Protein AF-A0A7J6NXC6-F1 (afdb_monomer)

Structure (mmCIF, N/CA/C/O backbone):
data_AF-A0A7J6NXC6-F1
#
_entry.id   AF-A0A7J6NXC6-F1
#
loop_
_atom_site.group_PDB
_atom_site.id
_atom_site.type_symbol
_atom_site.label_atom_id
_atom_site.label_alt_id
_atom_site.label_comp_id
_atom_site.label_asym_id
_atom_site.label_entity_id
_atom_site.label_seq_id
_atom_site.pdbx_PDB_ins_code
_atom_site.Cartn_x
_atom_site.Cartn_y
_atom_site.Cartn_z
_atom_site.occupancy
_atom_site.B_iso_or_equiv
_atom_site.auth_seq_id
_atom_site.auth_comp_id
_atom_site.auth_asym_id
_atom_site.auth_atom_id
_atom_site.pdbx_PDB_model_num
ATOM 1 N N . MET A 1 1 ? -29.563 9.495 -8.997 1.00 33.31 1 MET A N 1
ATOM 2 C CA . MET A 1 1 ? -28.884 8.202 -8.729 1.00 33.31 1 MET A CA 1
ATOM 3 C C . MET A 1 1 ? -29.849 7.291 -7.979 1.00 33.31 1 MET A C 1
ATOM 5 O O . MET A 1 1 ? -30.409 7.716 -6.980 1.00 33.31 1 MET A O 1
ATOM 9 N N . SER A 1 2 ? -30.137 6.101 -8.512 1.00 25.98 2 SER A N 1
ATOM 10 C CA . SER A 1 2 ? -31.245 5.242 -8.060 1.00 25.98 2 SER A CA 1
ATOM 11 C C . SER A 1 2 ? -31.020 4.646 -6.661 1.00 25.98 2 SER A C 1
ATOM 13 O O . SER A 1 2 ? -29.952 4.098 -6.376 1.00 25.98 2 SER A O 1
ATOM 15 N N . LYS A 1 3 ? -32.067 4.704 -5.821 1.00 24.98 3 LYS A N 1
ATOM 16 C CA . LYS A 1 3 ? -32.151 4.235 -4.420 1.00 24.98 3 LYS A CA 1
ATOM 17 C C . LYS A 1 3 ? -31.647 2.794 -4.192 1.00 24.98 3 LYS A C 1
ATOM 19 O O . LYS A 1 3 ? -31.279 2.447 -3.077 1.00 24.98 3 LYS A O 1
ATOM 24 N N . LYS A 1 4 ? -31.527 1.970 -5.243 1.00 28.05 4 LYS A N 1
ATOM 25 C CA . LYS A 1 4 ? -30.995 0.595 -5.173 1.00 28.05 4 LYS A CA 1
ATOM 26 C C . LYS A 1 4 ? -29.474 0.499 -4.932 1.00 28.05 4 LYS A C 1
ATOM 28 O O . LYS A 1 4 ? -29.028 -0.508 -4.391 1.00 28.05 4 LYS A O 1
ATOM 33 N N . ARG A 1 5 ? -28.668 1.521 -5.271 1.00 30.44 5 ARG A N 1
ATOM 34 C CA . ARG A 1 5 ? -27.209 1.533 -4.979 1.00 30.44 5 ARG A CA 1
ATOM 35 C C . ARG A 1 5 ? -26.887 1.833 -3.506 1.00 30.44 5 ARG A C 1
ATOM 37 O O . ARG A 1 5 ? -25.830 1.436 -3.032 1.00 30.44 5 ARG A O 1
ATOM 44 N N . ILE A 1 6 ? -27.818 2.454 -2.779 1.00 30.00 6 ILE A N 1
ATOM 45 C CA . ILE A 1 6 ? -27.669 2.818 -1.360 1.00 30.00 6 ILE A CA 1
ATOM 46 C C . ILE A 1 6 ? -27.871 1.598 -0.434 1.00 30.00 6 ILE A C 1
ATOM 48 O O . ILE A 1 6 ? -27.233 1.515 0.610 1.00 30.00 6 ILE A O 1
ATOM 52 N N . ASN A 1 7 ? -28.652 0.588 -0.841 1.00 26.94 7 ASN A N 1
ATOM 53 C CA . ASN A 1 7 ? -28.892 -0.603 -0.008 1.00 26.94 7 ASN A CA 1
ATOM 54 C C . ASN A 1 7 ? -27.707 -1.583 0.063 1.00 26.94 7 ASN A C 1
ATOM 56 O O . ASN A 1 7 ? -27.508 -2.201 1.102 1.00 26.94 7 ASN A O 1
ATOM 60 N N . ARG A 1 8 ? -26.863 -1.708 -0.977 1.00 33.19 8 ARG A N 1
ATOM 61 C CA . ARG A 1 8 ? -25.603 -2.483 -0.841 1.00 33.19 8 ARG A CA 1
ATOM 62 C C . ARG A 1 8 ? -24.593 -1.783 0.072 1.00 33.19 8 ARG A C 1
ATOM 64 O O . ARG A 1 8 ? -23.822 -2.452 0.748 1.00 33.19 8 ARG A O 1
ATOM 71 N N . PHE A 1 9 ? -24.653 -0.451 0.125 1.00 34.31 9 PHE A N 1
ATOM 72 C CA . PHE A 1 9 ? -23.889 0.388 1.049 1.00 34.31 9 PHE A CA 1
ATOM 73 C C . PHE A 1 9 ? -24.307 0.182 2.514 1.00 34.31 9 PHE A C 1
ATOM 75 O O . PHE A 1 9 ? -23.481 0.361 3.399 1.00 34.31 9 PHE A O 1
ATOM 82 N N . GLN A 1 10 ? -25.553 -0.219 2.794 1.00 32.41 10 GLN A N 1
ATOM 83 C CA . GLN A 1 10 ? -26.027 -0.441 4.166 1.00 32.41 10 GLN A CA 1
ATOM 84 C C . GLN A 1 10 ? -25.517 -1.748 4.793 1.00 32.41 10 GLN A C 1
ATOM 86 O O . GLN A 1 10 ? -25.230 -1.749 5.982 1.00 32.41 10 GLN A O 1
ATOM 91 N N . ASN A 1 11 ? -25.290 -2.814 4.015 1.00 33.22 11 ASN A N 1
ATOM 92 C CA . ASN A 1 11 ? -24.814 -4.093 4.572 1.00 33.22 11 ASN A CA 1
ATOM 93 C C . ASN A 1 11 ? -23.299 -4.152 4.846 1.00 33.22 11 ASN A C 1
ATOM 95 O O . ASN A 1 11 ? -22.862 -5.016 5.598 1.00 33.22 11 ASN A O 1
ATOM 99 N N . ARG A 1 12 ? -22.494 -3.246 4.268 1.00 37.47 12 ARG A N 1
ATOM 100 C CA . ARG A 1 12 ? -21.075 -3.049 4.645 1.00 37.47 12 ARG A CA 1
ATOM 101 C C . ARG A 1 12 ? -20.828 -1.767 5.449 1.00 37.47 12 ARG A C 1
ATOM 103 O O . ARG A 1 12 ? -19.762 -1.618 6.031 1.00 37.47 12 ARG A O 1
ATOM 110 N N . ARG A 1 13 ? -21.838 -0.895 5.587 1.00 33.03 13 ARG A N 1
ATOM 111 C CA . ARG A 1 13 ? -21.976 0.019 6.733 1.00 33.03 13 ARG A CA 1
ATOM 112 C C . ARG A 1 13 ? -22.365 -0.791 7.972 1.00 33.03 13 ARG A C 1
ATOM 114 O O . ARG A 1 13 ? -23.430 -0.595 8.553 1.00 33.03 13 ARG A O 1
ATOM 121 N N . LEU A 1 14 ? -21.458 -1.618 8.472 1.00 31.91 14 LEU A N 1
ATOM 122 C CA . LEU A 1 14 ? -21.410 -1.775 9.918 1.00 31.91 14 LEU A CA 1
ATOM 123 C C . LEU A 1 14 ? -20.786 -0.483 10.468 1.00 31.91 14 LEU A C 1
ATOM 125 O O . LEU A 1 14 ? -19.612 -0.407 10.786 1.00 31.91 14 LEU A O 1
ATOM 129 N N . HIS A 1 15 ? -21.647 0.541 10.550 1.00 32.31 15 HIS A N 1
ATOM 130 C CA . HIS A 1 15 ? -21.645 1.540 11.614 1.00 32.31 15 HIS A CA 1
ATOM 131 C C . HIS A 1 15 ? -20.638 2.701 11.539 1.00 32.31 15 HIS A C 1
ATOM 133 O O . HIS A 1 15 ? -19.660 2.790 12.266 1.00 32.31 15 HIS A O 1
ATOM 139 N N . VAL A 1 16 ? -20.984 3.661 10.672 1.00 34.75 16 VAL A N 1
ATOM 140 C CA . VAL A 1 16 ? -20.265 4.928 10.418 1.00 34.75 16 VAL A CA 1
ATOM 141 C C . VAL A 1 16 ? -20.785 6.103 11.281 1.00 34.75 16 VAL A C 1
ATOM 143 O O . VAL A 1 16 ? -20.278 7.207 11.177 1.00 34.75 16 VAL A O 1
ATOM 146 N N . ARG A 1 17 ? -21.782 5.926 12.165 1.00 27.91 17 ARG A N 1
ATOM 147 C CA . ARG A 1 17 ? -22.231 7.016 13.082 1.00 27.91 17 ARG A CA 1
ATOM 148 C C . ARG A 1 17 ? -22.758 6.596 14.445 1.00 27.91 17 ARG A C 1
ATOM 150 O O . ARG A 1 17 ? -22.762 7.403 15.359 1.00 27.91 17 ARG A O 1
ATOM 157 N N . ASN A 1 18 ? -23.155 5.349 14.591 1.00 29.73 18 ASN A N 1
ATOM 158 C CA . ASN A 1 18 ? -23.228 4.697 15.883 1.00 29.73 18 ASN A CA 1
ATOM 159 C C . ASN A 1 18 ? -22.224 3.579 15.825 1.00 29.73 18 ASN A C 1
ATOM 161 O O . ASN A 1 18 ? -21.924 3.100 14.743 1.00 29.73 18 ASN A O 1
ATOM 165 N N . ILE A 1 19 ? -21.727 3.142 16.956 1.00 33.69 19 ILE A N 1
ATOM 166 C CA . ILE A 1 19 ? -20.961 1.923 17.031 1.00 33.69 19 ILE A CA 1
ATOM 167 C C . ILE A 1 19 ? -21.970 0.749 17.006 1.00 33.69 19 ILE A C 1
ATOM 169 O O . ILE A 1 19 ? -22.560 0.470 18.039 1.00 33.69 19 ILE A O 1
ATOM 173 N N . HIS A 1 20 ? -22.158 0.001 15.904 1.00 35.16 20 HIS A N 1
ATOM 174 C CA . HIS A 1 20 ? -22.586 -1.413 16.007 1.00 35.16 20 HIS A CA 1
ATOM 175 C C . HIS A 1 20 ? -21.289 -2.147 16.215 1.00 35.16 20 HIS A C 1
ATOM 177 O O . HIS A 1 20 ? -20.712 -2.810 15.362 1.00 35.16 20 HIS A O 1
ATOM 183 N N . LYS A 1 21 ? -20.862 -2.018 17.449 1.00 38.88 21 LYS A N 1
ATOM 184 C CA . LYS A 1 21 ? -20.566 -3.185 18.228 1.00 38.88 21 LYS A CA 1
ATOM 185 C C . LYS A 1 21 ? -21.786 -4.116 18.086 1.00 38.88 21 LYS A C 1
ATOM 187 O O . LYS A 1 21 ? -22.884 -3.661 18.397 1.00 38.88 21 LYS A O 1
ATOM 192 N N . PRO A 1 22 ? -21.645 -5.379 17.647 1.00 35.12 22 PRO A N 1
ATOM 193 C CA . PRO A 1 22 ? -22.739 -6.370 17.610 1.00 35.12 22 PRO A CA 1
ATOM 194 C C . PRO A 1 22 ? -23.485 -6.556 18.954 1.00 35.12 22 PRO A C 1
ATOM 196 O O . PRO A 1 22 ? -24.455 -7.292 19.046 1.00 35.12 22 PRO A O 1
ATOM 199 N N . TRP A 1 23 ? -23.000 -5.889 20.001 1.00 39.31 23 TRP A N 1
ATOM 200 C CA . TRP A 1 23 ? -23.439 -5.847 21.388 1.00 39.31 23 TRP A CA 1
ATOM 201 C C . TRP A 1 23 ? -24.062 -4.498 21.807 1.00 39.31 23 TRP A C 1
ATOM 203 O O . TRP A 1 23 ? -24.323 -4.292 22.987 1.00 39.31 23 TRP A O 1
ATOM 213 N N . ALA A 1 24 ? -24.271 -3.550 20.886 1.00 35.56 24 ALA A N 1
ATOM 214 C CA . ALA A 1 24 ? -24.922 -2.266 21.186 1.00 35.56 24 ALA A CA 1
ATOM 215 C C . ALA A 1 24 ? -26.452 -2.383 21.343 1.00 35.56 24 ALA A C 1
ATOM 217 O O . ALA A 1 24 ? -27.058 -1.529 21.982 1.00 35.56 24 ALA A O 1
ATOM 218 N N . ASP A 1 25 ? -27.054 -3.458 20.821 1.00 37.09 25 ASP A N 1
ATOM 219 C CA . ASP A 1 25 ? -28.496 -3.727 20.931 1.00 37.09 25 ASP A CA 1
ATOM 220 C C . ASP A 1 25 ? -28.870 -4.539 22.183 1.00 37.09 25 ASP A C 1
ATOM 222 O O . ASP A 1 25 ? -30.050 -4.718 22.485 1.00 37.09 25 ASP A O 1
ATOM 226 N N . SER A 1 26 ? -27.882 -5.040 22.935 1.00 46.16 26 SER A N 1
ATOM 227 C CA . SER A 1 26 ? -28.132 -5.742 24.195 1.00 46.16 26 SER A CA 1
ATOM 228 C C . SER A 1 26 ? -28.308 -4.749 25.342 1.00 46.16 26 SER A C 1
ATOM 230 O O . SER A 1 26 ? -27.498 -3.833 25.492 1.00 46.16 26 SER A O 1
ATOM 232 N N . LEU A 1 27 ? -29.331 -4.964 26.177 1.00 61.25 27 LEU A N 1
ATOM 233 C CA . LEU A 1 27 ? -29.515 -4.282 27.464 1.00 61.25 27 LEU A CA 1
ATOM 234 C C . LEU A 1 27 ? -28.174 -4.170 28.207 1.00 61.25 27 LEU A C 1
ATOM 236 O O . LEU A 1 27 ? -27.464 -5.163 28.370 1.00 61.25 27 LEU A O 1
ATOM 240 N N . LEU A 1 28 ? -27.822 -2.963 28.654 1.00 72.62 28 LEU A N 1
ATOM 241 C CA . LEU A 1 28 ? -26.613 -2.738 29.438 1.00 72.62 28 LEU A CA 1
ATOM 242 C C . LEU A 1 28 ? -26.756 -3.449 30.794 1.00 72.62 28 LEU A C 1
ATOM 244 O O . LEU A 1 28 ? -27.565 -3.044 31.624 1.00 72.62 28 LEU A O 1
ATOM 248 N N . THR A 1 29 ? -25.992 -4.518 31.011 1.00 82.19 29 THR A N 1
ATOM 249 C CA . THR A 1 29 ? -25.986 -5.302 32.259 1.00 82.19 29 THR A CA 1
ATOM 250 C C . THR A 1 29 ? -24.679 -5.114 33.028 1.00 82.19 29 THR A C 1
ATOM 252 O O . THR A 1 29 ? -23.672 -4.678 32.464 1.00 82.19 29 THR A O 1
ATOM 255 N N . HIS A 1 30 ? -24.661 -5.485 34.312 1.00 83.06 30 HIS A N 1
ATOM 256 C CA . HIS A 1 30 ? -23.431 -5.474 35.115 1.00 83.06 30 HIS A CA 1
ATOM 257 C C . HIS A 1 30 ? -22.335 -6.365 34.499 1.00 83.06 30 HIS A C 1
ATOM 259 O O . HIS A 1 30 ? -21.189 -5.933 34.400 1.00 83.06 30 HIS A O 1
ATOM 265 N N . SER A 1 31 ? -22.682 -7.550 33.974 1.00 80.12 31 SER A N 1
ATOM 266 C CA . SER A 1 31 ? -21.735 -8.435 33.280 1.00 80.12 31 SER A CA 1
ATOM 267 C C . SER A 1 31 ? -21.142 -7.769 32.042 1.00 80.12 31 SER A C 1
ATOM 269 O O . SER A 1 31 ? -19.960 -7.922 31.759 1.00 80.12 31 SER A O 1
ATOM 271 N N . ARG A 1 32 ? -21.930 -6.969 31.312 1.00 78.81 32 ARG A N 1
ATOM 272 C CA . ARG A 1 32 ? -21.422 -6.227 30.153 1.00 78.81 32 ARG A CA 1
ATOM 273 C C . ARG A 1 32 ? -20.420 -5.155 30.562 1.00 78.81 32 ARG A C 1
ATOM 275 O O . ARG A 1 32 ? -19.402 -4.991 29.897 1.00 78.81 32 ARG A O 1
ATOM 282 N N . VAL A 1 33 ? -20.715 -4.423 31.631 1.00 84.25 33 VAL A N 1
ATOM 283 C CA . VAL A 1 33 ? -19.806 -3.411 32.178 1.00 84.25 33 VAL A CA 1
ATOM 284 C C . VAL A 1 33 ? -18.508 -4.069 32.650 1.00 84.25 33 VAL A C 1
ATOM 286 O O . VAL A 1 33 ? -17.443 -3.551 32.328 1.00 84.25 33 VAL A O 1
ATOM 289 N N . PHE A 1 34 ? -18.583 -5.242 33.292 1.00 86.50 34 PHE A N 1
ATOM 290 C CA . PHE A 1 34 ? -17.410 -6.040 33.665 1.00 86.50 34 PHE A CA 1
ATOM 291 C C . PHE A 1 34 ? -16.551 -6.401 32.449 1.00 86.50 34 PHE A C 1
ATOM 293 O O . PHE A 1 34 ? -15.361 -6.105 32.439 1.00 86.50 34 PHE A O 1
ATOM 300 N N . GLU A 1 35 ? -17.154 -6.932 31.381 1.00 79.12 35 GLU A N 1
ATOM 301 C CA . GLU A 1 35 ? -16.442 -7.288 30.144 1.00 79.12 35 GLU A CA 1
ATOM 302 C C . GLU A 1 35 ? -15.703 -6.107 29.493 1.00 79.12 35 GLU A C 1
ATOM 304 O O . GLU A 1 35 ? -14.669 -6.288 28.855 1.00 79.12 35 GLU A O 1
ATOM 309 N N . ILE A 1 36 ? -16.204 -4.880 29.658 1.00 79.31 36 ILE A N 1
ATOM 310 C CA . ILE A 1 36 ? -15.566 -3.675 29.110 1.00 79.31 36 ILE A CA 1
ATOM 311 C C . ILE A 1 36 ? -14.295 -3.298 29.887 1.00 79.31 36 ILE A C 1
ATOM 313 O O . ILE A 1 36 ? -13.375 -2.729 29.294 1.00 79.31 36 ILE A O 1
ATOM 317 N N . ILE A 1 37 ? -14.254 -3.567 31.196 1.00 88.00 37 ILE A N 1
ATOM 318 C CA . ILE A 1 37 ? -13.213 -3.051 32.099 1.00 88.00 37 ILE A CA 1
ATOM 319 C C . ILE A 1 37 ? -12.277 -4.128 32.659 1.00 88.00 37 ILE A C 1
ATOM 321 O O . ILE A 1 37 ? -11.181 -3.783 33.091 1.00 88.00 37 ILE A O 1
ATOM 325 N N . ARG A 1 38 ? -12.651 -5.417 32.598 1.00 84.06 38 ARG A N 1
ATOM 326 C CA . ARG A 1 38 ? -11.871 -6.565 33.113 1.00 84.06 38 ARG A CA 1
ATOM 327 C C . ARG A 1 38 ? -10.422 -6.580 32.626 1.00 84.06 38 ARG A C 1
ATOM 329 O O . ARG A 1 38 ? -9.520 -6.881 33.398 1.00 84.06 38 ARG A O 1
ATOM 336 N N . GLY A 1 39 ? -10.211 -6.239 31.354 1.00 81.69 39 GLY A N 1
ATOM 337 C CA . GLY A 1 39 ? -8.914 -6.319 30.686 1.00 81.69 39 GLY A CA 1
ATOM 338 C C . GLY A 1 39 ? -8.016 -5.106 30.903 1.00 81.69 39 GLY A C 1
ATOM 339 O O . GLY A 1 39 ? -6.870 -5.145 30.463 1.00 81.69 39 GLY A O 1
ATOM 340 N N . LEU A 1 40 ? -8.525 -4.021 31.508 1.00 86.31 40 LEU A N 1
ATOM 341 C CA . LEU A 1 40 ? -7.746 -2.801 31.746 1.00 86.31 40 LEU A CA 1
ATOM 342 C C . LEU A 1 40 ? -6.467 -3.129 32.509 1.00 86.31 40 LEU A C 1
ATOM 344 O O . LEU A 1 40 ? -6.446 -4.077 33.291 1.00 86.31 40 LEU A O 1
ATOM 348 N N . ARG A 1 41 ? -5.407 -2.356 32.285 1.00 82.81 41 ARG A N 1
ATOM 349 C CA . ARG A 1 41 ? -4.137 -2.565 32.984 1.00 82.81 41 ARG A CA 1
ATOM 350 C C . ARG A 1 41 ? -3.921 -1.559 34.092 1.00 82.81 41 ARG A C 1
ATOM 352 O O . ARG A 1 41 ? -4.327 -0.401 33.988 1.00 82.81 41 ARG A O 1
ATOM 359 N N . ASP A 1 42 ? -3.257 -2.032 35.132 1.00 82.69 42 ASP A N 1
ATOM 360 C CA . ASP A 1 42 ? -2.743 -1.197 36.201 1.00 82.69 42 ASP A CA 1
ATOM 361 C C . ASP A 1 42 ? -1.422 -0.543 35.742 1.00 82.69 42 ASP A C 1
ATOM 363 O O . ASP A 1 42 ? -0.539 -1.266 35.268 1.00 82.69 42 ASP A O 1
ATOM 367 N N . PRO A 1 43 ? -1.258 0.790 35.858 1.00 80.12 43 PRO A N 1
ATOM 368 C CA . PRO A 1 43 ? -0.006 1.476 35.531 1.00 80.12 43 PRO A CA 1
ATOM 369 C C . PRO A 1 43 ? 1.241 0.926 36.244 1.00 80.12 43 PRO A C 1
ATOM 371 O O . PRO A 1 43 ? 2.329 0.995 35.679 1.00 80.12 43 PRO A O 1
ATOM 374 N N . GLU A 1 44 ? 1.093 0.370 37.449 1.00 81.50 44 GLU A N 1
ATOM 375 C CA . GLU A 1 44 ? 2.192 -0.204 38.242 1.00 81.50 44 GLU A CA 1
ATOM 376 C C . GLU A 1 44 ? 2.413 -1.701 37.949 1.00 81.50 44 GLU A C 1
ATOM 378 O O . GLU A 1 44 ? 3.485 -2.249 38.208 1.00 81.50 44 GLU A O 1
ATOM 383 N N . HIS A 1 45 ? 1.424 -2.371 37.345 1.00 79.31 45 HIS A N 1
ATOM 384 C CA . HIS A 1 45 ? 1.491 -3.784 36.962 1.00 79.31 45 HIS A CA 1
ATOM 385 C C . HIS A 1 45 ? 1.075 -3.991 35.492 1.00 79.31 45 HIS A C 1
ATOM 387 O O . HIS A 1 45 ? 0.057 -4.632 35.212 1.00 79.31 45 HIS A O 1
ATOM 393 N N . PRO A 1 46 ? 1.880 -3.516 34.521 1.00 71.12 46 PRO A N 1
ATOM 394 C CA . PRO A 1 46 ? 1.508 -3.472 33.102 1.00 71.12 46 PRO A CA 1
ATOM 395 C C . PRO A 1 46 ? 1.363 -4.854 32.443 1.00 71.12 46 PRO A C 1
ATOM 397 O O . PRO A 1 46 ? 0.863 -4.969 31.332 1.00 71.12 46 PRO A O 1
ATOM 400 N N . THR A 1 47 ? 1.779 -5.940 33.093 1.00 75.56 47 THR A N 1
ATOM 401 C CA . THR A 1 47 ? 1.649 -7.301 32.547 1.00 75.56 47 THR A CA 1
ATOM 402 C C . THR A 1 47 ? 0.349 -7.994 32.950 1.00 75.56 47 THR A C 1
ATOM 404 O O . THR A 1 47 ? -0.038 -8.975 32.311 1.00 75.56 47 THR A O 1
ATOM 407 N N . LEU A 1 48 ? -0.376 -7.467 33.941 1.00 79.25 48 LEU A N 1
ATOM 408 C CA . LEU A 1 48 ? -1.601 -8.058 34.481 1.00 79.25 48 LEU A CA 1
ATOM 409 C C . LEU A 1 48 ? -2.807 -7.139 34.249 1.00 79.25 48 LEU A C 1
ATOM 411 O O . LEU A 1 48 ? -2.684 -5.920 34.148 1.00 79.25 48 LEU A O 1
ATOM 415 N N . SER A 1 49 ? -3.983 -7.746 34.115 1.00 85.88 49 SER A N 1
ATOM 416 C CA . SER A 1 49 ? -5.258 -7.032 33.994 1.00 85.88 49 SER A CA 1
ATOM 417 C C . SER A 1 49 ? -5.886 -6.748 35.363 1.00 85.88 49 SER A C 1
ATOM 419 O O . SER A 1 49 ? -5.580 -7.425 36.347 1.00 85.88 49 SER A O 1
ATOM 421 N N . LEU A 1 50 ? -6.807 -5.782 35.431 1.00 87.69 50 LEU A N 1
ATOM 422 C CA . LEU A 1 50 ? -7.529 -5.434 36.659 1.00 87.69 50 LEU A CA 1
ATOM 423 C C . LEU A 1 50 ? -8.313 -6.624 37.227 1.00 87.69 50 LEU A C 1
ATOM 425 O O . LEU A 1 50 ? -8.402 -6.758 38.445 1.00 87.69 50 LEU A O 1
ATOM 429 N N . GLU A 1 51 ? -8.846 -7.507 36.376 1.00 89.25 51 GLU A N 1
ATOM 430 C CA . GLU A 1 51 ? -9.463 -8.758 36.834 1.00 89.25 51 GLU A CA 1
ATOM 431 C C . GLU A 1 51 ? -8.432 -9.690 37.485 1.00 89.25 51 GLU A C 1
ATOM 433 O O . GLU A 1 51 ? -8.666 -10.197 38.582 1.00 89.25 51 GLU A O 1
ATOM 438 N N . GLN A 1 52 ? -7.283 -9.912 36.836 1.00 86.50 52 GLN A N 1
ATOM 439 C CA . GLN A 1 52 ? -6.234 -10.796 37.364 1.00 86.50 52 GLN A CA 1
ATOM 440 C C . GLN A 1 52 ? -5.681 -10.292 38.701 1.00 86.50 52 GLN A C 1
ATOM 442 O O . GLN A 1 52 ? -5.356 -11.095 39.574 1.00 86.50 52 GLN A O 1
ATOM 447 N N . LEU A 1 53 ? -5.623 -8.971 38.873 1.00 86.62 53 LEU A N 1
ATOM 448 C CA . LEU A 1 53 ? -5.223 -8.309 40.113 1.00 86.62 53 LEU A CA 1
ATOM 449 C C . LEU A 1 53 ? -6.354 -8.233 41.152 1.00 86.62 53 LEU A C 1
ATOM 451 O O . LEU A 1 53 ? -6.123 -7.767 42.263 1.00 86.62 53 LEU A O 1
ATOM 455 N N . ARG A 1 54 ? -7.573 -8.679 40.810 1.00 87.81 54 ARG A N 1
ATOM 456 C CA . ARG A 1 54 ? -8.794 -8.541 41.627 1.00 87.81 54 ARG A CA 1
ATOM 457 C C . ARG A 1 54 ? -9.104 -7.095 42.029 1.00 87.81 54 ARG A C 1
ATOM 459 O O . ARG A 1 54 ? -9.771 -6.857 43.031 1.00 87.81 54 ARG A O 1
ATOM 466 N N . VAL A 1 55 ? -8.651 -6.140 41.220 1.00 89.44 55 VAL A N 1
ATOM 467 C CA . VAL A 1 55 ? -8.952 -4.712 41.382 1.00 89.44 55 VAL A CA 1
ATOM 468 C C . VAL A 1 55 ? -10.416 -4.442 41.061 1.00 89.44 55 VAL A C 1
ATOM 470 O O . VAL A 1 55 ? -11.035 -3.585 41.683 1.00 89.44 55 VAL A O 1
ATOM 473 N N . VAL A 1 56 ? -10.983 -5.187 40.108 1.00 90.88 56 VAL A N 1
ATOM 474 C CA . VAL A 1 56 ? -12.404 -5.130 39.753 1.00 90.88 56 VAL A CA 1
ATOM 475 C C . VAL A 1 56 ? -12.962 -6.544 39.648 1.00 90.88 56 VAL A C 1
ATOM 477 O O . VAL A 1 56 ? -12.351 -7.424 39.043 1.00 90.88 56 VAL A O 1
ATOM 480 N N . THR A 1 57 ? -14.163 -6.744 40.182 1.00 89.06 57 THR A N 1
ATOM 481 C CA . THR A 1 57 ? -14.942 -7.985 40.088 1.00 89.06 57 THR A CA 1
ATOM 482 C C . THR A 1 57 ? -16.364 -7.692 39.608 1.00 89.06 57 THR A C 1
ATOM 484 O O . THR A 1 57 ? -16.848 -6.564 39.708 1.00 89.06 57 THR A O 1
ATOM 487 N N . ALA A 1 58 ? -17.063 -8.702 39.084 1.00 86.88 58 ALA A N 1
ATOM 488 C CA . ALA A 1 58 ? -18.434 -8.530 38.596 1.00 86.88 58 ALA A CA 1
ATOM 489 C C . ALA A 1 58 ? -19.426 -8.093 39.698 1.00 86.88 58 ALA A C 1
ATOM 491 O O . ALA A 1 58 ? -20.406 -7.416 39.397 1.00 86.88 58 ALA A O 1
ATOM 492 N N . GLU A 1 59 ? -19.162 -8.446 40.960 1.00 88.44 59 GLU A N 1
ATOM 493 C CA . GLU A 1 59 ? -19.990 -8.103 42.130 1.00 88.44 59 GLU A CA 1
ATOM 494 C C . GLU A 1 59 ? -19.909 -6.617 42.506 1.00 88.44 59 GLU A C 1
ATOM 496 O O . GLU A 1 59 ? -20.850 -6.050 43.063 1.00 88.44 59 GLU A O 1
ATOM 501 N N . GLN A 1 60 ? -18.798 -5.967 42.157 1.00 91.38 60 GLN A N 1
ATOM 502 C CA . GLN A 1 60 ? -18.537 -4.551 42.422 1.00 91.38 60 GLN A CA 1
ATOM 503 C C . GLN A 1 60 ? -19.182 -3.616 41.389 1.00 91.38 60 GLN A C 1
ATOM 505 O O . GLN A 1 60 ? -18.941 -2.409 41.387 1.00 91.38 60 GLN A O 1
ATOM 510 N N . ILE A 1 61 ? -19.996 -4.160 40.485 1.00 92.88 61 ILE A N 1
ATOM 511 C CA . ILE A 1 61 ? -20.586 -3.421 39.376 1.00 92.88 61 ILE A CA 1
ATOM 512 C C . ILE A 1 61 ? -22.101 -3.460 39.500 1.00 92.88 61 ILE A C 1
ATOM 514 O O . ILE A 1 61 ? -22.724 -4.521 39.491 1.00 92.88 61 ILE A O 1
ATOM 518 N N . ARG A 1 62 ? -22.715 -2.279 39.548 1.00 91.25 62 ARG A N 1
ATOM 519 C CA . ARG A 1 62 ? -24.169 -2.125 39.576 1.00 91.25 62 ARG A CA 1
ATOM 520 C C . ARG A 1 62 ? -24.617 -1.277 38.400 1.00 91.25 62 ARG A C 1
ATOM 522 O O . ARG A 1 62 ? -24.079 -0.205 38.141 1.00 91.25 62 ARG A O 1
ATOM 529 N N . VAL A 1 63 ? -25.633 -1.763 37.697 1.00 88.12 63 VAL A N 1
ATOM 530 C CA . VAL A 1 63 ? -26.316 -1.011 36.644 1.00 88.12 63 VAL A CA 1
ATOM 531 C C . VAL A 1 63 ? -27.774 -0.890 37.051 1.00 88.12 63 VAL A C 1
ATOM 533 O O . VAL A 1 63 ? -28.436 -1.896 37.293 1.00 88.12 63 VAL A O 1
ATOM 536 N N . SER A 1 64 ? -28.264 0.340 37.161 1.00 87.06 64 SER A N 1
ATOM 537 C CA . SER A 1 64 ? -29.651 0.633 37.523 1.00 87.06 64 SER A CA 1
ATOM 538 C C . SER A 1 64 ? -30.247 1.643 36.553 1.00 87.06 64 SER A C 1
ATOM 540 O O . SER A 1 64 ? -29.545 2.495 36.010 1.00 87.06 64 SER A O 1
ATOM 542 N N . LYS A 1 65 ? -31.552 1.536 36.307 1.00 80.94 65 LYS A N 1
ATOM 543 C CA . LYS A 1 65 ? -32.290 2.508 35.502 1.00 80.94 65 LYS A CA 1
ATOM 544 C C . LYS A 1 65 ? -33.023 3.444 36.453 1.00 80.94 65 LYS A C 1
ATOM 546 O O . LYS A 1 65 ? -33.868 2.990 37.222 1.00 80.94 65 LYS A O 1
ATOM 551 N N . GLY A 1 66 ? -32.643 4.716 36.441 1.00 68.75 66 GLY A N 1
ATOM 552 C CA . GLY A 1 66 ? -33.272 5.750 37.247 1.00 68.75 66 GLY A CA 1
ATOM 553 C C . GLY A 1 66 ? -34.711 6.011 36.808 1.00 68.75 66 GLY A C 1
ATOM 554 O O . GLY A 1 66 ? -35.105 5.727 35.674 1.00 68.75 66 GLY A O 1
ATOM 555 N N . ILE A 1 67 ? -35.505 6.554 37.731 1.00 66.38 67 ILE A N 1
ATOM 556 C CA . ILE A 1 67 ? -36.910 6.937 37.503 1.00 66.38 67 ILE A CA 1
ATOM 557 C C . ILE A 1 67 ? -37.002 8.055 36.445 1.00 66.38 67 ILE A C 1
ATOM 559 O O . ILE A 1 67 ? -37.976 8.150 35.706 1.00 66.38 67 ILE A O 1
ATOM 563 N N . ASP A 1 68 ? -35.944 8.856 36.339 1.00 69.88 68 ASP A N 1
ATOM 564 C CA . ASP A 1 68 ? -35.700 9.912 35.354 1.00 69.88 68 ASP A CA 1
ATOM 565 C C . ASP A 1 68 ? -35.326 9.388 33.952 1.00 69.88 68 ASP A C 1
ATOM 567 O O . ASP A 1 68 ? -35.131 10.173 33.028 1.00 69.88 68 ASP A O 1
ATOM 571 N N . GLY A 1 69 ? -35.225 8.067 33.772 1.00 71.19 69 GLY A N 1
ATOM 572 C CA . GLY A 1 69 ? -34.799 7.444 32.519 1.00 71.19 69 GLY A CA 1
ATOM 573 C C . GLY A 1 69 ? -33.280 7.394 32.329 1.00 71.19 69 GLY A C 1
ATOM 574 O O . GLY A 1 69 ? -32.826 6.817 31.337 1.00 71.19 69 GLY A O 1
ATOM 575 N N . ILE A 1 70 ? -32.495 7.920 33.277 1.00 77.94 70 ILE A N 1
ATOM 576 C CA . ILE A 1 70 ? -31.030 7.926 33.225 1.00 77.94 70 ILE A CA 1
ATOM 577 C C . ILE A 1 70 ? -30.503 6.557 33.656 1.00 77.94 70 ILE A C 1
ATOM 579 O O . ILE A 1 70 ? -30.844 6.039 34.720 1.00 77.94 70 ILE A O 1
ATOM 583 N N . THR A 1 71 ? -29.633 5.950 32.850 1.00 82.56 71 THR A N 1
ATOM 584 C CA . THR A 1 71 ? -28.970 4.700 33.246 1.00 82.56 71 THR A CA 1
ATOM 585 C C . THR A 1 71 ? -27.755 5.020 34.105 1.00 82.56 71 THR A C 1
ATOM 587 O O . THR A 1 71 ? -26.838 5.719 33.675 1.00 82.56 71 THR A O 1
ATOM 590 N N . LYS A 1 72 ? -27.731 4.506 35.332 1.00 87.69 72 LYS A N 1
ATOM 591 C CA . LYS A 1 72 ? -26.646 4.710 36.288 1.00 87.69 72 LYS A CA 1
ATOM 592 C C . LYS A 1 72 ? -25.755 3.474 36.342 1.00 87.69 72 LYS A C 1
ATOM 594 O O . LYS A 1 72 ? -26.242 2.369 36.579 1.00 87.69 72 LYS A O 1
ATOM 599 N N . ILE A 1 73 ? -24.461 3.680 36.121 1.00 90.38 73 ILE A N 1
ATOM 600 C CA . ILE A 1 73 ? -23.411 2.668 36.231 1.00 90.38 73 ILE A CA 1
ATOM 601 C C . ILE A 1 73 ? -22.555 3.044 37.435 1.00 90.38 73 ILE A C 1
ATOM 603 O O . ILE A 1 73 ? -21.870 4.066 37.403 1.00 90.38 73 ILE A O 1
ATOM 607 N N . ASP A 1 74 ? -22.598 2.230 38.480 1.00 91.94 74 ASP A N 1
ATOM 608 C CA . ASP A 1 74 ? -21.736 2.359 39.649 1.00 91.94 74 ASP A CA 1
ATOM 609 C C . ASP A 1 74 ? -20.691 1.236 39.595 1.00 91.94 74 ASP A C 1
ATOM 611 O O . ASP A 1 74 ? -21.042 0.054 39.588 1.00 91.94 74 ASP A O 1
ATOM 615 N N . VAL A 1 75 ? -19.415 1.613 39.512 1.00 94.50 75 VAL A N 1
ATOM 616 C CA . VAL A 1 75 ? -18.275 0.692 39.573 1.00 94.50 75 VAL A CA 1
ATOM 617 C C . VAL A 1 75 ? -17.482 0.975 40.835 1.00 94.50 75 VAL A C 1
ATOM 619 O O . VAL A 1 75 ? -17.001 2.090 41.034 1.00 94.50 75 VAL A O 1
ATOM 622 N N . GLU A 1 76 ? -17.326 -0.046 41.660 1.00 94.56 76 GLU A N 1
ATOM 623 C CA . GLU A 1 76 ? -16.411 -0.047 42.788 1.00 94.56 76 GLU A CA 1
ATOM 624 C C . GLU A 1 76 ? -15.115 -0.786 42.402 1.00 94.56 76 GLU A C 1
ATOM 626 O O . GLU A 1 76 ? -15.153 -1.787 41.686 1.00 94.56 76 GLU A O 1
ATOM 631 N N . PHE A 1 77 ? -13.953 -0.288 42.824 1.00 94.00 77 PHE A N 1
ATOM 632 C CA . PHE A 1 77 ? -12.667 -0.944 42.575 1.00 94.00 77 PHE A CA 1
ATOM 633 C C . PHE A 1 77 ? -11.761 -0.890 43.806 1.00 94.00 77 PHE A C 1
ATOM 635 O O . PHE A 1 77 ? -11.897 -0.020 44.663 1.00 94.00 77 PHE A O 1
ATOM 642 N N . THR A 1 78 ? -10.824 -1.826 43.901 1.00 91.00 78 THR A N 1
ATOM 643 C CA . THR A 1 78 ? -9.868 -1.928 45.008 1.00 91.00 78 THR A CA 1
ATOM 644 C C . THR A 1 78 ? -8.456 -1.709 44.467 1.00 91.00 78 THR A C 1
ATOM 646 O O . THR A 1 78 ? -7.953 -2.585 43.768 1.00 91.00 78 THR A O 1
ATOM 649 N N . PRO A 1 79 ? -7.818 -0.549 44.709 1.00 85.75 79 PRO A N 1
ATOM 650 C CA . PRO A 1 79 ? -6.497 -0.257 44.160 1.00 85.75 79 PRO A CA 1
ATOM 651 C C . PRO A 1 79 ? -5.447 -1.253 44.673 1.00 85.75 79 PRO A C 1
ATOM 653 O O . PRO A 1 79 ? -5.516 -1.715 45.809 1.00 85.75 79 PRO A O 1
ATOM 656 N N . THR A 1 80 ? -4.460 -1.569 43.834 1.00 83.44 80 THR A N 1
ATOM 657 C CA . THR A 1 80 ? -3.342 -2.471 44.172 1.00 83.44 80 THR A CA 1
ATOM 658 C C . THR A 1 80 ? -2.396 -1.876 45.210 1.00 83.44 80 THR A C 1
ATOM 660 O O . THR A 1 80 ? -1.850 -2.600 46.040 1.00 83.44 80 THR A O 1
ATOM 663 N N . ILE A 1 81 ? -2.215 -0.555 45.171 1.00 78.69 81 ILE A N 1
ATOM 664 C CA . ILE A 1 81 ? -1.353 0.207 46.072 1.00 78.69 81 ILE A CA 1
ATOM 665 C C . ILE A 1 81 ? -2.183 1.340 46.693 1.00 78.69 81 ILE A C 1
ATOM 667 O O . ILE A 1 81 ? -2.866 2.059 45.959 1.00 78.69 81 ILE A O 1
ATOM 671 N N . PRO A 1 82 ? -2.101 1.570 48.018 1.00 69.19 82 PRO A N 1
ATOM 672 C CA . PRO A 1 82 ? -2.879 2.599 48.711 1.00 69.19 82 PRO A CA 1
ATOM 673 C C . PRO A 1 82 ? -2.357 4.037 48.483 1.00 69.19 82 PRO A C 1
ATOM 675 O O . PRO A 1 82 ? -2.528 4.910 49.330 1.00 69.19 82 PRO A O 1
ATOM 678 N N . THR A 1 83 ? -1.686 4.313 47.358 1.00 77.12 83 THR A N 1
ATOM 679 C CA . THR A 1 83 ? -1.225 5.664 47.009 1.00 77.12 83 THR A CA 1
ATOM 680 C C . THR A 1 83 ? -2.281 6.405 46.186 1.00 77.12 83 THR A C 1
ATOM 682 O O . THR A 1 83 ? -2.795 5.915 45.177 1.00 77.12 83 THR A O 1
ATOM 685 N N . CYS A 1 84 ? -2.557 7.655 46.574 1.00 76.12 84 CYS A N 1
ATOM 686 C CA . CYS A 1 84 ? -3.625 8.470 45.983 1.00 76.12 84 CYS A CA 1
ATOM 687 C C . CYS A 1 84 ? -3.484 8.660 44.462 1.00 76.12 84 CYS A C 1
ATOM 689 O O . CYS A 1 84 ? -4.484 8.732 43.745 1.00 76.12 84 CYS A O 1
ATOM 691 N N . SER A 1 85 ? -2.252 8.768 43.955 1.00 82.69 85 SER A N 1
ATOM 692 C CA . SER A 1 85 ? -1.969 9.017 42.537 1.00 82.69 85 SER A CA 1
ATOM 693 C C . SER A 1 85 ? -2.335 7.825 41.651 1.00 82.69 85 SER A C 1
ATOM 695 O O . SER A 1 85 ? -3.016 8.009 40.642 1.00 82.69 85 SER A O 1
ATOM 697 N N . VAL A 1 86 ? -1.939 6.609 42.036 1.00 83.88 86 VAL A N 1
ATOM 698 C CA . VAL A 1 86 ? -2.185 5.382 41.260 1.00 83.88 86 VAL A CA 1
ATOM 699 C C . VAL A 1 86 ? -3.667 5.017 41.296 1.00 83.88 86 VAL A C 1
ATOM 701 O O . VAL A 1 86 ? -4.262 4.764 40.249 1.00 83.88 86 VAL A O 1
ATOM 704 N N . ALA A 1 87 ? -4.305 5.105 42.468 1.00 87.19 87 ALA A N 1
ATOM 705 C CA . ALA A 1 87 ? -5.741 4.868 42.601 1.00 87.19 87 ALA A CA 1
ATOM 706 C C . ALA A 1 87 ? -6.567 5.823 41.714 1.00 87.19 87 ALA A C 1
ATOM 708 O O . ALA A 1 87 ? -7.513 5.404 41.042 1.00 87.19 87 ALA A O 1
ATOM 709 N N . THR A 1 88 ? -6.155 7.093 41.626 1.00 88.38 88 THR A N 1
ATOM 710 C CA . THR A 1 88 ? -6.777 8.070 40.720 1.00 88.38 88 THR A CA 1
ATOM 711 C C . THR A 1 88 ? -6.580 7.686 39.248 1.00 88.38 88 THR A C 1
ATOM 713 O O . THR A 1 88 ? -7.520 7.793 38.460 1.00 88.38 88 THR A O 1
ATOM 716 N N . LEU A 1 89 ? -5.398 7.195 38.852 1.00 88.06 89 LEU A N 1
ATOM 717 C CA . LEU A 1 89 ? -5.135 6.758 37.473 1.00 88.06 89 LEU A CA 1
ATOM 718 C C . LEU A 1 89 ? -5.979 5.548 37.068 1.00 88.06 89 LEU A C 1
ATOM 720 O O . LEU A 1 89 ? -6.548 5.545 35.973 1.00 88.06 89 LEU A O 1
ATOM 724 N N . ILE A 1 90 ? -6.101 4.548 37.943 1.00 88.94 90 ILE A N 1
ATOM 725 C CA . ILE A 1 90 ? -6.946 3.368 37.711 1.00 88.94 90 ILE A CA 1
ATOM 726 C C . ILE A 1 90 ? -8.405 3.809 37.532 1.00 88.94 90 ILE A C 1
ATOM 728 O O . ILE A 1 90 ? -9.035 3.486 36.520 1.00 88.94 90 ILE A O 1
ATOM 732 N N . GLY A 1 91 ? -8.918 4.632 38.453 1.00 90.50 91 GLY A N 1
ATOM 733 C CA . GLY A 1 91 ? -10.284 5.152 38.390 1.00 90.50 91 GLY A CA 1
ATOM 734 C C . GLY A 1 91 ? -10.565 5.974 37.125 1.00 90.50 91 GLY A C 1
ATOM 735 O O . GLY A 1 91 ? -11.588 5.773 36.463 1.00 90.50 91 GLY A O 1
ATOM 736 N N . LEU A 1 92 ? -9.636 6.852 36.725 1.00 88.50 92 LEU A N 1
ATOM 737 C CA . LEU A 1 92 ? -9.736 7.623 35.479 1.00 88.50 92 LEU A CA 1
ATOM 738 C C . LEU A 1 92 ? -9.706 6.721 34.240 1.00 88.50 92 LEU A C 1
ATOM 740 O O . LEU A 1 92 ? -10.426 6.987 33.274 1.00 88.50 92 LEU A O 1
ATOM 744 N N . THR A 1 93 ? -8.918 5.645 34.260 1.00 88.38 93 THR A N 1
ATOM 745 C CA . THR A 1 93 ? -8.820 4.678 33.157 1.00 88.38 93 THR A CA 1
ATOM 746 C C . THR A 1 93 ? -10.135 3.917 32.974 1.00 88.38 93 THR A C 1
ATOM 748 O O . THR A 1 93 ? -10.669 3.882 31.860 1.00 88.38 93 THR A O 1
ATOM 751 N N . ILE A 1 94 ? -10.718 3.409 34.068 1.00 89.81 94 ILE A N 1
ATOM 752 C CA . ILE A 1 94 ? -12.044 2.765 34.088 1.00 89.81 94 ILE A CA 1
ATOM 753 C C . ILE A 1 94 ? -13.111 3.725 33.551 1.00 89.81 94 ILE A C 1
ATOM 755 O O . ILE A 1 94 ? -13.828 3.401 32.599 1.00 89.81 94 ILE A O 1
ATOM 759 N N . ARG A 1 95 ? -13.180 4.940 34.114 1.00 88.50 95 ARG A N 1
ATOM 760 C CA . ARG A 1 95 ? -14.152 5.968 33.717 1.00 88.50 95 ARG A CA 1
ATOM 761 C C . ARG A 1 95 ? -14.036 6.301 32.233 1.00 88.50 95 ARG A C 1
ATOM 763 O O . ARG A 1 95 ? -15.042 6.307 31.527 1.00 88.50 95 ARG A O 1
ATOM 770 N N . THR A 1 96 ? -12.815 6.516 31.746 1.00 82.38 96 THR A N 1
ATOM 771 C CA . THR A 1 96 ? -12.546 6.852 30.342 1.00 82.38 96 THR A CA 1
ATOM 772 C C . THR A 1 96 ? -12.949 5.712 29.404 1.00 82.38 96 THR A C 1
ATOM 774 O O . THR A 1 96 ? -13.554 5.965 28.359 1.00 82.38 96 THR A O 1
ATOM 777 N N . LYS A 1 97 ? -12.648 4.452 29.752 1.00 82.12 97 LYS A N 1
ATOM 778 C CA . LYS A 1 97 ? -13.043 3.281 28.951 1.00 82.12 97 LYS A CA 1
ATOM 779 C C . LYS A 1 97 ? -14.564 3.157 28.865 1.00 82.12 97 LYS A C 1
ATOM 781 O O . LYS A 1 97 ? -15.087 2.975 27.765 1.00 82.12 97 LYS A O 1
ATOM 786 N N . LEU A 1 98 ? -15.271 3.308 29.986 1.00 83.62 98 LEU A N 1
ATOM 787 C CA . LEU A 1 98 ? -16.735 3.243 30.037 1.00 83.62 98 LEU A CA 1
ATOM 788 C C . LEU A 1 98 ? -17.388 4.395 29.274 1.00 83.62 98 LEU A C 1
ATOM 790 O O . LEU A 1 98 ? -18.259 4.149 28.444 1.00 83.62 98 LEU A O 1
ATOM 794 N N . GLN A 1 99 ? -16.916 5.630 29.461 1.00 79.94 99 GLN A N 1
ATOM 795 C CA . GLN A 1 99 ? -17.383 6.778 28.680 1.00 79.94 99 GLN A CA 1
ATOM 796 C C . GLN A 1 99 ? -17.216 6.520 27.176 1.00 79.94 99 GLN A C 1
ATOM 798 O O . GLN A 1 99 ? -18.154 6.691 26.409 1.00 79.94 99 GLN A O 1
ATOM 803 N N . LYS A 1 100 ? -16.065 6.012 26.726 1.00 72.25 100 LYS A N 1
ATOM 804 C CA . LYS A 1 100 ? -15.853 5.702 25.300 1.00 72.25 100 LYS A CA 1
ATOM 805 C C . LYS A 1 100 ? -16.701 4.538 24.788 1.00 72.25 100 LYS A C 1
ATOM 807 O O . LYS A 1 100 ? -17.040 4.504 23.609 1.00 72.25 100 LYS A O 1
ATOM 812 N N . CYS A 1 101 ? -16.987 3.546 25.630 1.00 71.56 101 CYS A N 1
ATOM 813 C CA . CYS A 1 101 ? -17.651 2.320 25.194 1.00 71.56 101 CYS A CA 1
ATOM 814 C C . CYS A 1 101 ? -19.174 2.374 25.256 1.00 71.56 101 CYS A C 1
ATOM 816 O O . CYS A 1 101 ? -19.797 1.593 24.536 1.00 71.56 101 CYS A O 1
ATOM 818 N N . VAL A 1 102 ? -19.735 3.241 26.101 1.00 70.75 102 VAL A N 1
ATOM 819 C CA . VAL A 1 102 ? -21.169 3.279 26.408 1.00 70.75 102 VAL A CA 1
ATOM 820 C C . VAL A 1 102 ? -21.837 4.576 25.909 1.00 70.75 102 VAL A C 1
ATOM 822 O O . VAL A 1 102 ? -23.042 4.580 25.667 1.00 70.75 102 VAL A O 1
ATOM 825 N N . CYS A 1 103 ? -21.083 5.654 25.644 1.00 50.94 103 CYS A N 1
ATOM 826 C CA . CYS A 1 103 ? -21.623 6.854 24.992 1.00 50.94 103 CYS A CA 1
ATOM 827 C C . CYS A 1 103 ? -22.008 6.542 23.531 1.00 50.94 103 CYS A C 1
ATOM 829 O O . CYS A 1 103 ? -21.146 6.421 22.662 1.00 50.94 103 CYS A O 1
ATOM 831 N N . GLY A 1 104 ? -23.309 6.370 23.283 1.00 47.62 104 GLY A N 1
ATOM 832 C CA . GLY A 1 104 ? -23.885 5.938 22.002 1.00 47.62 104 GLY A CA 1
ATOM 833 C C . GLY A 1 104 ? -25.050 4.950 22.152 1.00 47.62 104 GLY A C 1
ATOM 834 O O . GLY A 1 104 ? -25.802 4.757 21.201 1.00 47.62 104 GLY A O 1
ATOM 835 N N . ALA A 1 105 ? -25.231 4.347 23.334 1.00 48.03 105 ALA A N 1
ATOM 836 C CA . ALA A 1 105 ? -26.453 3.618 23.669 1.00 48.03 105 ALA A CA 1
ATOM 837 C C . ALA A 1 105 ? -27.606 4.616 23.904 1.00 48.03 105 ALA A C 1
ATOM 839 O O . ALA A 1 105 ? -27.391 5.662 24.508 1.00 48.03 105 ALA A O 1
ATOM 840 N N . ASN A 1 106 ? -28.811 4.318 23.410 1.00 43.69 106 ASN A N 1
ATOM 841 C CA . ASN A 1 106 ? -29.991 5.191 23.502 1.00 43.69 106 ASN A CA 1
ATOM 842 C C . ASN A 1 106 ? -30.313 5.593 24.964 1.00 43.69 106 ASN A C 1
ATOM 844 O O . ASN A 1 106 ? -30.980 4.835 25.669 1.00 43.69 106 ASN A O 1
ATOM 848 N N . GLY A 1 107 ? -29.873 6.777 25.410 1.00 56.50 107 GLY A N 1
ATOM 849 C CA . GLY A 1 107 ? -30.248 7.385 26.696 1.00 56.50 107 GLY A CA 1
ATOM 850 C C . GLY A 1 107 ? -29.128 8.173 27.389 1.00 56.50 107 GLY A C 1
ATOM 851 O O . GLY A 1 107 ? -27.953 8.035 27.054 1.00 56.50 107 GLY A O 1
ATOM 852 N N . ASP A 1 108 ? -29.499 8.989 28.378 1.00 70.06 108 ASP A N 1
ATOM 853 C CA . ASP A 1 108 ? -28.555 9.658 29.278 1.00 70.06 108 ASP A CA 1
ATOM 854 C C . ASP A 1 108 ? -27.945 8.643 30.259 1.00 70.06 108 ASP A C 1
ATOM 856 O O . ASP A 1 108 ? -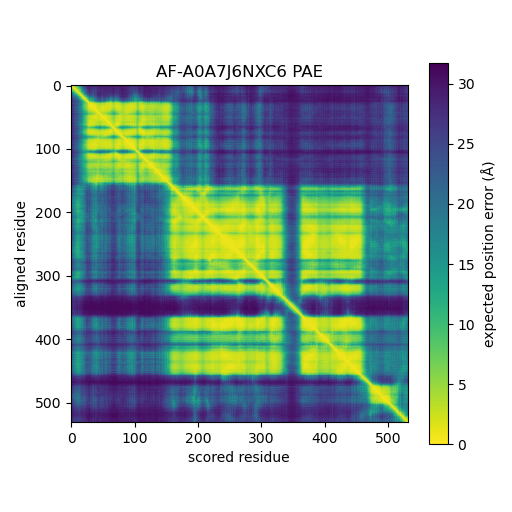28.654 7.832 30.863 1.00 70.06 108 ASP A O 1
ATOM 860 N N . ILE A 1 109 ? -26.616 8.668 30.417 1.00 80.31 109 ILE A N 1
ATOM 861 C CA . ILE A 1 109 ? -25.871 7.703 31.239 1.00 80.31 109 ILE A CA 1
ATOM 862 C C . ILE A 1 109 ? -25.009 8.433 32.265 1.00 80.31 109 ILE A C 1
ATOM 864 O O . ILE A 1 109 ? -24.207 9.305 31.922 1.00 80.31 109 ILE A O 1
ATOM 868 N N . LYS A 1 110 ? -25.128 8.029 33.532 1.00 85.00 110 LYS A N 1
ATOM 869 C CA . LYS A 1 110 ? -24.305 8.523 34.639 1.00 85.00 110 LYS A CA 1
ATOM 870 C C . LYS A 1 110 ? -23.335 7.436 35.093 1.00 85.00 110 LYS A C 1
ATOM 872 O O . LYS A 1 110 ? -23.760 6.385 35.560 1.00 85.00 110 LYS A O 1
ATOM 877 N N . ILE A 1 111 ? -22.038 7.705 34.960 1.00 88.25 111 ILE A N 1
ATOM 878 C CA . ILE A 1 111 ? -20.959 6.801 35.379 1.00 88.25 111 ILE A CA 1
ATOM 879 C C . ILE A 1 111 ? -20.372 7.315 36.690 1.00 88.25 111 ILE A C 1
ATOM 881 O O . ILE A 1 111 ? -19.866 8.442 36.732 1.00 88.25 111 ILE A O 1
ATOM 885 N N . ASN A 1 112 ? -20.399 6.471 37.714 1.00 91.00 112 ASN A N 1
ATOM 886 C CA . ASN A 1 112 ? -19.713 6.680 38.978 1.00 91.00 112 ASN A CA 1
ATOM 887 C C . ASN A 1 112 ? -18.631 5.613 39.152 1.00 91.00 112 ASN A C 1
ATOM 889 O O . ASN A 1 112 ? -18.891 4.427 38.944 1.00 91.00 112 ASN A O 1
ATOM 893 N N . VAL A 1 113 ? -17.430 6.040 39.530 1.00 92.44 113 VAL A N 1
ATOM 894 C CA . VAL A 1 113 ? -16.299 5.142 39.792 1.00 92.44 113 VAL A CA 1
ATOM 895 C C . VAL A 1 113 ? -15.758 5.475 41.172 1.00 92.44 113 VAL A C 1
ATOM 897 O O . VAL A 1 113 ? -15.348 6.612 41.400 1.00 92.44 113 VAL A O 1
ATOM 900 N N . ASN A 1 114 ? -15.787 4.498 42.075 1.00 93.06 114 ASN A N 1
ATOM 901 C CA . ASN A 1 114 ? -15.425 4.672 43.477 1.00 93.06 114 ASN A CA 1
ATOM 902 C C . ASN A 1 114 ? -14.410 3.618 43.916 1.00 93.06 114 ASN A C 1
ATOM 904 O O . ASN A 1 114 ? -14.489 2.461 43.513 1.00 93.06 114 ASN A O 1
ATOM 908 N N . ILE A 1 115 ? -13.487 4.010 44.781 1.00 91.81 115 ILE A N 1
ATOM 909 C CA . ILE A 1 115 ? -12.682 3.090 45.575 1.00 91.81 115 ILE A CA 1
ATOM 910 C C . ILE A 1 115 ? -13.590 2.417 46.609 1.00 91.81 115 ILE A C 1
ATOM 912 O O . ILE A 1 115 ? -14.447 3.084 47.194 1.00 91.81 115 ILE A O 1
ATOM 916 N N . LYS A 1 116 ? -13.387 1.113 46.813 1.00 90.19 116 LYS A N 1
ATOM 917 C CA . LYS A 1 116 ? -14.077 0.308 47.822 1.00 90.19 116 LYS A CA 1
ATOM 918 C C . LYS A 1 116 ? -13.803 0.826 49.230 1.00 90.19 116 LYS A C 1
ATOM 920 O O . LYS A 1 116 ? -12.641 0.994 49.591 1.00 90.19 116 LYS A O 1
ATOM 925 N N . GLU A 1 117 ? -14.860 0.996 50.015 1.00 86.69 117 GLU A N 1
ATOM 926 C CA . GLU A 1 117 ? -14.775 1.500 51.389 1.00 86.69 117 GLU A CA 1
ATOM 927 C C . GLU A 1 117 ? -13.805 0.671 52.247 1.00 86.69 117 GLU A C 1
ATOM 929 O O . GLU A 1 117 ? -13.812 -0.567 52.214 1.00 86.69 117 GLU A O 1
ATOM 934 N N . GLY A 1 118 ? -12.952 1.364 53.001 1.00 83.19 118 GLY A N 1
ATOM 935 C CA . GLY A 1 118 ? -11.958 0.759 53.886 1.00 83.19 118 GLY A CA 1
ATOM 936 C C . GLY A 1 118 ? -10.738 0.173 53.171 1.00 83.19 118 GLY A C 1
ATOM 937 O O . GLY A 1 118 ? -9.975 -0.565 53.793 1.00 83.19 118 GLY A O 1
ATOM 938 N N . THR A 1 119 ? -10.537 0.472 51.880 1.00 83.38 119 THR A N 1
ATOM 939 C CA . THR A 1 119 ? -9.373 -0.023 51.115 1.00 83.38 119 THR A CA 1
ATOM 940 C C . THR A 1 119 ? -8.312 1.039 50.831 1.00 83.38 119 THR A C 1
ATOM 942 O O . THR A 1 119 ? -7.247 0.701 50.311 1.00 83.38 119 THR A O 1
ATOM 945 N N . HIS A 1 120 ? -8.560 2.311 51.172 1.00 85.31 120 HIS A N 1
ATOM 946 C CA . HIS A 1 120 ? -7.613 3.399 50.924 1.00 85.31 120 HIS A CA 1
ATOM 947 C C . HIS A 1 120 ? -7.808 4.601 51.875 1.00 85.31 120 HIS A C 1
ATOM 949 O O . HIS A 1 120 ? -8.906 5.134 51.999 1.00 85.31 120 HIS A O 1
ATOM 955 N N . ASP A 1 121 ? -6.721 5.122 52.458 1.00 80.69 121 ASP A N 1
ATOM 956 C CA . ASP A 1 121 ? -6.763 6.149 53.524 1.00 80.69 121 ASP A CA 1
ATOM 957 C C . ASP A 1 121 ? -7.338 7.515 53.102 1.00 80.69 121 ASP A C 1
ATOM 959 O O . ASP A 1 121 ? -7.795 8.296 53.931 1.00 80.69 121 ASP A O 1
ATOM 963 N N . GLN A 1 122 ? -7.289 7.838 51.809 1.00 84.19 122 GLN A N 1
ATOM 964 C CA . GLN A 1 122 ? -7.856 9.069 51.228 1.00 84.19 122 GLN A CA 1
ATOM 965 C C . GLN A 1 122 ? -8.983 8.773 50.224 1.00 84.19 122 GLN A C 1
ATOM 967 O O . GLN A 1 122 ? -9.165 9.503 49.246 1.00 84.19 122 GLN A O 1
ATOM 972 N N . GLU A 1 123 ? -9.712 7.668 50.411 1.00 85.19 123 GLU A N 1
ATOM 973 C CA . GLU A 1 123 ? -10.767 7.231 49.484 1.00 85.19 123 GLU A CA 1
ATOM 974 C C . GLU A 1 123 ? -11.830 8.306 49.218 1.00 85.19 123 GLU A C 1
ATOM 976 O O . GLU A 1 123 ? -12.203 8.515 48.065 1.00 85.19 123 GLU A O 1
ATOM 981 N N . GLU A 1 124 ? -12.250 9.070 50.232 1.00 85.69 124 GLU A N 1
ATOM 982 C CA . GLU A 1 124 ? -13.244 10.139 50.069 1.00 85.69 124 GLU A CA 1
ATOM 983 C C . GLU A 1 124 ? -12.741 11.243 49.124 1.00 85.69 124 GLU A C 1
ATOM 985 O O . GLU A 1 124 ? -13.459 11.698 48.224 1.00 85.69 124 GLU A O 1
ATOM 990 N N . GLN A 1 125 ? -11.471 11.635 49.270 1.00 85.50 125 GLN A N 1
ATOM 991 C CA . GLN A 1 125 ? -10.858 12.656 48.429 1.00 85.50 125 GLN A CA 1
ATOM 992 C C . GLN A 1 125 ? -10.729 12.177 46.978 1.00 85.50 125 GLN A C 1
ATOM 994 O O . GLN A 1 125 ? -11.032 12.942 46.059 1.00 85.50 125 GLN A O 1
ATOM 999 N N . VAL A 1 126 ? -10.302 10.930 46.755 1.00 85.88 126 VAL A N 1
ATOM 1000 C CA . VAL A 1 126 ? -10.149 10.363 45.404 1.00 85.88 126 VAL A CA 1
ATOM 1001 C C . VAL A 1 126 ? -11.512 10.151 44.742 1.00 85.88 126 VAL A C 1
ATOM 1003 O O . VAL A 1 126 ? -11.703 10.560 43.597 1.00 85.88 126 VAL A O 1
ATOM 1006 N N . ASN A 1 127 ? -12.501 9.624 45.466 1.00 91.12 127 ASN A N 1
ATOM 1007 C CA . ASN A 1 127 ? -13.864 9.436 44.961 1.00 91.12 127 ASN A CA 1
ATOM 1008 C C . ASN A 1 127 ? -14.510 10.771 44.573 1.00 91.12 127 ASN A C 1
ATOM 1010 O O . ASN A 1 127 ? -15.154 10.869 43.525 1.00 91.12 127 ASN A O 1
ATOM 1014 N N . LYS A 1 128 ? -14.285 11.837 45.352 1.00 86.31 128 LYS A N 1
ATOM 1015 C CA . LYS A 1 128 ? -14.734 13.187 44.985 1.00 86.31 128 LYS A CA 1
ATOM 1016 C C . LYS A 1 128 ? -14.091 13.666 43.680 1.00 86.31 128 LYS A C 1
ATOM 1018 O O . LYS A 1 128 ? -14.773 14.271 42.861 1.00 86.31 128 LYS A O 1
ATOM 1023 N N . GLN A 1 129 ? -12.810 13.364 43.452 1.00 84.62 129 GLN A N 1
ATOM 1024 C CA . GLN A 1 129 ? -12.111 13.718 42.210 1.00 84.62 129 GLN A CA 1
ATOM 1025 C C . GLN A 1 129 ? -12.608 12.921 40.996 1.00 84.62 129 GLN A C 1
ATOM 1027 O O . GLN A 1 129 ? -12.838 13.509 39.942 1.00 84.62 129 GLN A O 1
ATOM 1032 N N . LEU A 1 130 ? -12.803 11.606 41.139 1.00 85.62 130 LEU A N 1
ATOM 1033 C CA . LEU A 1 130 ? -13.229 10.703 40.058 1.00 85.62 130 LEU A CA 1
ATOM 1034 C C . LEU A 1 130 ? -14.676 10.926 39.595 1.00 85.62 130 LEU A C 1
ATOM 1036 O O . LEU A 1 130 ? -15.040 10.568 38.469 1.00 85.62 130 LEU A O 1
ATOM 1040 N N . ASN A 1 131 ? -15.512 11.505 40.457 1.00 84.50 131 ASN A N 1
ATOM 1041 C CA . ASN A 1 131 ? -16.916 11.782 40.156 1.00 84.50 131 ASN A CA 1
ATOM 1042 C C . ASN A 1 131 ? -17.197 13.259 39.842 1.00 84.50 131 ASN A C 1
ATOM 1044 O O . ASN A 1 131 ? -18.295 13.583 39.386 1.00 84.50 131 ASN A O 1
ATOM 1048 N N . ASP A 1 132 ? -16.208 14.140 40.001 1.00 85.19 132 ASP A N 1
ATOM 1049 C CA . ASP A 1 132 ? -16.251 15.508 39.491 1.00 85.19 132 ASP A CA 1
ATOM 1050 C C . ASP A 1 132 ? -16.037 15.495 37.968 1.00 85.19 132 ASP A C 1
ATOM 1052 O O . ASP A 1 132 ? -14.962 15.171 37.450 1.00 85.19 132 ASP A O 1
ATOM 1056 N N . LYS A 1 133 ? -17.108 15.808 37.232 1.00 73.38 133 LYS A N 1
ATOM 1057 C CA . LYS A 1 133 ? -17.141 15.719 35.769 1.00 73.38 133 LYS A CA 1
ATOM 1058 C C . LYS A 1 133 ? -16.171 16.702 35.111 1.00 73.38 133 LYS A C 1
ATOM 1060 O O . LYS A 1 133 ? -15.541 16.323 34.126 1.00 73.38 133 LYS A O 1
ATOM 1065 N N . GLU A 1 134 ? -16.042 17.914 35.643 1.00 78.62 134 GLU A N 1
ATOM 1066 C CA . GLU A 1 134 ? -15.164 18.950 35.089 1.00 78.62 134 GLU A CA 1
ATOM 1067 C C . GLU A 1 134 ? -13.704 18.627 35.387 1.00 78.62 134 GLU A C 1
ATOM 1069 O O . GLU A 1 134 ? -12.854 18.673 34.497 1.00 78.62 134 GLU A O 1
ATOM 1074 N N . ARG A 1 135 ? -13.419 18.183 36.614 1.00 75.25 135 ARG A N 1
ATOM 1075 C CA . ARG A 1 135 ? -12.064 17.807 37.019 1.00 75.25 135 ARG A CA 1
ATOM 1076 C C . ARG A 1 135 ? -11.549 16.577 36.276 1.00 75.25 135 ARG A C 1
ATOM 1078 O O . ARG A 1 135 ? -10.396 16.564 35.849 1.00 75.25 135 ARG A O 1
ATOM 1085 N N . CYS A 1 136 ? -12.395 15.567 36.066 1.00 77.44 136 CYS A N 1
ATOM 1086 C CA . CYS A 1 136 ? -12.050 14.414 35.231 1.00 77.44 136 CYS A CA 1
ATOM 1087 C C . CYS A 1 136 ? -11.792 14.820 33.779 1.00 77.44 136 CYS A C 1
ATOM 1089 O O . CYS A 1 136 ? -10.848 14.326 33.169 1.00 77.44 136 CYS A O 1
ATOM 1091 N N . GLN A 1 137 ? -12.611 15.720 33.229 1.00 72.00 137 GLN A N 1
ATOM 1092 C CA . GLN A 1 137 ? -12.444 16.200 31.861 1.00 72.00 137 GLN A CA 1
ATOM 1093 C C . GLN A 1 137 ? -11.111 16.944 31.696 1.00 72.00 137 GLN A C 1
ATOM 1095 O O . GLN A 1 137 ? -10.344 16.624 30.790 1.00 72.00 137 GLN A O 1
ATOM 1100 N N . ALA A 1 138 ? -10.776 17.836 32.632 1.00 73.06 138 ALA A N 1
ATOM 1101 C CA . ALA A 1 138 ? -9.492 18.534 32.656 1.00 73.06 138 ALA A CA 1
ATOM 1102 C C . ALA A 1 138 ? -8.298 17.570 32.821 1.00 73.06 138 ALA A C 1
ATOM 1104 O O . ALA A 1 138 ? -7.271 17.723 32.159 1.00 73.06 138 ALA A O 1
ATOM 1105 N N . ALA A 1 139 ? -8.428 16.534 33.659 1.00 73.31 139 ALA A N 1
ATOM 1106 C CA . ALA A 1 139 ? -7.394 15.510 33.824 1.00 73.31 139 ALA A CA 1
ATOM 1107 C C . ALA A 1 139 ? -7.177 14.690 32.539 1.00 73.31 139 ALA A C 1
ATOM 1109 O O . ALA A 1 139 ? -6.040 14.377 32.188 1.00 73.31 139 ALA A O 1
ATOM 1110 N N . ILE A 1 140 ? -8.251 14.386 31.805 1.00 67.69 140 ILE A N 1
ATOM 1111 C CA . ILE A 1 140 ? -8.184 13.709 30.504 1.00 67.69 140 ILE A CA 1
ATOM 1112 C C . ILE A 1 140 ? -7.585 14.625 29.430 1.00 67.69 140 ILE A C 1
ATOM 1114 O O . ILE A 1 140 ? -7.066 14.118 28.447 1.00 67.69 140 ILE A O 1
ATOM 1118 N N . GLU A 1 141 ? -7.603 15.947 29.566 1.00 73.75 141 GLU A N 1
ATOM 1119 C CA . GLU A 1 141 ? -6.967 16.857 28.598 1.00 73.75 141 GLU A CA 1
ATOM 1120 C C . GLU A 1 141 ? -5.451 16.995 28.801 1.00 73.75 141 GLU A C 1
ATOM 1122 O O . GLU A 1 141 ? -4.737 17.389 27.877 1.00 73.75 141 GLU A O 1
ATOM 1127 N N . ASN A 1 142 ? -4.929 16.588 29.962 1.00 77.56 142 ASN A N 1
ATOM 1128 C CA . ASN A 1 142 ? -3.496 16.585 30.230 1.00 77.56 142 ASN A CA 1
ATOM 1129 C C . ASN A 1 142 ? -2.763 15.531 29.358 1.00 77.56 142 ASN A C 1
ATOM 1131 O O . ASN A 1 142 ? -3.040 14.333 29.488 1.00 77.56 142 ASN A O 1
ATOM 1135 N N . PRO A 1 143 ? -1.782 15.924 28.515 1.00 75.31 143 PRO A N 1
ATOM 1136 C CA . PRO A 1 143 ? -1.086 15.005 27.607 1.00 75.31 143 PRO A CA 1
ATOM 1137 C C . PRO A 1 143 ? -0.370 13.836 28.299 1.00 75.31 143 PRO A C 1
ATOM 1139 O O . PRO A 1 143 ? -0.355 12.722 27.772 1.00 75.31 143 PRO A O 1
ATOM 1142 N N . ASN A 1 144 ? 0.199 14.066 29.487 1.00 75.25 144 ASN A N 1
ATOM 1143 C CA . ASN A 1 144 ? 0.937 13.040 30.226 1.00 75.25 144 ASN A CA 1
ATOM 1144 C C . ASN A 1 144 ? -0.017 11.984 30.795 1.00 75.25 144 ASN A C 1
ATOM 1146 O O . ASN A 1 144 ? 0.218 10.787 30.633 1.00 75.25 144 ASN A O 1
ATOM 1150 N N . LEU A 1 145 ? -1.137 12.423 31.380 1.00 80.31 145 LEU A N 1
ATOM 1151 C CA . LEU A 1 145 ? -2.181 11.526 31.883 1.00 80.31 145 LEU A CA 1
ATOM 1152 C C . LEU A 1 145 ? -2.855 10.762 30.738 1.00 80.31 145 LEU A C 1
ATOM 1154 O O . LEU A 1 145 ? -3.085 9.558 30.852 1.00 80.31 145 LEU A O 1
ATOM 1158 N N . GLN A 1 146 ? -3.090 11.417 29.595 1.00 76.44 146 GLN A N 1
ATOM 1159 C CA . GLN A 1 146 ? -3.603 10.745 28.401 1.00 76.44 146 GLN A CA 1
ATOM 1160 C C . GLN A 1 146 ? -2.717 9.600 27.935 1.00 76.44 146 GLN A C 1
ATOM 1162 O O . GLN A 1 146 ? -3.254 8.583 27.502 1.00 76.44 146 GLN A O 1
ATOM 1167 N N . LYS A 1 147 ? -1.390 9.755 27.974 1.00 73.62 147 LYS A N 1
ATOM 1168 C CA . LYS A 1 147 ? -0.467 8.708 27.526 1.00 73.62 147 LYS A CA 1
ATOM 1169 C C . LYS A 1 147 ? -0.630 7.443 28.370 1.00 73.62 147 LYS A C 1
ATOM 1171 O O . LYS A 1 147 ? -0.841 6.375 27.801 1.00 73.62 147 LYS A O 1
ATOM 1176 N N . VAL A 1 148 ? -0.627 7.588 29.695 1.00 79.00 148 VAL A N 1
ATOM 1177 C CA . VAL A 1 148 ? -0.762 6.468 30.644 1.00 79.00 148 VAL A CA 1
ATOM 1178 C C . VAL A 1 148 ? -2.145 5.818 30.540 1.00 79.00 148 VAL A C 1
ATOM 1180 O O . VAL A 1 148 ? -2.248 4.606 30.370 1.00 79.00 148 VAL A O 1
ATOM 1183 N N . ILE A 1 149 ? -3.218 6.618 30.527 1.00 79.62 149 ILE A N 1
ATOM 1184 C CA . ILE A 1 149 ? -4.594 6.111 30.378 1.00 79.62 149 ILE A CA 1
ATOM 1185 C C . ILE A 1 149 ? -4.768 5.377 29.038 1.00 79.62 149 ILE A C 1
ATOM 1187 O O . ILE A 1 149 ? -5.431 4.343 28.967 1.00 79.62 149 ILE A O 1
ATOM 1191 N N . ARG A 1 150 ? -4.183 5.893 27.947 1.00 71.94 150 ARG A N 1
ATOM 1192 C CA . ARG A 1 150 ? -4.240 5.235 26.632 1.00 71.94 150 ARG A CA 1
ATOM 1193 C C . ARG A 1 150 ? -3.482 3.916 26.621 1.00 71.94 150 ARG A C 1
ATOM 1195 O O . ARG A 1 150 ? -4.005 2.983 26.027 1.00 71.94 150 ARG A O 1
ATOM 1202 N N . GLN A 1 151 ? -2.315 3.831 27.258 1.00 71.00 151 GLN A N 1
ATOM 1203 C CA . GLN A 1 151 ? -1.566 2.576 27.383 1.00 71.00 151 GLN A CA 1
ATOM 1204 C C . GLN A 1 151 ? -2.402 1.519 28.119 1.00 71.00 151 GLN A C 1
ATOM 1206 O O . GLN A 1 151 ? -2.658 0.455 27.560 1.00 71.00 151 GLN A O 1
ATOM 1211 N N . GLY A 1 152 ? -2.971 1.870 29.279 1.00 71.44 152 GLY A N 1
ATOM 1212 C CA . GLY A 1 152 ? -3.819 0.957 30.055 1.00 71.44 152 GLY A CA 1
ATOM 1213 C C . GLY A 1 152 ? -5.113 0.517 29.351 1.00 71.44 152 GLY A C 1
ATOM 1214 O O . GLY A 1 152 ? -5.620 -0.571 29.620 1.00 71.44 152 GLY A O 1
ATOM 1215 N N . ILE A 1 153 ? -5.643 1.333 28.429 1.00 74.94 153 ILE A N 1
ATOM 1216 C CA . ILE A 1 153 ? -6.812 0.997 27.598 1.00 74.94 153 ILE A CA 1
ATOM 1217 C C . ILE A 1 153 ? -6.424 0.183 26.359 1.00 74.94 153 ILE A C 1
ATOM 1219 O O . ILE A 1 153 ? -7.120 -0.767 26.021 1.00 74.94 153 ILE A O 1
ATOM 1223 N N . PHE A 1 154 ? -5.373 0.558 25.638 1.00 60.50 154 PHE A N 1
ATOM 1224 C CA . PHE A 1 154 ? -5.039 -0.069 24.358 1.00 60.50 154 PHE A CA 1
ATOM 1225 C C . PHE A 1 154 ? -4.557 -1.509 24.548 1.00 60.50 154 PHE A C 1
ATOM 1227 O O . PHE A 1 154 ? -4.969 -2.396 23.813 1.00 60.50 154 PHE A O 1
ATOM 1234 N N . GLU A 1 155 ? -3.774 -1.762 25.596 1.00 58.88 155 GLU A N 1
ATOM 1235 C CA . GLU A 1 155 ? -3.275 -3.103 25.930 1.00 58.88 155 GLU A CA 1
ATOM 1236 C C . GLU A 1 155 ? -4.347 -4.027 26.541 1.00 58.88 155 GLU A C 1
ATOM 1238 O O . GLU A 1 155 ? -4.070 -5.202 26.795 1.00 58.88 155 GLU A O 1
ATOM 1243 N N . SER A 1 156 ? -5.547 -3.484 26.796 1.00 54.00 156 SER A N 1
ATOM 1244 C CA . SER A 1 156 ? -6.720 -4.199 27.320 1.00 54.00 156 SER A CA 1
ATOM 1245 C C . SER A 1 156 ? -7.696 -4.676 26.257 1.00 54.00 156 SER A C 1
ATOM 1247 O O . SER A 1 156 ? -8.504 -5.567 26.522 1.00 54.00 156 SER A O 1
ATOM 1249 N N . ASP A 1 157 ? -7.688 -4.033 25.086 1.00 56.00 157 ASP A N 1
ATOM 1250 C CA . ASP A 1 157 ? -8.534 -4.464 23.986 1.00 56.00 157 ASP A CA 1
ATOM 1251 C C . ASP A 1 157 ? -7.993 -5.799 23.461 1.00 56.00 157 ASP A C 1
ATOM 1253 O O . ASP A 1 157 ? -6.771 -5.980 23.412 1.00 56.00 157 ASP A O 1
ATOM 1257 N N . PRO A 1 158 ? -8.872 -6.759 23.110 1.00 51.22 158 PRO A N 1
ATOM 1258 C CA . PRO A 1 158 ? -8.415 -8.013 22.541 1.00 51.22 158 PRO A CA 1
ATOM 1259 C C . PRO A 1 158 ? -7.517 -7.688 21.346 1.00 51.22 158 PRO A C 1
ATOM 1261 O O . PRO A 1 158 ? -7.876 -6.811 20.545 1.00 51.22 158 PRO A O 1
ATOM 1264 N N . PRO A 1 159 ? -6.348 -8.343 21.239 1.00 55.19 159 PRO A N 1
ATOM 1265 C CA . PRO A 1 159 ? -5.463 -8.106 20.119 1.00 55.19 159 PRO A CA 1
ATOM 1266 C C . PRO A 1 159 ? -6.250 -8.320 18.829 1.00 55.19 159 PRO A C 1
ATOM 1268 O O . PRO A 1 159 ? -7.153 -9.163 18.758 1.00 55.19 159 PRO A O 1
ATOM 1271 N N . LEU A 1 160 ? -5.925 -7.523 17.811 1.00 58.38 160 LEU A N 1
ATOM 1272 C CA . LEU A 1 160 ? -6.416 -7.813 16.473 1.00 58.38 160 LEU A CA 1
ATOM 1273 C C . LEU A 1 160 ? -6.069 -9.272 16.132 1.00 58.38 160 LEU A C 1
ATOM 1275 O O . LEU A 1 160 ? -5.041 -9.768 16.601 1.00 58.38 160 LEU A O 1
ATOM 1279 N N . PRO A 1 161 ? -6.903 -9.956 15.332 1.00 67.06 161 PRO A N 1
ATOM 1280 C CA . PRO A 1 161 ? -6.531 -11.245 14.763 1.00 67.06 161 PRO A CA 1
ATOM 1281 C C . PRO A 1 161 ? -5.094 -11.224 14.216 1.00 67.06 161 PRO A C 1
ATOM 1283 O O . PRO A 1 161 ? -4.674 -10.217 13.649 1.00 67.06 161 PRO A O 1
ATOM 1286 N N . ASP A 1 162 ? -4.353 -12.327 14.372 1.00 68.38 162 ASP A N 1
ATOM 1287 C CA . ASP A 1 162 ? -2.921 -12.443 14.019 1.00 68.38 162 ASP A CA 1
ATOM 1288 C C . ASP A 1 162 ? -2.591 -12.123 12.544 1.00 68.38 162 ASP A C 1
ATOM 1290 O O . ASP A 1 162 ? -1.417 -12.011 12.173 1.00 68.38 162 ASP A O 1
ATOM 1294 N N . ASP A 1 163 ? -3.609 -12.047 11.689 1.00 70.38 163 ASP A N 1
ATOM 1295 C CA . ASP A 1 163 ? -3.553 -11.737 10.263 1.00 70.38 163 ASP A CA 1
ATOM 1296 C C . ASP A 1 163 ? -3.980 -10.296 9.928 1.00 70.38 163 ASP A C 1
ATOM 1298 O O . ASP A 1 163 ? -4.037 -9.935 8.751 1.00 70.38 163 ASP A O 1
ATOM 1302 N N . LEU A 1 164 ? -4.251 -9.457 10.932 1.00 75.75 164 LEU A N 1
ATOM 1303 C CA . LEU A 1 164 ? -4.667 -8.066 10.776 1.00 75.75 164 LEU A CA 1
ATOM 1304 C C . LEU A 1 164 ? -3.742 -7.096 11.517 1.00 75.75 164 LEU A C 1
ATOM 1306 O O . LEU A 1 164 ? -3.213 -7.380 12.587 1.00 75.75 164 LEU A O 1
ATOM 1310 N N . GLN A 1 165 ? -3.605 -5.897 10.957 1.00 75.88 165 GLN A N 1
ATOM 1311 C CA . GLN A 1 165 ? -2.850 -4.792 11.532 1.00 75.88 165 GLN A CA 1
ATOM 1312 C C . GLN A 1 165 ? -3.649 -3.490 11.491 1.00 75.88 165 GLN A C 1
ATOM 1314 O O . GLN A 1 165 ? -4.406 -3.222 10.555 1.00 75.88 165 GLN A O 1
ATOM 1319 N N . LEU A 1 166 ? -3.440 -2.648 12.499 1.00 70.81 166 LEU A N 1
ATOM 1320 C CA . LEU A 1 166 ? -3.885 -1.260 12.497 1.00 70.81 166 LEU A CA 1
ATOM 1321 C C . LEU A 1 166 ? -2.792 -0.404 11.849 1.00 70.81 166 LEU A C 1
ATOM 1323 O O . LEU A 1 166 ? -1.663 -0.390 12.336 1.00 70.81 166 LEU A O 1
ATOM 1327 N N . ILE A 1 167 ? -3.119 0.332 10.789 1.00 71.88 167 ILE A N 1
ATOM 1328 C CA . ILE A 1 167 ? -2.207 1.347 10.238 1.00 71.88 167 ILE A CA 1
ATOM 1329 C C . ILE A 1 167 ? -2.353 2.685 10.985 1.00 71.88 167 ILE A C 1
ATOM 1331 O O . ILE A 1 167 ? -3.359 2.900 11.678 1.00 71.88 167 ILE A O 1
ATOM 1335 N N . PRO A 1 168 ? -1.358 3.594 10.887 1.00 64.94 168 PRO A N 1
ATOM 1336 C CA . PRO A 1 168 ? -1.415 4.898 11.535 1.00 64.94 168 PRO A CA 1
ATOM 1337 C C . PRO A 1 168 ? -2.738 5.611 11.260 1.00 64.94 168 PRO A C 1
ATOM 1339 O O . PRO A 1 168 ? -3.218 5.695 10.133 1.00 64.94 168 PRO A O 1
ATOM 1342 N N . SER A 1 169 ? -3.360 6.089 12.332 1.00 66.00 169 SER A N 1
ATOM 1343 C CA . SER A 1 169 ? -4.707 6.649 12.274 1.00 66.00 169 SER A CA 1
ATOM 1344 C C . SER A 1 169 ? -4.694 8.034 11.630 1.00 66.00 169 SER A C 1
ATOM 1346 O O . SER A 1 169 ? -3.868 8.877 11.978 1.00 66.00 169 SER A O 1
ATOM 1348 N N . LEU A 1 170 ? -5.636 8.280 10.726 1.00 71.00 170 LEU A N 1
ATOM 1349 C CA . LEU A 1 170 ? -5.734 9.520 9.963 1.00 71.00 170 LEU A CA 1
ATOM 1350 C C . LEU A 1 170 ? -6.502 10.565 10.778 1.00 71.00 170 LEU A C 1
ATOM 1352 O O . LEU A 1 170 ? -7.635 10.328 11.196 1.00 71.00 170 LEU A O 1
ATOM 1356 N N . SER A 1 171 ? -5.888 11.719 11.037 1.00 73.00 171 SER A N 1
ATOM 1357 C CA . SER A 1 171 ? -6.528 12.803 11.791 1.00 73.00 171 SER A CA 1
ATOM 1358 C C . SER A 1 171 ? -7.617 13.485 10.968 1.00 73.00 171 SER A C 1
ATOM 1360 O O . SER A 1 171 ? -7.398 13.837 9.813 1.00 73.00 171 SER A O 1
ATOM 1362 N N . LYS A 1 172 ? -8.772 13.729 11.596 1.00 73.50 172 LYS A N 1
ATOM 1363 C CA . LYS A 1 172 ? -9.837 14.591 11.057 1.00 73.50 172 LYS A CA 1
ATOM 1364 C C . LYS A 1 172 ? -9.721 16.048 11.510 1.00 73.50 172 LYS A C 1
ATOM 1366 O O . LYS A 1 172 ? -10.495 16.887 11.058 1.00 73.50 172 LYS A O 1
ATOM 1371 N N . ARG A 1 173 ? -8.795 16.355 12.425 1.00 74.56 173 ARG A N 1
ATOM 1372 C CA . ARG A 1 173 ? -8.573 17.730 12.893 1.00 74.56 173 ARG A CA 1
ATOM 1373 C C . ARG A 1 173 ? -8.022 18.577 11.754 1.00 74.56 173 ARG A C 1
ATOM 1375 O O . ARG A 1 173 ? -7.194 18.095 10.986 1.00 74.56 173 ARG A O 1
ATOM 1382 N N . ASP A 1 174 ? -8.507 19.810 11.665 1.00 71.44 174 ASP A N 1
ATOM 1383 C CA . ASP A 1 174 ? -8.053 20.824 10.707 1.00 71.44 174 ASP A CA 1
ATOM 1384 C C . ASP A 1 174 ? -8.218 20.434 9.225 1.00 71.44 174 ASP A C 1
ATOM 1386 O O . ASP A 1 174 ? -7.651 21.073 8.337 1.00 71.44 174 ASP A O 1
ATOM 1390 N N . LEU A 1 175 ? -9.034 19.412 8.931 1.00 75.75 175 LEU A N 1
ATOM 1391 C CA . LEU A 1 175 ? -9.402 19.081 7.560 1.00 75.75 175 LEU A CA 1
ATOM 1392 C C . LEU A 1 175 ? -10.458 20.062 7.050 1.00 75.75 175 LEU A C 1
ATOM 1394 O O . LEU A 1 175 ? -11.528 20.238 7.631 1.00 75.75 175 LEU A O 1
ATOM 1398 N N . THR A 1 176 ? -10.193 20.651 5.892 1.00 78.12 176 THR A N 1
ATOM 1399 C CA . THR A 1 176 ? -11.224 21.311 5.091 1.00 78.12 176 THR A CA 1
ATOM 1400 C C . THR A 1 176 ? -12.275 20.293 4.635 1.00 78.12 176 THR A C 1
ATOM 1402 O O . THR A 1 176 ? -11.973 19.114 4.437 1.00 78.12 176 THR A O 1
ATOM 1405 N N . ALA A 1 177 ? -13.497 20.751 4.342 1.00 74.44 177 ALA A N 1
ATOM 1406 C CA . ALA A 1 177 ? -14.563 19.891 3.807 1.00 74.44 177 ALA A CA 1
ATOM 1407 C C . ALA A 1 177 ? -14.143 19.123 2.534 1.00 74.44 177 ALA A C 1
ATOM 1409 O O . ALA A 1 177 ? -14.628 18.028 2.246 1.00 74.44 177 ALA A O 1
ATOM 1410 N N . TRP A 1 178 ? -13.221 19.691 1.751 1.00 70.50 178 TRP A N 1
ATOM 1411 C CA . TRP A 1 178 ? -12.651 19.024 0.585 1.00 70.50 178 TRP A CA 1
ATOM 1412 C C . TRP A 1 178 ? -11.676 17.898 0.966 1.00 70.50 178 TRP A C 1
ATOM 1414 O O . TRP A 1 178 ? -11.736 16.828 0.360 1.00 70.50 178 TRP A O 1
ATOM 1424 N N . GLN A 1 179 ? -10.818 18.103 1.970 1.00 73.62 179 GLN A N 1
ATOM 1425 C CA . GLN A 1 179 ? -9.915 17.060 2.475 1.00 73.62 179 GLN A CA 1
ATOM 1426 C C . GLN A 1 179 ? -10.695 15.906 3.110 1.00 73.62 179 GLN A C 1
ATOM 1428 O O . GLN A 1 179 ? -10.400 14.750 2.822 1.00 73.62 179 GLN A O 1
ATOM 1433 N N . GLU A 1 180 ? -11.740 16.201 3.883 1.00 75.69 180 GLU A N 1
ATOM 1434 C CA . GLU A 1 180 ? -12.625 15.175 4.447 1.00 75.69 180 GLU A CA 1
ATOM 1435 C C . GLU A 1 180 ? -13.311 14.353 3.342 1.00 75.69 180 GLU A C 1
ATOM 1437 O O . GLU A 1 180 ? -13.314 13.122 3.370 1.00 75.69 180 GLU A O 1
ATOM 1442 N N . LYS A 1 181 ? -13.816 15.013 2.292 1.00 76.50 181 LYS A N 1
ATOM 1443 C CA . LYS A 1 181 ? -14.389 14.324 1.126 1.00 76.50 181 LYS A CA 1
ATOM 1444 C C . LYS A 1 181 ? -13.367 13.442 0.399 1.00 76.50 181 LYS A C 1
ATOM 1446 O O . LYS A 1 181 ? -13.737 12.400 -0.142 1.00 76.50 181 LYS A O 1
ATOM 1451 N N . ASN A 1 182 ? -12.101 13.852 0.345 1.00 75.62 182 ASN A N 1
ATOM 1452 C CA . ASN A 1 182 ? -11.045 13.045 -0.262 1.00 75.62 182 ASN A CA 1
ATOM 1453 C C . ASN A 1 182 ? -10.728 11.805 0.561 1.00 75.62 182 ASN A C 1
ATOM 1455 O O . ASN A 1 182 ? -10.647 10.733 -0.028 1.00 75.62 182 ASN A O 1
ATOM 1459 N N . LEU A 1 183 ? -10.638 11.954 1.882 1.00 77.19 183 LEU A N 1
ATOM 1460 C CA . LEU A 1 183 ? -10.442 10.853 2.819 1.00 77.19 183 LEU A CA 1
ATOM 1461 C C . LEU A 1 183 ? -11.563 9.810 2.697 1.00 77.19 183 LEU A C 1
ATOM 1463 O O . LEU A 1 183 ? -11.306 8.615 2.595 1.00 77.19 183 LEU A O 1
ATOM 1467 N N . LEU A 1 184 ? -12.822 10.253 2.617 1.00 78.06 184 LEU A N 1
ATOM 1468 C CA . LEU A 1 184 ? -13.950 9.342 2.397 1.00 78.06 184 LEU A CA 1
ATOM 1469 C C . LEU A 1 184 ? -13.861 8.626 1.042 1.00 78.06 184 LEU A C 1
ATOM 1471 O O . LEU A 1 184 ? -14.123 7.430 0.961 1.00 78.06 184 LEU A O 1
ATOM 1475 N N . ASN A 1 185 ? -13.466 9.332 -0.021 1.00 81.44 185 ASN A N 1
ATOM 1476 C CA . ASN A 1 185 ? -13.289 8.723 -1.339 1.00 81.44 185 ASN A CA 1
ATOM 1477 C C . ASN A 1 185 ? -12.143 7.696 -1.367 1.00 81.44 185 ASN A C 1
ATOM 1479 O O . ASN A 1 185 ? -12.283 6.666 -2.018 1.00 81.44 185 ASN A O 1
ATOM 1483 N N . GLU A 1 186 ? -11.020 7.981 -0.708 1.00 84.50 186 GLU A N 1
ATOM 1484 C CA . GLU A 1 186 ? -9.915 7.032 -0.524 1.00 84.50 186 GLU A CA 1
ATOM 1485 C C . GLU A 1 186 ? -10.424 5.746 0.134 1.00 84.50 186 GLU A C 1
ATOM 1487 O O . GLU A 1 186 ? -10.287 4.665 -0.438 1.00 84.50 186 GLU A O 1
ATOM 1492 N N . VAL A 1 187 ? -11.099 5.879 1.280 1.00 82.38 187 VAL A N 1
ATOM 1493 C CA . VAL A 1 187 ? -11.662 4.746 2.022 1.00 82.38 187 VAL A CA 1
ATOM 1494 C C . VAL A 1 187 ? -12.657 3.954 1.171 1.00 82.38 187 VAL A C 1
ATOM 1496 O O . VAL A 1 187 ? -12.612 2.726 1.142 1.00 82.38 187 VAL A O 1
ATOM 1499 N N . GLU A 1 188 ? -13.547 4.632 0.445 1.00 83.81 188 GLU A N 1
ATOM 1500 C CA . GLU A 1 188 ? -14.526 3.978 -0.429 1.00 83.81 188 GLU A CA 1
ATOM 1501 C C . GLU A 1 188 ? -13.875 3.207 -1.581 1.00 83.81 188 GLU A C 1
ATOM 1503 O O . GLU A 1 188 ? -14.341 2.121 -1.935 1.00 83.81 188 GLU A O 1
ATOM 1508 N N . ILE A 1 189 ? -12.820 3.758 -2.189 1.00 87.06 189 ILE A N 1
ATOM 1509 C CA . ILE A 1 189 ? -12.069 3.058 -3.233 1.00 87.06 189 ILE A CA 1
ATOM 1510 C C . ILE A 1 189 ? -11.395 1.834 -2.629 1.00 87.06 189 ILE A C 1
ATOM 1512 O O . ILE A 1 189 ? -11.565 0.741 -3.171 1.00 87.06 189 ILE A O 1
ATOM 1516 N N . PHE A 1 190 ? -10.712 2.000 -1.497 1.00 88.81 190 PHE A N 1
ATOM 1517 C CA . PHE A 1 190 ? -9.947 0.932 -0.871 1.00 88.81 190 PHE A CA 1
ATOM 1518 C C . PHE A 1 190 ? -10.840 -0.227 -0.389 1.00 88.81 190 PHE A C 1
ATOM 1520 O O . PHE A 1 190 ? -10.518 -1.392 -0.590 1.00 88.81 190 PHE A O 1
ATOM 1527 N N . LEU A 1 191 ? -12.035 0.063 0.134 1.00 82.94 191 LEU A N 1
ATOM 1528 C CA . LEU A 1 191 ? -13.034 -0.962 0.478 1.00 82.94 191 LEU A CA 1
ATOM 1529 C C . LEU A 1 191 ? -13.647 -1.674 -0.741 1.00 82.94 191 LEU A C 1
ATOM 1531 O O . LEU A 1 191 ? -14.293 -2.714 -0.588 1.00 82.94 191 LEU A O 1
ATOM 1535 N N . SER A 1 192 ? -13.532 -1.088 -1.937 1.00 83.38 192 SER A N 1
ATOM 1536 C CA . SER A 1 192 ? -14.139 -1.620 -3.164 1.00 83.38 192 SER A CA 1
ATOM 1537 C C . SER A 1 192 ? -13.221 -2.530 -3.975 1.00 83.38 192 SER A C 1
ATOM 1539 O O . SER A 1 192 ? -13.689 -3.117 -4.950 1.00 83.38 192 SER A O 1
ATOM 1541 N N . VAL A 1 193 ? -11.947 -2.634 -3.590 1.00 82.75 193 VAL A N 1
ATOM 1542 C CA . VAL A 1 193 ? -10.932 -3.426 -4.287 1.00 82.75 193 VAL A CA 1
ATOM 1543 C C . VAL A 1 193 ? -10.622 -4.703 -3.513 1.00 82.75 193 VAL A C 1
ATOM 1545 O O . VAL A 1 193 ? -10.550 -4.701 -2.288 1.00 82.75 193 VAL A O 1
ATOM 1548 N N . ASP A 1 194 ? -10.449 -5.796 -4.244 1.00 82.62 194 ASP A N 1
ATOM 1549 C CA . ASP A 1 194 ? -10.084 -7.101 -3.702 1.00 82.62 194 ASP A CA 1
ATOM 1550 C C . ASP A 1 194 ? -9.242 -7.836 -4.744 1.00 82.62 194 ASP A C 1
ATOM 1552 O O . ASP A 1 194 ? -9.730 -8.195 -5.818 1.00 82.62 194 ASP A O 1
ATOM 1556 N N . HIS A 1 195 ? -7.944 -7.959 -4.473 1.00 84.94 195 HIS A N 1
ATOM 1557 C CA . HIS A 1 195 ? -6.985 -8.516 -5.417 1.00 84.94 195 HIS A CA 1
ATOM 1558 C C . HIS A 1 195 ? -5.760 -9.083 -4.680 1.00 84.94 195 HIS A C 1
ATOM 1560 O O . HIS A 1 195 ? -5.279 -8.459 -3.735 1.00 84.94 195 HIS A O 1
ATOM 1566 N N . PRO A 1 196 ? -5.170 -10.208 -5.132 1.00 83.69 196 PRO A N 1
ATOM 1567 C CA . PRO A 1 196 ? -3.980 -10.816 -4.531 1.00 83.69 196 PRO A CA 1
ATOM 1568 C C . PRO A 1 196 ? -2.814 -9.862 -4.237 1.00 83.69 196 PRO A C 1
ATOM 1570 O O . PRO A 1 196 ? -2.179 -10.003 -3.194 1.00 83.69 196 PRO A O 1
ATOM 1573 N N . ASN A 1 197 ? -2.540 -8.919 -5.141 1.00 93.56 197 ASN A N 1
ATOM 1574 C CA . ASN A 1 197 ? -1.470 -7.914 -5.040 1.00 93.56 197 ASN A CA 1
ATOM 1575 C C . ASN A 1 197 ? -1.950 -6.548 -4.511 1.00 93.56 197 ASN A C 1
ATOM 1577 O O . ASN A 1 197 ? -1.282 -5.535 -4.699 1.00 93.56 197 ASN A O 1
ATOM 1581 N N . ILE A 1 198 ? -3.116 -6.502 -3.869 1.00 91.31 198 ILE A N 1
ATOM 1582 C CA . ILE A 1 198 ? -3.623 -5.335 -3.143 1.00 91.31 198 ILE A CA 1
ATOM 1583 C C . ILE A 1 198 ? -3.878 -5.774 -1.695 1.00 91.31 198 ILE A C 1
ATOM 1585 O O . ILE A 1 198 ? -4.335 -6.889 -1.433 1.00 91.31 198 ILE A O 1
ATOM 1589 N N . CYS A 1 199 ? -3.506 -4.935 -0.735 1.00 90.12 199 CYS A N 1
ATOM 1590 C CA . CYS A 1 199 ? -3.746 -5.191 0.677 1.00 90.12 199 CYS A CA 1
ATOM 1591 C C . CYS A 1 199 ? -5.246 -5.112 0.963 1.00 90.12 199 CYS A C 1
ATOM 1593 O O . CYS A 1 199 ? -5.921 -4.196 0.501 1.00 90.12 199 CYS A O 1
ATOM 1595 N N . ARG A 1 200 ? -5.801 -6.065 1.710 1.00 83.50 200 ARG A N 1
ATOM 1596 C CA . ARG A 1 200 ? -7.226 -6.031 2.039 1.00 83.50 200 ARG A CA 1
ATOM 1597 C C . ARG A 1 200 ? -7.469 -5.044 3.177 1.00 83.50 200 ARG A C 1
ATOM 1599 O O . ARG A 1 200 ? -6.990 -5.257 4.288 1.00 83.50 200 ARG A O 1
ATOM 1606 N N . LEU A 1 201 ? -8.275 -4.012 2.935 1.00 82.31 201 LEU A N 1
ATOM 1607 C CA . LEU A 1 201 ? -8.815 -3.169 4.001 1.00 82.31 201 LEU A CA 1
ATOM 1608 C C . LEU A 1 201 ? -9.976 -3.909 4.681 1.00 82.31 201 LEU A C 1
ATOM 1610 O O . LEU A 1 201 ? -11.069 -4.023 4.126 1.00 82.31 201 LEU A O 1
ATOM 1614 N N . ALA A 1 202 ? -9.718 -4.462 5.864 1.00 73.88 202 ALA A N 1
ATOM 1615 C CA . ALA A 1 202 ? -10.660 -5.304 6.591 1.00 73.88 202 ALA A CA 1
ATOM 1616 C C . ALA A 1 202 ? -11.744 -4.480 7.295 1.00 73.88 202 ALA A C 1
ATOM 1618 O O . ALA A 1 202 ? -12.930 -4.778 7.155 1.00 73.88 202 ALA A O 1
ATOM 1619 N N . TYR A 1 203 ? -11.339 -3.440 8.029 1.00 73.69 203 TYR A N 1
ATOM 1620 C CA . TYR A 1 203 ? -12.249 -2.597 8.801 1.00 73.69 203 TYR A CA 1
ATOM 1621 C C . TYR A 1 203 ? -11.833 -1.132 8.760 1.00 73.69 203 TYR A C 1
ATOM 1623 O O . TYR A 1 203 ? -10.656 -0.794 8.641 1.00 73.69 203 TYR A O 1
ATOM 1631 N N . VAL A 1 204 ? -12.820 -0.256 8.919 1.00 71.06 204 VAL A N 1
ATOM 1632 C CA . VAL A 1 204 ? -12.619 1.182 9.087 1.00 71.06 204 VAL A CA 1
ATOM 1633 C C . VAL A 1 204 ? -13.419 1.627 10.295 1.00 71.06 204 VAL A C 1
ATOM 1635 O O . VAL A 1 204 ? -14.631 1.424 10.335 1.00 71.06 204 VAL A O 1
ATOM 1638 N N . PHE A 1 205 ? -12.751 2.239 11.268 1.00 68.25 205 PHE A N 1
ATOM 1639 C CA . PHE A 1 205 ? -13.399 2.807 12.442 1.00 68.25 205 PHE A CA 1
ATOM 1640 C C . PHE A 1 205 ? -13.282 4.320 12.410 1.00 68.25 205 PHE A C 1
ATOM 1642 O O . PHE A 1 205 ? -12.188 4.878 12.378 1.00 68.25 205 PHE A O 1
ATOM 1649 N N . GLU A 1 206 ? -14.420 4.995 12.455 1.00 66.75 206 GLU A N 1
ATOM 1650 C CA . GLU A 1 206 ? -14.463 6.444 12.556 1.00 66.75 206 GLU A CA 1
ATOM 1651 C C . GLU A 1 206 ? -14.671 6.857 14.018 1.00 66.75 206 GLU A C 1
ATOM 1653 O O . GLU A 1 206 ? -15.658 6.494 14.654 1.00 66.75 206 GLU A O 1
ATOM 1658 N N . ALA A 1 207 ? -13.734 7.636 14.552 1.00 65.56 207 ALA A N 1
ATOM 1659 C CA . ALA A 1 207 ? -13.854 8.333 15.829 1.00 65.56 207 ALA A CA 1
ATOM 1660 C C . ALA A 1 207 ? -14.142 9.827 15.575 1.00 65.56 207 ALA A C 1
ATOM 1662 O O . ALA A 1 207 ? -13.952 10.296 14.456 1.00 65.56 207 ALA A O 1
ATOM 1663 N N . PRO A 1 208 ? -14.543 10.639 16.573 1.00 68.31 208 PRO A N 1
ATOM 1664 C CA . PRO A 1 208 ? -14.838 12.061 16.352 1.00 68.31 208 PRO A CA 1
ATOM 1665 C C . PRO A 1 208 ? -13.698 12.850 15.692 1.00 68.31 208 PRO A C 1
ATOM 1667 O O . PRO A 1 208 ? -13.954 13.693 14.839 1.00 68.31 208 PRO A O 1
ATOM 1670 N N . THR A 1 209 ? -12.440 12.537 16.019 1.00 65.12 209 THR A N 1
ATOM 1671 C CA . THR A 1 209 ? -11.267 13.275 15.517 1.00 65.12 209 THR A CA 1
ATOM 1672 C C . THR A 1 209 ? -10.300 12.439 14.684 1.00 65.12 209 THR A C 1
ATOM 1674 O O . THR A 1 209 ? -9.267 12.968 14.290 1.00 65.12 209 THR A O 1
ATOM 1677 N N . MET A 1 210 ? -10.574 11.153 14.450 1.00 66.06 210 MET A N 1
ATOM 1678 C CA . MET A 1 210 ? -9.647 10.233 13.776 1.00 66.06 210 MET A CA 1
ATOM 1679 C C . MET A 1 210 ? -10.413 9.213 12.928 1.00 66.06 210 MET A C 1
ATOM 1681 O O . MET A 1 210 ? -11.545 8.864 13.256 1.00 66.06 210 MET A O 1
ATOM 1685 N N . VAL A 1 211 ? -9.773 8.696 11.885 1.00 70.25 211 VAL A N 1
ATOM 1686 C CA . VAL A 1 211 ? -10.185 7.501 11.144 1.00 70.25 211 VAL A CA 1
ATOM 1687 C C . VAL A 1 211 ? -9.106 6.438 11.327 1.00 70.25 211 VAL A C 1
ATOM 1689 O O . VAL A 1 211 ? -7.925 6.682 11.093 1.00 70.25 211 VAL A O 1
ATOM 1692 N N . HIS A 1 212 ? -9.509 5.259 11.778 1.00 72.50 212 HIS A N 1
ATOM 1693 C CA . HIS A 1 212 ? -8.653 4.102 11.993 1.00 72.50 212 HIS A CA 1
ATOM 1694 C C . HIS A 1 212 ? -8.900 3.098 10.872 1.00 72.50 212 HIS A C 1
ATOM 1696 O O . HIS A 1 212 ? -10.041 2.702 10.639 1.00 72.50 212 HIS A O 1
ATOM 1702 N N . LEU A 1 213 ? -7.842 2.674 10.195 1.00 75.62 213 LEU A N 1
ATOM 1703 C CA . LEU A 1 213 ? -7.916 1.697 9.116 1.00 75.62 213 LEU A CA 1
ATOM 1704 C C . LEU A 1 213 ? -7.246 0.405 9.593 1.00 75.62 213 LEU A C 1
ATOM 1706 O O . LEU A 1 213 ? -6.100 0.424 10.039 1.00 75.62 213 LEU A O 1
ATOM 1710 N N . VAL A 1 214 ? -7.970 -0.708 9.529 1.00 77.50 214 VAL A N 1
ATOM 1711 C CA . VAL A 1 214 ? -7.455 -2.039 9.863 1.00 77.50 214 VAL A CA 1
ATOM 1712 C C . VAL A 1 214 ? -7.377 -2.848 8.588 1.00 77.50 214 VAL A C 1
ATOM 1714 O O . VAL A 1 214 ? -8.387 -3.055 7.915 1.00 77.50 214 VAL A O 1
ATOM 1717 N N . MET A 1 215 ? -6.182 -3.311 8.263 1.00 79.31 215 MET A N 1
ATOM 1718 C CA . MET A 1 215 ? -5.890 -4.037 7.036 1.00 79.31 215 MET A CA 1
ATOM 1719 C C . MET A 1 215 ? -5.231 -5.378 7.329 1.00 79.31 215 MET A C 1
ATOM 1721 O O . MET A 1 215 ? -4.842 -5.653 8.460 1.00 79.31 215 MET A O 1
ATOM 1725 N N . GLU A 1 216 ? -5.122 -6.211 6.306 1.00 80.06 216 GLU A N 1
ATOM 1726 C CA . GLU A 1 216 ? -4.285 -7.408 6.328 1.00 80.06 216 GLU A CA 1
ATOM 1727 C C . GLU A 1 216 ? -2.856 -7.087 6.801 1.00 80.06 216 GLU A C 1
ATOM 1729 O O . GLU A 1 216 ? -2.248 -6.102 6.375 1.00 80.06 216 GLU A O 1
ATOM 1734 N N . LEU A 1 217 ? -2.325 -7.924 7.694 1.00 79.50 217 LEU A N 1
ATOM 1735 C CA . LEU A 1 217 ? -0.955 -7.834 8.187 1.00 79.50 217 LEU A CA 1
ATOM 1736 C C . LEU A 1 217 ? 0.026 -8.241 7.084 1.00 79.50 217 LEU A C 1
ATOM 1738 O O . LEU A 1 217 ? 0.041 -9.389 6.639 1.00 79.50 217 LEU A O 1
ATOM 1742 N N . CYS A 1 218 ? 0.902 -7.313 6.712 1.00 85.62 218 CYS A N 1
ATOM 1743 C CA . CYS A 1 218 ? 2.062 -7.581 5.871 1.00 85.62 218 CYS A CA 1
ATOM 1744 C C . CYS A 1 218 ? 3.310 -7.502 6.757 1.00 85.62 218 CYS A C 1
ATOM 1746 O O . CYS A 1 218 ? 3.595 -6.463 7.343 1.00 85.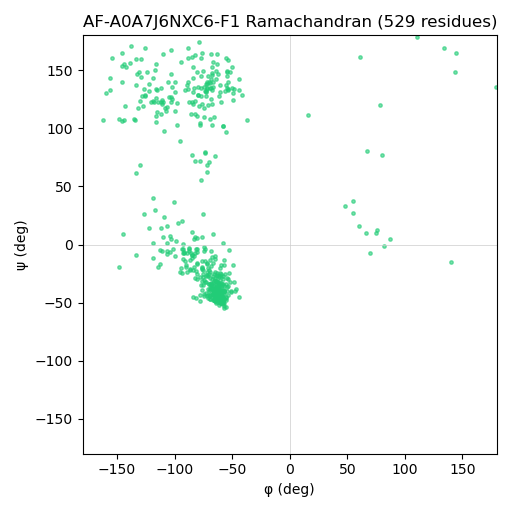62 218 CYS A O 1
ATOM 1748 N N . ARG A 1 219 ? 4.014 -8.626 6.926 1.00 82.69 219 ARG A N 1
ATOM 1749 C CA . ARG A 1 219 ? 5.128 -8.751 7.885 1.00 82.69 219 ARG A CA 1
ATOM 1750 C C . ARG A 1 219 ? 6.475 -8.309 7.313 1.00 82.69 219 ARG A C 1
ATOM 1752 O O . ARG A 1 219 ? 7.442 -8.214 8.063 1.00 82.69 219 ARG A O 1
ATOM 1759 N N . GLY A 1 220 ? 6.558 -8.142 5.998 1.00 83.25 220 GLY A N 1
ATOM 1760 C CA . GLY A 1 220 ? 7.785 -7.808 5.291 1.00 83.25 220 GLY A CA 1
ATOM 1761 C C . GLY A 1 220 ? 8.040 -6.313 5.173 1.00 83.25 220 GLY A C 1
ATOM 1762 O O . GLY A 1 220 ? 7.152 -5.503 5.444 1.00 83.25 220 GLY A O 1
ATOM 1763 N N . PRO A 1 221 ? 9.256 -5.940 4.740 1.00 87.69 221 PRO A N 1
ATOM 1764 C CA . PRO A 1 221 ? 9.558 -4.558 4.404 1.00 87.69 221 PRO A CA 1
ATOM 1765 C C . PRO A 1 221 ? 8.695 -4.085 3.226 1.00 87.69 221 PRO A C 1
ATOM 1767 O O . PRO A 1 221 ? 8.117 -4.885 2.481 1.00 87.69 221 PRO A O 1
ATOM 1770 N N . ASP A 1 222 ? 8.630 -2.772 3.027 1.00 92.25 222 ASP A N 1
ATOM 1771 C CA . ASP A 1 222 ? 8.164 -2.232 1.756 1.00 92.25 222 ASP A CA 1
ATOM 1772 C C . ASP A 1 222 ? 9.246 -2.346 0.663 1.00 92.25 222 ASP A C 1
ATOM 1774 O O . ASP A 1 222 ? 10.424 -2.620 0.923 1.00 92.25 222 ASP A O 1
ATOM 1778 N N . LEU A 1 223 ? 8.839 -2.180 -0.597 1.00 95.44 223 LEU A N 1
ATOM 1779 C CA . LEU A 1 223 ? 9.740 -2.289 -1.741 1.00 95.44 223 LEU A CA 1
ATOM 1780 C C . LEU A 1 223 ? 10.815 -1.191 -1.727 1.00 95.44 223 LEU A C 1
ATOM 1782 O O . LEU A 1 223 ? 11.913 -1.424 -2.228 1.00 95.44 223 LEU A O 1
ATOM 1786 N N . HIS A 1 224 ? 10.537 -0.014 -1.155 1.00 94.75 224 HIS A N 1
ATOM 1787 C CA . HIS A 1 224 ? 11.539 1.044 -1.023 1.00 94.75 224 HIS A CA 1
ATOM 1788 C C . HIS A 1 224 ? 12.667 0.611 -0.081 1.00 94.75 224 HIS A C 1
ATOM 1790 O O . HIS A 1 224 ? 13.839 0.725 -0.438 1.00 94.75 224 HIS A O 1
ATOM 1796 N N . GLU A 1 225 ? 12.323 0.070 1.084 1.00 91.44 225 GLU A N 1
ATOM 1797 C CA . GLU A 1 225 ? 13.287 -0.445 2.052 1.00 91.44 225 GLU A CA 1
ATOM 1798 C C . GLU A 1 225 ? 14.113 -1.597 1.461 1.00 91.44 225 GLU A C 1
ATOM 1800 O O . GLU A 1 225 ? 15.337 -1.607 1.586 1.00 91.44 225 GLU A O 1
ATOM 1805 N N . MET A 1 226 ? 13.485 -2.518 0.718 1.00 91.94 226 MET A N 1
ATOM 1806 C CA . MET A 1 226 ? 14.216 -3.578 0.009 1.00 91.94 226 MET A CA 1
ATOM 1807 C C . MET A 1 226 ? 15.228 -3.011 -1.000 1.00 91.94 226 MET A C 1
ATOM 1809 O O . MET A 1 226 ? 16.373 -3.464 -1.048 1.00 91.94 226 MET A O 1
ATOM 1813 N N . ILE A 1 227 ? 14.821 -2.022 -1.803 1.00 93.94 227 ILE A N 1
ATOM 1814 C CA . ILE A 1 227 ? 15.693 -1.341 -2.771 1.00 93.94 227 ILE A CA 1
ATOM 1815 C C . ILE A 1 227 ? 16.875 -0.675 -2.059 1.00 93.94 227 ILE A C 1
ATOM 1817 O O . ILE A 1 227 ? 18.023 -0.854 -2.469 1.00 93.94 227 ILE A O 1
ATOM 1821 N N . TYR A 1 228 ? 16.597 0.062 -0.983 1.00 91.94 228 TYR A N 1
ATOM 1822 C CA . TYR A 1 228 ? 17.602 0.767 -0.193 1.00 91.94 228 TYR A CA 1
ATOM 1823 C C . TYR A 1 228 ? 18.637 -0.199 0.392 1.00 91.94 228 TYR A C 1
ATOM 1825 O O . TYR A 1 228 ? 19.839 -0.015 0.197 1.00 91.94 228 TYR A O 1
ATOM 1833 N N . GLN A 1 229 ? 18.188 -1.273 1.047 1.00 89.69 229 GLN A N 1
ATOM 1834 C CA . GLN A 1 229 ? 19.078 -2.282 1.623 1.00 89.69 229 GLN A CA 1
ATOM 1835 C C . GLN A 1 229 ? 19.918 -2.992 0.553 1.00 89.69 229 GLN A C 1
ATOM 1837 O O . GLN A 1 229 ? 21.123 -3.193 0.743 1.00 89.69 229 GLN A O 1
ATOM 1842 N N . ARG A 1 230 ? 19.315 -3.345 -0.592 1.00 90.19 230 ARG A N 1
ATOM 1843 C CA . ARG A 1 230 ? 20.017 -4.052 -1.672 1.00 90.19 230 ARG A CA 1
ATOM 1844 C C . ARG A 1 230 ? 21.127 -3.202 -2.281 1.00 90.19 230 ARG A C 1
ATOM 1846 O O . ARG A 1 230 ? 22.238 -3.698 -2.434 1.00 90.19 230 ARG A O 1
ATOM 1853 N N . PHE A 1 231 ? 20.868 -1.934 -2.592 1.00 90.88 231 PHE A N 1
ATOM 1854 C CA . PHE A 1 231 ? 21.897 -1.082 -3.192 1.00 90.88 231 PHE A CA 1
ATOM 1855 C C . PHE A 1 231 ? 22.958 -0.623 -2.182 1.00 90.88 231 PHE A C 1
ATOM 1857 O O . PHE A 1 231 ? 24.135 -0.574 -2.533 1.00 90.88 231 PHE A O 1
ATOM 1864 N N . ASN A 1 232 ? 22.599 -0.374 -0.918 1.00 88.81 232 ASN A N 1
ATOM 1865 C CA . ASN A 1 232 ? 23.582 0.008 0.108 1.00 88.81 232 ASN A CA 1
ATOM 1866 C C . ASN A 1 232 ? 24.523 -1.127 0.516 1.00 88.81 232 ASN A C 1
ATOM 1868 O O . ASN A 1 232 ? 25.644 -0.866 0.944 1.00 88.81 232 ASN A O 1
ATOM 1872 N N . SER A 1 233 ? 24.097 -2.380 0.360 1.00 87.38 233 SER A N 1
ATOM 1873 C CA . SER A 1 233 ? 24.971 -3.548 0.529 1.00 87.38 233 SER A CA 1
ATOM 1874 C C . SER A 1 233 ? 25.849 -3.830 -0.700 1.00 87.38 233 SER A C 1
ATOM 1876 O O . SER A 1 233 ? 26.560 -4.832 -0.727 1.00 87.38 233 SER A O 1
ATOM 1878 N N . GLY A 1 234 ? 25.821 -2.960 -1.720 1.00 85.81 234 GLY A N 1
ATOM 1879 C CA . GLY A 1 234 ? 26.552 -3.139 -2.978 1.00 85.81 234 GLY A CA 1
ATOM 1880 C C . GLY A 1 234 ? 25.937 -4.189 -3.908 1.00 85.81 234 GLY A C 1
ATOM 1881 O O . GLY A 1 234 ? 26.563 -4.579 -4.893 1.00 85.81 234 GLY A O 1
ATOM 1882 N N . GLY A 1 235 ? 24.728 -4.664 -3.600 1.00 87.81 235 GLY A N 1
ATOM 1883 C CA . GLY A 1 235 ? 23.986 -5.609 -4.420 1.00 87.81 235 GLY A CA 1
ATOM 1884 C C . GLY A 1 235 ? 23.299 -4.955 -5.620 1.00 87.81 235 GLY A C 1
ATOM 1885 O O . GLY A 1 235 ? 23.259 -3.736 -5.780 1.00 87.81 235 GLY A O 1
ATOM 1886 N N . TYR A 1 236 ? 22.712 -5.800 -6.463 1.00 89.75 236 TYR A N 1
ATOM 1887 C CA . TYR A 1 236 ? 21.884 -5.406 -7.601 1.00 89.75 236 TYR A CA 1
ATOM 1888 C C . TYR A 1 236 ? 20.651 -6.316 -7.688 1.00 89.75 236 TYR A C 1
ATOM 1890 O O . TYR A 1 236 ? 20.550 -7.311 -6.961 1.00 89.75 236 TYR A O 1
ATOM 1898 N N . PHE A 1 237 ? 19.708 -5.963 -8.558 1.00 91.75 237 PHE A N 1
ATOM 1899 C CA . PHE A 1 237 ? 18.569 -6.811 -8.900 1.00 91.75 237 PHE A CA 1
ATOM 1900 C C . PHE A 1 237 ? 18.807 -7.442 -10.269 1.00 91.75 237 PHE A C 1
ATOM 1902 O O . PHE A 1 237 ? 19.092 -6.743 -11.241 1.00 91.75 237 PHE A O 1
ATOM 1909 N N . ALA A 1 238 ? 18.703 -8.766 -10.353 1.00 90.25 238 ALA A N 1
ATOM 1910 C CA . ALA A 1 238 ? 18.786 -9.460 -11.633 1.00 90.25 238 ALA A CA 1
ATOM 1911 C C . ALA A 1 238 ? 17.482 -9.276 -12.424 1.00 90.25 238 ALA A C 1
ATOM 1913 O O . ALA A 1 238 ? 16.407 -9.201 -11.832 1.00 90.25 238 ALA A O 1
ATOM 1914 N N . GLU A 1 239 ? 17.546 -9.259 -13.760 1.00 92.81 239 GLU A N 1
ATOM 1915 C CA . GLU A 1 239 ? 16.348 -9.069 -14.597 1.00 92.81 239 GLU A CA 1
ATOM 1916 C C . GLU A 1 239 ? 15.169 -9.998 -14.253 1.00 92.81 239 GLU A C 1
ATOM 1918 O O . GLU A 1 239 ? 14.050 -9.491 -14.221 1.00 92.81 239 GLU A O 1
ATOM 1923 N N . PRO A 1 240 ? 15.358 -11.300 -13.950 1.00 87.31 240 PRO A N 1
ATOM 1924 C CA . PRO A 1 240 ? 14.241 -12.156 -13.5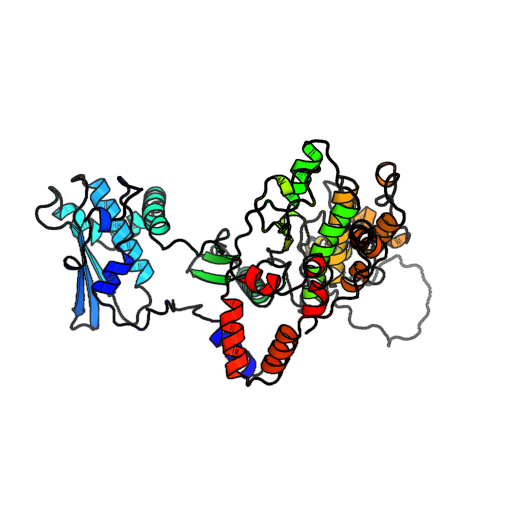55 1.00 87.31 240 PRO A CA 1
ATOM 1925 C C . PRO A 1 240 ? 13.583 -11.734 -12.230 1.00 87.31 240 PRO A C 1
ATOM 1927 O O . PRO A 1 240 ? 12.358 -11.717 -12.146 1.00 87.31 240 PRO A O 1
ATOM 1930 N N . GLU A 1 241 ? 14.368 -11.301 -11.234 1.00 89.44 241 GLU A N 1
ATOM 1931 C CA . GLU A 1 241 ? 13.849 -10.766 -9.962 1.00 89.44 241 GLU A CA 1
ATOM 1932 C C . GLU A 1 241 ? 13.066 -9.468 -10.205 1.00 89.44 241 GLU A C 1
ATOM 1934 O O . GLU A 1 241 ? 11.980 -9.274 -9.660 1.00 89.44 241 GLU A O 1
ATOM 1939 N N . VAL A 1 242 ? 13.582 -8.580 -11.064 1.00 94.88 242 VAL A N 1
ATOM 1940 C CA . VAL A 1 242 ? 12.861 -7.349 -11.420 1.00 94.88 242 VAL A CA 1
ATOM 1941 C C . VAL A 1 242 ? 11.572 -7.666 -12.172 1.00 94.88 242 VAL A C 1
ATOM 1943 O O . VAL A 1 242 ? 10.544 -7.054 -11.891 1.00 94.88 242 VAL A O 1
ATOM 1946 N N . ALA A 1 243 ? 11.603 -8.606 -13.116 1.00 92.88 243 ALA A N 1
ATOM 1947 C CA . ALA A 1 243 ? 10.429 -9.012 -13.877 1.00 92.88 243 ALA A CA 1
ATOM 1948 C C . ALA A 1 243 ? 9.327 -9.569 -12.966 1.00 92.88 243 ALA A C 1
ATOM 1950 O O . ALA A 1 243 ? 8.170 -9.187 -13.134 1.00 92.88 243 ALA A O 1
ATOM 1951 N N . ASP A 1 244 ? 9.679 -10.389 -11.969 1.00 88.50 244 ASP A N 1
ATOM 1952 C CA . ASP A 1 244 ? 8.742 -10.865 -10.945 1.00 88.50 244 ASP A CA 1
ATOM 1953 C C . ASP A 1 244 ? 8.078 -9.698 -10.192 1.00 88.50 244 ASP A C 1
ATOM 1955 O O . ASP A 1 244 ? 6.851 -9.558 -10.183 1.00 88.50 244 ASP A O 1
ATOM 1959 N N . ILE A 1 245 ? 8.886 -8.797 -9.623 1.00 94.12 245 ILE A N 1
ATOM 1960 C CA . ILE A 1 245 ? 8.389 -7.632 -8.876 1.00 94.12 245 ILE A CA 1
ATOM 1961 C C . ILE A 1 245 ? 7.463 -6.777 -9.753 1.00 94.12 245 ILE A C 1
ATOM 1963 O O . ILE A 1 245 ? 6.369 -6.393 -9.331 1.00 94.12 245 ILE A O 1
ATOM 1967 N N . ILE A 1 246 ? 7.877 -6.485 -10.989 1.00 97.81 246 ILE A N 1
ATOM 1968 C CA . ILE A 1 246 ? 7.121 -5.640 -11.918 1.00 97.81 246 ILE A CA 1
ATOM 1969 C C . ILE A 1 246 ? 5.833 -6.318 -12.384 1.00 97.81 246 ILE A C 1
ATOM 1971 O O . ILE A 1 246 ? 4.811 -5.638 -12.489 1.00 97.81 246 ILE A O 1
ATOM 1975 N N . ALA A 1 247 ? 5.829 -7.633 -12.601 1.00 93.38 247 ALA A N 1
ATOM 1976 C CA . ALA A 1 247 ? 4.609 -8.372 -12.908 1.00 93.38 247 ALA A CA 1
ATOM 1977 C C . ALA A 1 247 ? 3.598 -8.273 -11.756 1.00 93.38 247 ALA A C 1
ATOM 1979 O O . ALA A 1 247 ? 2.434 -7.950 -11.990 1.00 93.38 247 ALA A O 1
ATOM 1980 N N . GLN A 1 248 ? 4.046 -8.447 -10.506 1.00 93.94 248 GLN A N 1
ATOM 1981 C CA . GLN A 1 248 ? 3.194 -8.309 -9.319 1.00 93.94 248 GLN A CA 1
ATOM 1982 C C . GLN A 1 248 ? 2.594 -6.904 -9.174 1.00 93.94 248 GLN A C 1
ATOM 1984 O O . GLN A 1 248 ? 1.394 -6.766 -8.914 1.00 93.94 248 GLN A O 1
ATOM 1989 N N . VAL A 1 249 ? 3.401 -5.863 -9.404 1.00 97.69 249 VAL A N 1
ATOM 1990 C CA . VAL A 1 249 ? 2.922 -4.475 -9.474 1.00 97.69 249 VAL A CA 1
ATOM 1991 C C . VAL A 1 249 ? 1.864 -4.339 -10.572 1.00 97.69 249 VAL A C 1
ATOM 1993 O O . VAL A 1 249 ? 0.760 -3.859 -10.315 1.00 97.69 249 VAL A O 1
ATOM 1996 N N . LEU A 1 250 ? 2.157 -4.801 -11.789 1.00 95.56 250 LEU A N 1
ATOM 1997 C CA . LEU A 1 250 ? 1.253 -4.689 -12.931 1.00 95.56 250 LEU A CA 1
ATOM 1998 C C . LEU A 1 250 ? -0.057 -5.460 -12.756 1.00 95.56 250 LEU A C 1
ATOM 2000 O O . LEU A 1 250 ? -1.078 -4.978 -13.243 1.00 95.56 250 LEU A O 1
ATOM 2004 N N . TYR A 1 251 ? -0.081 -6.592 -12.046 1.00 92.62 251 TYR A N 1
ATOM 2005 C CA . TYR A 1 251 ? -1.331 -7.287 -11.728 1.00 92.62 251 TYR A CA 1
ATOM 2006 C C . TYR A 1 251 ? -2.271 -6.397 -10.906 1.00 92.62 251 TYR A C 1
ATOM 2008 O O . TYR A 1 251 ? -3.443 -6.252 -11.262 1.00 92.62 251 TYR A O 1
ATOM 2016 N N . ALA A 1 252 ? -1.753 -5.724 -9.870 1.00 94.06 252 ALA A N 1
ATOM 2017 C CA . ALA A 1 252 ? -2.532 -4.762 -9.091 1.00 94.06 252 ALA A CA 1
ATOM 2018 C C . ALA A 1 252 ? -3.030 -3.597 -9.962 1.00 94.06 252 ALA A C 1
ATOM 2020 O O . ALA A 1 252 ? -4.212 -3.253 -9.928 1.00 94.06 252 ALA A O 1
ATOM 2021 N N . ILE A 1 253 ? -2.154 -3.014 -10.788 1.00 96.56 253 ILE A N 1
ATOM 2022 C CA . ILE A 1 253 ? -2.511 -1.862 -11.631 1.00 96.56 253 ILE A CA 1
ATOM 2023 C C . ILE A 1 253 ? -3.535 -2.236 -12.704 1.00 96.56 253 ILE A C 1
ATOM 2025 O O . ILE A 1 253 ? -4.502 -1.506 -12.914 1.00 96.56 253 ILE A O 1
ATOM 2029 N N . ASN A 1 254 ? -3.377 -3.389 -13.351 1.00 94.19 254 ASN A N 1
ATOM 2030 C CA . ASN A 1 254 ? -4.323 -3.875 -14.346 1.00 94.19 254 ASN A CA 1
ATOM 2031 C C . ASN A 1 254 ? -5.713 -4.108 -13.737 1.00 94.19 254 ASN A C 1
ATOM 2033 O O . ASN A 1 254 ? -6.720 -3.720 -14.334 1.00 94.19 254 ASN A O 1
ATOM 2037 N N . TYR A 1 255 ? -5.779 -4.678 -12.531 1.00 91.56 255 TYR A N 1
ATOM 2038 C CA . TYR A 1 255 ? -7.032 -4.830 -11.793 1.00 91.56 255 TYR A CA 1
ATOM 2039 C C . TYR A 1 255 ? -7.702 -3.476 -11.497 1.00 91.56 255 TYR A C 1
ATOM 2041 O O . TYR A 1 255 ? -8.900 -3.303 -11.736 1.00 91.56 255 TYR A O 1
ATOM 2049 N N . LEU A 1 256 ? -6.937 -2.478 -11.038 1.00 93.75 256 LEU A N 1
ATOM 2050 C CA . LEU A 1 256 ? -7.475 -1.136 -10.793 1.00 93.75 256 LEU A CA 1
ATOM 2051 C C . LEU A 1 256 ? -8.000 -0.493 -12.079 1.00 93.75 256 LEU A C 1
ATOM 2053 O O . LEU A 1 256 ? -9.129 0.000 -12.105 1.00 93.75 256 LEU A O 1
ATOM 2057 N N . HIS A 1 257 ? -7.220 -0.547 -13.160 1.00 93.06 257 HIS A N 1
ATOM 2058 C CA . HIS A 1 257 ? -7.573 0.077 -14.438 1.00 93.06 257 HIS A CA 1
ATOM 2059 C C . HIS A 1 257 ? -8.823 -0.551 -15.054 1.00 93.06 257 HIS A C 1
ATOM 2061 O O . HIS A 1 257 ? -9.713 0.175 -15.495 1.00 93.06 257 HIS A O 1
ATOM 2067 N N . THR A 1 258 ? -8.939 -1.881 -15.022 1.00 89.12 258 THR A N 1
ATOM 2068 C CA . THR A 1 258 ? -10.150 -2.600 -15.470 1.00 89.12 258 THR A CA 1
ATOM 2069 C C . THR A 1 258 ? -11.364 -2.317 -14.579 1.00 89.12 258 THR A C 1
ATOM 2071 O O . THR A 1 258 ? -12.497 -2.316 -15.058 1.00 89.12 258 THR A O 1
ATOM 2074 N N . SER A 1 259 ? -11.136 -1.958 -13.314 1.00 88.50 259 SER A N 1
ATOM 2075 C CA . SER A 1 259 ? -12.159 -1.493 -12.367 1.00 88.50 259 SER A CA 1
ATOM 2076 C C . SER A 1 259 ? -12.471 0.011 -12.473 1.00 88.50 259 SER A C 1
ATOM 2078 O O . SER A 1 259 ? -13.170 0.567 -11.617 1.00 88.50 259 SER A O 1
ATOM 2080 N N . ASN A 1 260 ? -11.981 0.689 -13.521 1.00 90.31 260 ASN A N 1
ATOM 2081 C CA . ASN A 1 260 ? -12.087 2.137 -13.733 1.00 90.31 260 ASN A CA 1
ATOM 2082 C C . ASN A 1 260 ? -11.53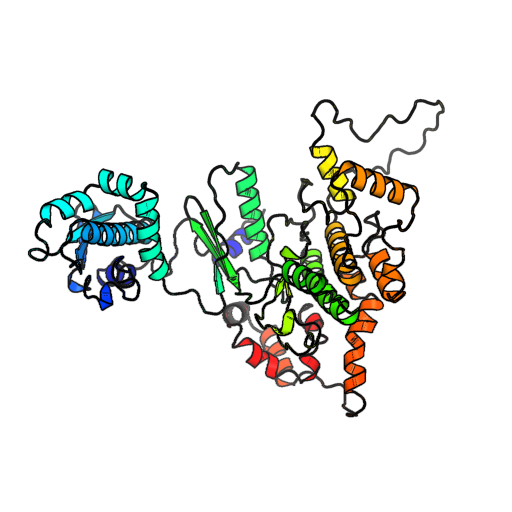7 2.974 -12.563 1.00 90.31 260 ASN A C 1
ATOM 2084 O O . ASN A 1 260 ? -12.096 4.021 -12.219 1.00 90.31 260 ASN A O 1
ATOM 2088 N N . ILE A 1 261 ? -10.450 2.519 -11.943 1.00 91.19 261 ILE A N 1
ATOM 2089 C CA . ILE A 1 261 ? -9.724 3.214 -10.877 1.00 91.19 261 ILE A CA 1
ATOM 2090 C C . ILE A 1 261 ? -8.314 3.536 -11.382 1.00 91.19 261 ILE A C 1
ATOM 2092 O O . ILE A 1 261 ? -7.643 2.688 -11.958 1.00 91.19 261 ILE A O 1
ATOM 2096 N N . VAL A 1 262 ? -7.866 4.768 -11.154 1.00 93.06 262 VAL A N 1
ATOM 2097 C CA . VAL A 1 262 ? -6.480 5.204 -11.357 1.00 93.06 262 VAL A CA 1
ATOM 2098 C C . VAL A 1 262 ? -5.861 5.504 -9.996 1.00 93.06 262 VAL A C 1
ATOM 2100 O O . VAL A 1 262 ? -6.499 6.150 -9.159 1.00 93.06 262 VAL A O 1
ATOM 2103 N N . HIS A 1 263 ? -4.641 5.027 -9.762 1.00 94.38 263 HIS A N 1
ATOM 2104 C CA . HIS A 1 263 ? -3.986 5.129 -8.461 1.00 94.38 263 HIS A CA 1
ATOM 2105 C C . HIS A 1 263 ? -3.329 6.495 -8.232 1.00 94.38 263 HIS A C 1
ATOM 2107 O O . HIS A 1 263 ? -3.520 7.118 -7.191 1.00 94.38 263 HIS A O 1
ATOM 2113 N N . ARG A 1 264 ? -2.596 6.990 -9.236 1.00 92.31 264 ARG A N 1
ATOM 2114 C CA . ARG A 1 264 ? -1.893 8.286 -9.298 1.00 92.31 264 ARG A CA 1
ATOM 2115 C C . ARG A 1 264 ? -0.667 8.457 -8.395 1.00 92.31 264 ARG A C 1
ATOM 2117 O O . ARG A 1 264 ? 0.041 9.442 -8.568 1.00 92.31 264 ARG A O 1
ATOM 2124 N N . ASP A 1 265 ? -0.375 7.517 -7.495 1.00 93.06 265 ASP A N 1
ATOM 2125 C CA . ASP A 1 265 ? 0.864 7.535 -6.689 1.00 93.06 265 ASP A CA 1
ATOM 2126 C C . ASP A 1 265 ? 1.569 6.174 -6.641 1.00 93.06 265 ASP A C 1
ATOM 2128 O O . ASP A 1 265 ? 1.676 5.529 -5.600 1.00 93.06 265 ASP A O 1
ATOM 2132 N N . ILE A 1 266 ? 1.985 5.692 -7.811 1.00 96.69 266 ILE A N 1
ATOM 2133 C CA . ILE A 1 266 ? 2.738 4.440 -7.942 1.00 96.69 266 ILE A CA 1
ATOM 2134 C C . ILE A 1 266 ? 4.207 4.689 -7.622 1.00 96.69 266 ILE A C 1
ATOM 2136 O O . ILE A 1 266 ? 4.909 5.343 -8.390 1.00 96.69 266 ILE A O 1
ATOM 2140 N N . LYS A 1 267 ? 4.664 4.154 -6.485 1.00 95.62 267 LYS A N 1
ATOM 2141 C CA . LYS A 1 267 ? 6.049 4.247 -6.011 1.00 95.62 267 LYS A CA 1
ATOM 2142 C C . LYS A 1 267 ? 6.396 3.071 -5.088 1.00 95.62 267 LYS A C 1
ATOM 2144 O O . LYS A 1 267 ? 5.479 2.472 -4.526 1.00 95.62 267 LYS A O 1
ATOM 2149 N N . PRO A 1 268 ? 7.686 2.756 -4.876 1.00 97.00 268 PRO A N 1
ATOM 2150 C CA . PRO A 1 268 ? 8.100 1.586 -4.105 1.00 97.00 268 PRO A CA 1
ATOM 2151 C C . PRO A 1 268 ? 7.558 1.542 -2.669 1.00 97.00 268 PRO A C 1
ATOM 2153 O O . PRO A 1 268 ? 7.116 0.493 -2.221 1.00 97.00 268 PRO A O 1
ATOM 2156 N N . SER A 1 269 ? 7.489 2.677 -1.968 1.00 95.56 269 SER A N 1
ATOM 2157 C CA . SER A 1 269 ? 7.039 2.710 -0.567 1.00 95.56 269 SER A CA 1
ATOM 2158 C C . SER A 1 269 ? 5.549 2.395 -0.371 1.00 95.56 269 SER A C 1
ATOM 2160 O O . SER A 1 269 ? 5.095 2.325 0.762 1.00 95.56 269 SER A O 1
ATOM 2162 N N . HIS A 1 270 ? 4.771 2.231 -1.446 1.00 95.75 270 HIS A N 1
ATOM 2163 C CA . HIS A 1 270 ? 3.355 1.846 -1.391 1.00 95.75 270 HIS A CA 1
ATOM 2164 C C . HIS A 1 270 ? 3.119 0.354 -1.641 1.00 95.75 270 HIS A C 1
ATOM 2166 O O . HIS A 1 270 ? 1.971 -0.088 -1.678 1.00 95.75 270 HIS A O 1
ATOM 2172 N N . PHE A 1 271 ? 4.187 -0.425 -1.817 1.00 96.50 271 PHE A N 1
ATOM 2173 C CA . PHE A 1 271 ? 4.123 -1.865 -2.016 1.00 96.50 271 PHE A CA 1
ATOM 2174 C C . PHE A 1 271 ? 4.840 -2.579 -0.875 1.00 96.50 271 PHE A C 1
ATOM 2176 O O . PHE A 1 271 ? 6.023 -2.342 -0.661 1.00 96.50 271 PHE A O 1
ATOM 2183 N N . MET A 1 272 ? 4.140 -3.463 -0.166 1.00 92.62 272 MET A N 1
ATOM 2184 C CA . MET A 1 272 ? 4.660 -4.174 1.004 1.00 92.62 272 MET A CA 1
ATOM 2185 C C . MET A 1 272 ? 4.680 -5.684 0.788 1.00 92.62 272 MET A C 1
ATOM 2187 O O . MET A 1 272 ? 3.777 -6.232 0.150 1.00 92.62 272 MET A O 1
ATOM 2191 N N . PHE A 1 273 ? 5.707 -6.357 1.308 1.00 89.81 273 PHE A N 1
ATOM 2192 C CA . PHE A 1 273 ? 5.789 -7.814 1.267 1.00 89.81 273 PHE A CA 1
ATOM 2193 C C . PHE A 1 273 ? 4.931 -8.456 2.369 1.00 89.81 273 PHE A C 1
ATOM 2195 O O . PHE A 1 273 ? 4.959 -8.037 3.526 1.00 89.81 273 PHE A O 1
ATOM 2202 N N . THR A 1 274 ? 4.177 -9.505 2.029 1.00 83.81 274 THR A N 1
ATOM 2203 C CA . THR A 1 274 ? 3.342 -10.242 2.998 1.00 83.81 274 THR A CA 1
ATOM 2204 C C . THR A 1 274 ? 4.184 -10.985 4.029 1.00 83.81 274 THR A C 1
ATOM 2206 O O . THR A 1 274 ? 3.879 -10.965 5.223 1.00 83.81 274 THR A O 1
ATOM 2209 N N . CYS A 1 275 ? 5.262 -11.624 3.577 1.00 81.31 275 CYS A N 1
ATOM 2210 C CA . CYS A 1 275 ? 6.153 -12.408 4.414 1.00 81.31 275 CYS A CA 1
ATOM 2211 C C . CYS A 1 275 ? 7.267 -11.537 5.017 1.00 81.31 275 CYS A C 1
ATOM 2213 O O . CYS A 1 275 ? 7.827 -10.682 4.346 1.00 81.31 275 CYS A O 1
ATOM 2215 N N . GLY A 1 276 ? 7.606 -11.775 6.287 1.00 76.94 276 GLY A N 1
ATOM 2216 C CA . GLY A 1 276 ? 8.696 -11.098 7.006 1.00 76.94 276 GLY A CA 1
ATOM 2217 C C . GLY A 1 276 ? 10.028 -11.849 6.967 1.00 76.94 276 GLY A C 1
ATOM 2218 O O . GLY A 1 276 ? 10.853 -11.672 7.858 1.00 76.94 276 GLY A O 1
ATOM 2219 N N . CYS A 1 277 ? 10.214 -12.765 6.011 1.00 75.12 277 CYS A N 1
ATOM 2220 C CA . CYS A 1 277 ? 11.400 -13.614 5.966 1.00 75.12 277 CYS A CA 1
ATOM 2221 C C . CYS A 1 277 ? 12.661 -12.784 5.644 1.00 75.12 277 CYS A C 1
ATOM 2223 O O . CYS A 1 277 ? 12.640 -12.041 4.659 1.00 75.12 277 CYS A O 1
ATOM 2225 N N . PRO A 1 278 ? 13.780 -12.954 6.382 1.00 69.44 278 PRO A N 1
ATOM 2226 C CA . PRO A 1 278 ? 15.050 -12.270 6.092 1.00 69.44 278 PRO A CA 1
ATOM 2227 C C . PRO A 1 278 ? 15.572 -12.515 4.669 1.00 69.44 278 PRO A C 1
ATOM 2229 O O . PRO A 1 278 ? 16.280 -11.694 4.098 1.00 69.44 278 PRO A O 1
ATOM 2232 N N . VAL A 1 279 ? 15.176 -13.641 4.079 1.00 74.00 279 VAL A N 1
ATOM 2233 C CA . VAL A 1 279 ? 15.492 -14.044 2.707 1.00 74.00 279 VAL A CA 1
ATOM 2234 C C . VAL A 1 279 ? 14.985 -13.051 1.655 1.00 74.00 279 VAL A C 1
ATOM 2236 O O . VAL A 1 279 ? 15.568 -12.944 0.581 1.00 74.00 279 VAL A O 1
ATOM 2239 N N . ILE A 1 280 ? 13.924 -12.291 1.938 1.00 72.31 280 ILE A N 1
ATOM 2240 C CA . ILE A 1 280 ? 13.331 -11.384 0.944 1.00 72.31 280 ILE A CA 1
ATOM 2241 C C . ILE A 1 280 ? 14.330 -10.315 0.491 1.00 72.31 280 ILE A C 1
ATOM 2243 O O . ILE A 1 280 ? 14.335 -9.924 -0.680 1.00 72.31 280 ILE A O 1
ATOM 2247 N N . THR A 1 281 ? 15.213 -9.885 1.389 1.00 76.44 281 THR A N 1
ATOM 2248 C CA . THR A 1 281 ? 16.212 -8.858 1.100 1.00 76.44 281 THR A CA 1
ATOM 2249 C C . THR A 1 281 ? 17.561 -9.450 0.673 1.00 76.44 281 THR A C 1
ATOM 2251 O O . THR A 1 281 ? 18.311 -8.767 -0.032 1.00 76.44 281 THR A O 1
ATOM 2254 N N . ASP A 1 282 ? 17.840 -10.726 0.980 1.00 78.50 282 ASP A N 1
ATOM 2255 C CA . ASP A 1 282 ? 19.084 -11.408 0.596 1.00 78.50 282 ASP A CA 1
ATOM 2256 C C . ASP A 1 282 ? 19.095 -11.772 -0.907 1.00 78.50 282 ASP A C 1
ATOM 2258 O O . ASP A 1 282 ? 18.290 -12.597 -1.350 1.00 78.50 282 ASP A O 1
ATOM 2262 N N . PRO A 1 283 ? 20.026 -11.217 -1.708 1.00 71.75 283 PRO A N 1
ATOM 2263 C CA . PRO A 1 283 ? 20.131 -11.513 -3.139 1.00 71.75 283 PRO A CA 1
ATOM 2264 C C . PRO A 1 283 ? 20.404 -12.990 -3.458 1.00 71.75 283 PRO A C 1
ATOM 2266 O O . PRO A 1 283 ? 20.158 -13.419 -4.582 1.00 71.75 283 PRO A O 1
ATOM 2269 N N . ARG A 1 284 ? 20.916 -13.777 -2.505 1.00 75.25 284 ARG A N 1
ATOM 2270 C CA . ARG A 1 284 ? 21.251 -15.194 -2.722 1.00 75.25 284 ARG A CA 1
ATOM 2271 C C . ARG A 1 284 ? 20.056 -16.127 -2.585 1.00 75.25 284 ARG A C 1
ATOM 2273 O O . ARG A 1 284 ? 20.116 -17.235 -3.095 1.00 75.25 284 ARG A O 1
ATOM 2280 N N . HIS A 1 285 ? 18.999 -15.673 -1.919 1.00 74.12 285 HIS A N 1
ATOM 2281 C CA . HIS A 1 285 ? 17.880 -16.519 -1.512 1.00 74.12 285 HIS A CA 1
ATOM 2282 C C . HIS A 1 285 ? 16.539 -16.007 -2.073 1.00 74.12 285 HIS A C 1
ATOM 2284 O O . HIS A 1 285 ? 15.474 -16.432 -1.645 1.00 74.12 285 HIS A O 1
ATOM 2290 N N . VAL A 1 286 ? 16.554 -15.087 -3.048 1.00 65.75 286 VAL A N 1
ATOM 2291 C CA . VAL A 1 286 ? 15.364 -14.389 -3.585 1.00 65.75 286 VAL A CA 1
ATOM 2292 C C . VAL A 1 286 ? 14.184 -15.325 -3.890 1.00 65.75 286 VAL A C 1
ATOM 2294 O O . VAL A 1 286 ? 13.041 -14.949 -3.615 1.00 65.75 286 VAL A O 1
ATOM 2297 N N . TYR A 1 287 ? 14.465 -16.529 -4.401 1.00 71.38 287 TYR A N 1
ATOM 2298 C CA . TYR A 1 287 ? 13.482 -17.542 -4.805 1.00 71.38 287 TYR A CA 1
ATOM 2299 C C . TYR A 1 287 ? 13.135 -18.567 -3.710 1.00 71.38 287 TYR A C 1
ATOM 2301 O O . TYR A 1 287 ? 12.222 -19.367 -3.892 1.00 71.38 287 TYR A O 1
ATOM 2309 N N . ASP A 1 288 ? 13.788 -18.506 -2.549 1.00 69.31 288 ASP A N 1
ATOM 2310 C CA . ASP A 1 288 ? 13.615 -19.475 -1.457 1.00 69.31 288 ASP A CA 1
ATOM 2311 C C . ASP A 1 288 ? 12.458 -19.100 -0.514 1.00 69.31 288 ASP A C 1
ATOM 2313 O O . ASP A 1 288 ? 12.136 -19.830 0.425 1.00 69.31 288 ASP A O 1
ATOM 2317 N N . CYS A 1 289 ? 11.811 -17.950 -0.744 1.00 72.19 289 CYS A N 1
ATOM 2318 C CA . CYS A 1 289 ? 10.634 -17.515 0.002 1.00 72.19 289 CYS A CA 1
ATOM 2319 C C . CYS A 1 289 ? 9.342 -17.841 -0.779 1.00 72.19 289 CYS A C 1
ATOM 2321 O O . CYS A 1 289 ? 8.969 -17.090 -1.684 1.00 72.19 289 CYS A O 1
ATOM 2323 N N . PRO A 1 290 ? 8.596 -18.901 -0.407 1.00 61.88 290 PRO A N 1
ATOM 2324 C CA . PRO A 1 290 ? 7.398 -19.325 -1.140 1.00 61.88 290 PRO A CA 1
ATOM 2325 C C . PRO A 1 290 ? 6.212 -18.351 -1.016 1.00 61.88 290 PRO A C 1
ATOM 2327 O O . PRO A 1 290 ? 5.246 -18.456 -1.770 1.00 61.88 290 PRO A O 1
ATOM 2330 N N . ASP A 1 291 ? 6.268 -17.400 -0.076 1.00 71.00 291 ASP A N 1
ATOM 2331 C CA . ASP A 1 291 ? 5.235 -16.377 0.149 1.00 71.00 291 ASP A CA 1
ATOM 2332 C C . ASP A 1 291 ? 5.775 -14.948 -0.049 1.00 71.00 291 ASP A C 1
ATOM 2334 O O . ASP A 1 291 ? 5.456 -14.017 0.691 1.00 71.00 291 ASP A O 1
ATOM 2338 N N . ARG A 1 292 ? 6.619 -14.754 -1.068 1.00 78.81 292 ARG A N 1
ATOM 2339 C CA . ARG A 1 292 ? 7.152 -13.442 -1.473 1.00 78.81 292 ARG A CA 1
ATOM 2340 C C . ARG A 1 292 ? 6.117 -12.623 -2.259 1.00 78.81 292 ARG A C 1
ATOM 2342 O O . ARG A 1 292 ? 6.351 -12.218 -3.397 1.00 78.81 292 ARG A O 1
ATOM 2349 N N . ARG A 1 293 ? 4.932 -12.401 -1.683 1.00 85.88 293 ARG A N 1
ATOM 2350 C CA . ARG A 1 293 ? 3.882 -11.619 -2.346 1.00 85.88 293 ARG A CA 1
ATOM 2351 C C . ARG A 1 293 ? 4.012 -10.138 -2.033 1.00 85.88 293 ARG A C 1
ATOM 2353 O O . ARG A 1 293 ? 4.122 -9.753 -0.874 1.00 85.88 293 ARG A O 1
ATOM 2360 N N . LEU A 1 294 ? 3.911 -9.318 -3.070 1.00 92.06 294 LEU A N 1
ATOM 2361 C CA . LEU A 1 294 ? 3.914 -7.866 -2.985 1.00 92.06 294 LEU A CA 1
ATOM 2362 C C . LEU A 1 294 ? 2.487 -7.302 -3.067 1.00 92.06 294 LEU A C 1
ATOM 2364 O O . LEU A 1 294 ? 1.720 -7.678 -3.962 1.00 92.06 294 LEU A O 1
ATOM 2368 N N . LYS A 1 295 ? 2.130 -6.397 -2.147 1.00 93.50 295 LYS A N 1
ATOM 2369 C CA . LYS A 1 295 ? 0.785 -5.817 -2.021 1.00 93.50 295 LYS A CA 1
ATOM 2370 C C . LYS A 1 295 ? 0.790 -4.292 -1.980 1.00 93.50 295 LYS A C 1
ATOM 2372 O O . LYS A 1 295 ? 1.460 -3.693 -1.148 1.00 93.50 295 LYS A O 1
ATOM 2377 N N . LEU A 1 296 ? -0.018 -3.680 -2.843 1.00 96.75 296 LEU A N 1
ATOM 2378 C CA . LEU A 1 296 ? -0.321 -2.248 -2.835 1.00 96.75 296 LEU A CA 1
ATOM 2379 C C . LEU A 1 296 ? -1.253 -1.890 -1.669 1.00 96.75 296 LEU A C 1
ATOM 2381 O O . LEU A 1 296 ? -2.272 -2.561 -1.507 1.00 96.75 296 LEU A O 1
ATOM 2385 N N . PHE A 1 297 ? -0.959 -0.845 -0.891 1.00 91.50 297 PHE A N 1
ATOM 2386 C CA . PHE A 1 297 ? -1.733 -0.553 0.328 1.00 91.50 297 PHE A CA 1
ATOM 2387 C C . PHE A 1 297 ? -2.180 0.905 0.542 1.00 91.50 297 PHE A C 1
ATOM 2389 O O . PHE A 1 297 ? -2.979 1.135 1.446 1.00 91.50 297 PHE A O 1
ATOM 2396 N N . ASP A 1 298 ? -1.718 1.880 -0.245 1.00 90.56 298 ASP A N 1
ATOM 2397 C CA . ASP A 1 298 ? -2.013 3.308 -0.017 1.00 90.56 298 ASP A CA 1
ATOM 2398 C C . ASP A 1 298 ? -2.827 3.911 -1.166 1.00 90.56 298 ASP A C 1
ATOM 2400 O O . ASP A 1 298 ? -2.298 4.113 -2.249 1.00 90.56 298 ASP A O 1
ATOM 2404 N N . PHE A 1 299 ? -4.096 4.249 -0.919 1.00 91.00 299 PHE A N 1
ATOM 2405 C CA . PHE A 1 299 ? -5.031 4.760 -1.927 1.00 91.00 299 PHE A CA 1
ATOM 2406 C C . PHE A 1 299 ? -5.322 6.266 -1.797 1.00 91.00 299 PHE A C 1
ATOM 2408 O O . PHE A 1 299 ? -6.283 6.751 -2.405 1.00 91.00 299 PHE A O 1
ATOM 2415 N N . GLY A 1 300 ? -4.511 7.034 -1.058 1.00 85.25 300 GLY A N 1
ATOM 2416 C CA . GLY A 1 300 ? -4.793 8.440 -0.722 1.00 85.25 300 GLY A CA 1
ATOM 2417 C C . GLY A 1 300 ? -4.995 9.372 -1.919 1.00 85.25 300 GLY A C 1
ATOM 2418 O O . GLY A 1 300 ? -5.742 10.354 -1.855 1.00 85.25 300 GLY A O 1
ATOM 2419 N N . LEU A 1 301 ? -4.388 9.039 -3.061 1.00 85.06 301 LEU A N 1
ATOM 2420 C CA . LEU A 1 301 ? -4.558 9.773 -4.315 1.00 85.06 301 LEU A CA 1
ATOM 2421 C C . LEU A 1 301 ? -5.424 9.039 -5.345 1.00 85.06 301 LEU A C 1
ATOM 2423 O O . LEU A 1 301 ? -5.674 9.600 -6.415 1.00 85.06 301 LEU A O 1
ATOM 2427 N N . ALA A 1 302 ? -5.957 7.859 -5.043 1.00 90.12 302 ALA A N 1
ATOM 2428 C CA . ALA A 1 302 ? -6.729 7.081 -6.001 1.00 90.12 302 ALA A CA 1
ATOM 2429 C C . ALA A 1 302 ? -8.068 7.748 -6.359 1.00 90.12 302 ALA A C 1
ATOM 2431 O O . ALA A 1 302 ? -8.728 8.405 -5.545 1.00 90.12 302 ALA A O 1
ATOM 2432 N N . ARG A 1 303 ? -8.501 7.585 -7.613 1.00 87.88 303 ARG A N 1
ATOM 2433 C CA . ARG A 1 303 ? -9.760 8.143 -8.136 1.00 87.88 303 ARG A CA 1
ATOM 2434 C C . ARG A 1 303 ? -10.420 7.200 -9.125 1.00 87.88 303 ARG A C 1
ATOM 2436 O O . ARG A 1 303 ? -9.754 6.434 -9.812 1.00 87.88 303 ARG A O 1
ATOM 2443 N N . ARG A 1 304 ? -11.739 7.333 -9.272 1.00 87.88 304 ARG A N 1
ATOM 2444 C CA . ARG A 1 304 ? -12.454 6.726 -10.398 1.00 87.88 304 ARG A CA 1
ATOM 2445 C C . ARG A 1 304 ? -12.236 7.550 -11.667 1.00 87.88 304 ARG A C 1
ATOM 2447 O O . ARG A 1 304 ? -12.335 8.783 -11.643 1.00 87.88 304 ARG A O 1
ATOM 2454 N N . ILE A 1 305 ? -11.943 6.858 -12.762 1.00 82.69 305 ILE A N 1
ATOM 2455 C CA . ILE A 1 305 ? -11.760 7.452 -14.088 1.00 82.69 305 ILE A CA 1
ATOM 2456 C C . ILE A 1 305 ? -13.071 8.144 -14.504 1.00 82.69 305 ILE A C 1
ATOM 2458 O O . ILE A 1 305 ? -14.160 7.627 -14.254 1.00 82.69 305 ILE A O 1
ATOM 2462 N N . GLY A 1 306 ? -12.972 9.342 -15.090 1.00 70.62 306 GLY A N 1
ATOM 2463 C CA . GLY A 1 306 ? -14.128 10.159 -15.490 1.00 70.62 306 GLY A CA 1
ATOM 2464 C C . GLY A 1 306 ? -14.690 11.086 -14.400 1.00 70.62 306 GLY A C 1
ATOM 2465 O O . GLY A 1 306 ? -15.698 11.754 -14.624 1.00 70.62 306 GLY A O 1
ATOM 2466 N N . SER A 1 307 ? -14.064 11.164 -13.220 1.00 65.38 307 SER A N 1
ATOM 2467 C CA . SER A 1 307 ? -14.443 12.150 -12.197 1.00 65.38 307 SER A CA 1
ATOM 2468 C C . SER A 1 307 ? -14.023 13.583 -12.592 1.00 65.38 307 SER A C 1
ATOM 2470 O O . SER A 1 307 ? -12.912 13.823 -13.049 1.00 65.38 307 SER A O 1
ATOM 2472 N N . SER A 1 308 ? -14.938 14.549 -12.427 1.00 51.12 308 SER A N 1
ATOM 2473 C CA . SER A 1 308 ? -14.950 15.879 -13.080 1.00 51.12 308 SER A CA 1
ATOM 2474 C C . SER A 1 308 ? -13.830 16.875 -12.698 1.00 51.12 308 SER A C 1
ATOM 2476 O O . SER A 1 308 ? -13.917 18.045 -13.072 1.00 51.12 308 SER A O 1
ATOM 2478 N N . LYS A 1 309 ? -12.791 16.485 -11.950 1.00 57.94 309 LYS A N 1
ATOM 2479 C CA . LYS A 1 309 ? -11.676 17.389 -11.606 1.00 57.94 309 LYS A CA 1
ATOM 2480 C C . LYS A 1 309 ? -10.344 16.643 -11.581 1.00 57.94 309 LYS A C 1
ATOM 2482 O O . LYS A 1 309 ? -10.061 15.917 -10.629 1.00 57.94 309 LYS A O 1
ATOM 2487 N N . SER A 1 310 ? -9.512 16.887 -12.593 1.00 54.75 310 SER A N 1
ATOM 2488 C CA . SER A 1 310 ? -8.086 16.562 -12.547 1.00 54.75 310 SER A CA 1
ATOM 2489 C C . SER A 1 310 ? -7.410 17.488 -11.545 1.00 54.75 310 SER A C 1
ATOM 2491 O O . SER A 1 310 ? -7.294 18.690 -11.764 1.00 54.75 310 SER A O 1
ATOM 2493 N N . LEU A 1 311 ? -7.023 16.929 -10.408 1.00 60.41 311 LEU A N 1
ATOM 2494 C CA . LEU A 1 311 ? -6.210 17.608 -9.409 1.00 60.41 311 LEU A CA 1
ATOM 2495 C C . LEU A 1 311 ? -4.784 17.087 -9.549 1.00 60.41 311 LEU A C 1
ATOM 2497 O O . LEU A 1 311 ? -4.604 15.869 -9.655 1.00 60.41 311 LEU A O 1
ATOM 2501 N N . GLY A 1 312 ? -3.815 18.003 -9.523 1.00 56.38 312 GLY A N 1
ATOM 2502 C CA . GLY A 1 312 ? -2.412 17.666 -9.304 1.00 56.38 312 GLY A CA 1
ATOM 2503 C C . GLY A 1 312 ? -2.223 16.887 -7.996 1.00 56.38 312 GLY A C 1
ATOM 2504 O O . GLY A 1 312 ? -3.119 16.837 -7.144 1.00 56.38 312 GLY A O 1
ATOM 2505 N N . GLY A 1 313 ? -1.095 16.196 -7.885 1.00 68.12 313 GLY A N 1
ATOM 2506 C CA . GLY A 1 313 ? -0.777 15.309 -6.770 1.00 68.12 313 GLY A CA 1
ATOM 2507 C C . GLY A 1 313 ? -0.009 14.068 -7.216 1.00 68.12 313 GLY A C 1
ATOM 2508 O O . GLY A 1 313 ? -0.198 13.573 -8.327 1.00 68.12 313 GLY A O 1
ATOM 2509 N N . GLY A 1 314 ? 0.853 13.580 -6.329 1.00 76.31 314 GLY A N 1
ATOM 2510 C CA . GLY A 1 314 ? 1.737 12.441 -6.551 1.00 76.31 314 GLY A CA 1
ATOM 2511 C C . GLY A 1 314 ? 3.153 12.743 -6.073 1.00 76.31 314 GLY A C 1
ATOM 2512 O O . GLY A 1 314 ? 3.503 13.885 -5.763 1.00 76.31 314 GLY A O 1
ATOM 2513 N N . THR A 1 315 ? 3.982 11.711 -6.014 1.00 81.44 315 THR A N 1
ATOM 2514 C CA . THR A 1 315 ? 5.399 11.856 -5.679 1.00 81.44 315 THR A CA 1
ATOM 2515 C C . THR A 1 315 ? 6.179 12.259 -6.927 1.00 81.44 315 THR A C 1
ATOM 2517 O O . THR A 1 315 ? 6.302 11.463 -7.855 1.00 81.44 315 THR A O 1
ATOM 2520 N N . LEU A 1 316 ? 6.708 13.489 -6.951 1.00 83.19 316 LEU A N 1
ATOM 2521 C CA . LEU A 1 316 ? 7.288 14.148 -8.137 1.00 83.19 316 LEU A CA 1
ATOM 2522 C C . LEU A 1 316 ? 8.203 13.251 -8.983 1.00 83.19 316 LEU A C 1
ATOM 2524 O O . LEU A 1 316 ? 8.057 13.216 -10.201 1.00 83.19 316 LEU A O 1
ATOM 2528 N N . SER A 1 317 ? 9.096 12.493 -8.347 1.00 85.44 317 SER A N 1
ATOM 2529 C CA . SER A 1 317 ? 10.072 11.633 -9.030 1.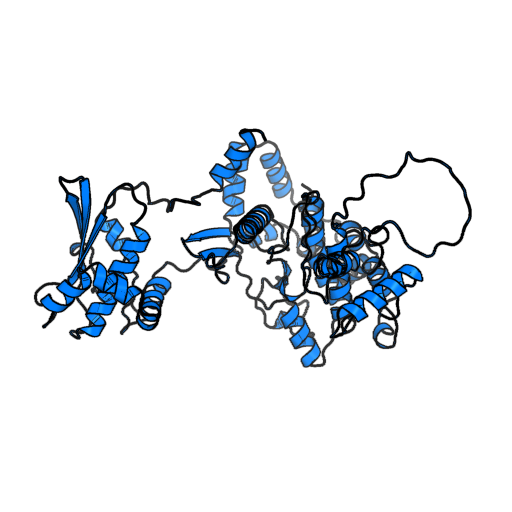00 85.44 317 SER A CA 1
ATOM 2530 C C . SER A 1 317 ? 9.450 10.458 -9.801 1.00 85.44 317 SER A C 1
ATOM 2532 O O . SER A 1 317 ? 10.113 9.863 -10.644 1.00 85.44 317 SER A O 1
ATOM 2534 N N . TYR A 1 318 ? 8.183 10.133 -9.531 1.00 90.81 318 TYR A N 1
ATOM 2535 C CA . TYR A 1 318 ? 7.416 9.058 -10.170 1.00 90.81 318 TYR A CA 1
ATOM 2536 C C . TYR A 1 318 ? 6.261 9.588 -11.031 1.00 90.81 318 TYR A C 1
ATOM 2538 O O . TYR A 1 318 ? 5.578 8.807 -11.695 1.00 90.81 318 TYR A O 1
ATOM 2546 N N . MET A 1 319 ? 6.011 10.902 -11.029 1.00 88.19 319 MET A N 1
ATOM 2547 C CA . MET A 1 319 ? 4.889 11.487 -11.758 1.00 88.19 319 MET A CA 1
ATOM 2548 C C . MET A 1 319 ? 5.129 11.465 -13.267 1.00 88.19 319 MET A C 1
ATOM 2550 O O . MET A 1 319 ? 6.205 11.805 -13.761 1.00 88.19 319 MET A O 1
ATOM 2554 N N . ALA A 1 320 ? 4.075 11.116 -14.003 1.00 89.25 320 ALA A N 1
ATOM 2555 C CA . ALA A 1 320 ? 4.066 11.196 -15.454 1.00 89.25 320 ALA A CA 1
ATOM 2556 C C . ALA A 1 320 ? 4.126 12.659 -15.943 1.00 89.25 320 ALA A C 1
ATOM 2558 O O . ALA A 1 320 ? 3.630 13.552 -15.244 1.00 89.25 320 ALA A O 1
ATOM 2559 N N . PRO A 1 321 ? 4.661 12.923 -17.151 1.00 87.06 321 PRO A N 1
ATOM 2560 C CA . PRO A 1 321 ? 4.778 14.272 -17.703 1.00 87.06 321 PRO A CA 1
ATOM 2561 C C . PRO A 1 321 ? 3.454 15.042 -17.714 1.00 87.06 321 PRO A C 1
ATOM 2563 O O . PRO A 1 321 ? 3.410 16.200 -17.307 1.00 87.06 321 PRO A O 1
ATOM 2566 N N . GLU A 1 322 ? 2.358 14.390 -18.106 1.00 84.88 322 GLU A N 1
ATOM 2567 C CA . GLU A 1 322 ? 1.023 14.994 -18.126 1.00 84.88 322 GLU A CA 1
ATOM 2568 C C . GLU A 1 322 ? 0.513 15.371 -16.723 1.00 84.88 322 GLU A C 1
ATOM 2570 O O . GLU A 1 322 ? -0.203 16.358 -16.566 1.00 84.88 322 GLU A O 1
ATOM 2575 N N . CYS A 1 323 ? 0.916 14.632 -15.684 1.00 84.31 323 CYS A N 1
ATOM 2576 C CA . CYS A 1 323 ? 0.569 14.946 -14.299 1.00 84.31 323 CYS A CA 1
ATOM 2577 C C . CYS A 1 323 ? 1.410 16.112 -13.767 1.00 84.31 323 CYS A C 1
ATOM 2579 O O . CYS A 1 323 ? 0.892 16.972 -13.055 1.00 84.31 323 CYS A O 1
ATOM 2581 N N . LEU A 1 324 ? 2.698 16.159 -14.123 1.00 80.00 324 LEU A N 1
ATOM 2582 C CA . LEU A 1 324 ? 3.593 17.259 -13.762 1.00 80.00 324 LEU A CA 1
ATOM 2583 C C . LEU A 1 324 ? 3.180 18.575 -14.433 1.00 80.00 324 LEU A C 1
ATOM 2585 O O . LEU A 1 324 ? 3.308 19.630 -13.818 1.00 80.00 324 LEU A O 1
ATOM 2589 N N . GLU A 1 325 ? 2.670 18.532 -15.669 1.00 79.12 325 GLU A N 1
ATOM 2590 C CA . GLU A 1 325 ? 2.129 19.716 -16.351 1.00 79.12 325 GLU A CA 1
ATOM 2591 C C . GLU A 1 325 ? 0.937 20.302 -15.581 1.00 79.12 325 GLU A C 1
ATOM 2593 O O . GLU A 1 325 ? 0.941 21.498 -15.282 1.00 79.12 325 GLU A O 1
ATOM 2598 N N . ILE A 1 326 ? -0.012 19.460 -15.158 1.00 77.31 326 ILE A N 1
ATOM 2599 C CA . ILE A 1 326 ? -1.163 19.872 -14.336 1.00 77.31 326 ILE A CA 1
ATOM 2600 C C . ILE A 1 326 ? -0.704 20.445 -12.985 1.00 77.31 326 ILE A C 1
ATOM 2602 O O . ILE A 1 326 ? -1.171 21.505 -12.564 1.00 77.31 326 ILE A O 1
ATOM 2606 N N . GLU A 1 327 ? 0.226 19.768 -12.306 1.00 74.00 327 GLU A N 1
ATOM 2607 C CA . GLU A 1 327 ? 0.774 20.211 -11.018 1.00 74.00 327 GLU A CA 1
ATOM 2608 C C . GLU A 1 327 ? 1.454 21.581 -11.146 1.00 74.00 327 GLU A C 1
ATOM 2610 O O . GLU A 1 327 ? 1.180 22.494 -10.367 1.00 74.00 327 GLU A O 1
ATOM 2615 N N . TRP A 1 328 ? 2.290 21.763 -12.168 1.00 72.69 328 TRP A N 1
ATOM 2616 C CA . TRP A 1 328 ? 2.972 23.026 -12.440 1.00 72.69 328 TRP A CA 1
ATOM 2617 C C . TRP A 1 328 ? 2.005 24.171 -12.749 1.00 72.69 328 TRP A C 1
ATOM 2619 O O . TRP A 1 328 ? 2.183 25.282 -12.248 1.00 72.69 328 TRP A O 1
ATOM 2629 N N . GLU A 1 329 ? 0.971 23.922 -13.553 1.00 71.75 329 GLU A N 1
ATOM 2630 C CA . GLU A 1 329 ? -0.053 24.924 -13.861 1.00 71.75 329 GLU A CA 1
ATOM 2631 C C . GLU A 1 329 ? -0.865 25.323 -12.633 1.00 71.75 329 GLU A C 1
ATOM 2633 O O . GLU A 1 329 ? -1.150 26.507 -12.447 1.00 71.75 329 GLU A O 1
ATOM 2638 N N . SER A 1 330 ? -1.181 24.362 -11.763 1.00 67.62 330 SER A N 1
ATOM 2639 C CA . SER A 1 330 ? -1.924 24.628 -10.528 1.00 67.62 330 SER A CA 1
ATOM 2640 C C . SER A 1 330 ? -1.178 25.552 -9.555 1.00 67.62 330 SER A C 1
ATOM 2642 O O . SER A 1 330 ? -1.812 26.258 -8.773 1.00 67.62 330 SER A O 1
ATOM 2644 N N . ARG A 1 331 ? 0.159 25.599 -9.642 1.00 67.62 331 ARG A N 1
ATOM 2645 C CA . ARG A 1 331 ? 1.041 26.426 -8.803 1.00 67.62 331 ARG A CA 1
ATOM 2646 C C . ARG A 1 331 ? 1.278 27.841 -9.349 1.00 67.62 331 ARG A C 1
ATOM 2648 O O . ARG A 1 331 ? 1.917 28.646 -8.672 1.00 67.62 331 ARG A O 1
ATOM 2655 N N . LYS A 1 332 ? 0.796 28.178 -10.554 1.00 64.56 332 LYS A N 1
ATOM 2656 C CA . LYS A 1 332 ? 0.932 29.539 -11.105 1.00 64.56 332 LYS A CA 1
ATOM 2657 C C . LYS A 1 332 ? 0.013 30.523 -10.358 1.00 64.56 332 LYS A C 1
ATOM 2659 O O . LYS A 1 332 ? -1.148 30.192 -10.110 1.00 64.56 332 LYS A O 1
ATOM 2664 N N . PRO A 1 333 ? 0.471 31.758 -10.065 1.00 54.22 333 PRO A N 1
ATOM 2665 C CA . PRO A 1 333 ? -0.399 32.819 -9.562 1.00 54.22 333 PRO A CA 1
ATOM 2666 C C . PRO A 1 333 ? -1.600 33.019 -10.493 1.00 54.22 333 PRO A C 1
ATOM 2668 O O . PRO A 1 333 ? -1.436 32.998 -11.715 1.00 54.22 333 PRO A O 1
ATOM 2671 N N . LEU A 1 334 ? -2.792 33.249 -9.928 1.00 49.91 334 LEU A N 1
ATOM 2672 C CA . LEU A 1 334 ? -4.059 33.400 -10.666 1.00 49.91 334 LEU A CA 1
ATOM 2673 C C . LEU A 1 334 ? -3.966 34.369 -11.862 1.00 49.91 334 LEU A C 1
ATOM 2675 O O . LEU A 1 334 ? -4.587 34.123 -12.888 1.00 49.91 334 LEU A O 1
ATOM 2679 N N . GLN A 1 335 ? -3.131 35.407 -11.763 1.00 43.59 335 GLN A N 1
ATOM 2680 C CA . GLN A 1 335 ? -2.915 36.444 -12.783 1.00 43.59 335 GLN A CA 1
ATOM 2681 C C . GLN A 1 335 ? -2.108 35.988 -14.019 1.00 43.59 335 GLN A C 1
ATOM 2683 O O . GLN A 1 335 ? -2.112 36.686 -15.024 1.00 43.59 335 GLN A O 1
ATOM 2688 N N . ARG A 1 336 ? -1.418 34.834 -13.979 1.00 43.84 336 ARG A N 1
ATOM 2689 C CA . ARG A 1 336 ? -0.673 34.248 -15.123 1.00 43.84 336 ARG A CA 1
ATOM 2690 C C . ARG A 1 336 ? -1.296 32.952 -15.654 1.00 43.84 336 ARG A C 1
ATOM 2692 O O . ARG A 1 336 ? -0.646 32.208 -16.394 1.00 43.84 336 ARG A O 1
ATOM 2699 N N . ARG A 1 337 ? -2.538 32.642 -15.268 1.00 45.12 337 ARG A N 1
ATOM 2700 C CA . ARG A 1 337 ? -3.306 31.520 -15.831 1.00 45.12 337 ARG A CA 1
ATOM 2701 C C . ARG A 1 337 ? -3.853 31.925 -17.202 1.00 45.12 337 ARG A C 1
ATOM 2703 O O . ARG A 1 337 ? -5.041 32.172 -17.346 1.00 45.12 337 ARG A O 1
ATOM 2710 N N . VAL A 1 338 ? -2.969 32.028 -18.191 1.00 41.09 338 VAL A N 1
ATOM 2711 C CA . VAL A 1 338 ? -3.366 32.158 -19.598 1.00 41.09 338 VAL A CA 1
ATOM 2712 C C . VAL A 1 338 ? -3.890 30.795 -20.051 1.00 41.09 338 VAL A C 1
ATOM 2714 O O . VAL A 1 338 ? -3.242 29.770 -19.818 1.00 41.09 338 VAL A O 1
ATOM 2717 N N . SER A 1 339 ? -5.092 30.779 -20.624 1.00 38.66 339 SER A N 1
ATOM 2718 C CA . SER A 1 339 ? -5.644 29.624 -21.325 1.00 38.66 339 SER A CA 1
ATOM 2719 C C . SER A 1 339 ? -4.662 29.166 -22.395 1.00 38.66 339 SER A C 1
ATOM 2721 O O . SER A 1 339 ? -4.163 29.978 -23.163 1.00 38.66 339 SER A O 1
ATOM 2723 N N . VAL A 1 340 ? -4.404 27.863 -22.467 1.00 40.38 340 VAL A N 1
ATOM 2724 C CA . VAL A 1 340 ? -3.639 27.241 -23.553 1.00 40.38 340 VAL A CA 1
ATOM 2725 C C . VAL A 1 340 ? -4.485 27.279 -24.830 1.00 40.38 340 VAL A C 1
ATOM 2727 O O . VAL A 1 340 ? -5.017 26.254 -25.216 1.00 40.38 340 VAL A O 1
ATOM 2730 N N . PHE A 1 341 ? -4.676 28.458 -25.423 1.00 35.50 341 PHE A N 1
ATOM 2731 C CA . PHE A 1 341 ? -5.031 28.689 -26.828 1.00 35.50 341 PHE A CA 1
ATOM 2732 C C . PHE A 1 341 ? -4.709 30.158 -27.163 1.00 35.50 341 PHE A C 1
ATOM 2734 O O . PHE A 1 341 ? -5.429 31.045 -26.714 1.00 35.50 341 PHE A O 1
ATOM 2741 N N . GLY A 1 342 ? -3.638 30.374 -27.941 1.00 32.97 342 GLY A N 1
ATOM 2742 C CA . GLY A 1 342 ? -3.100 31.684 -28.358 1.00 32.97 342 GLY A CA 1
ATOM 2743 C C . GLY A 1 342 ? -2.296 32.338 -27.231 1.00 32.97 342 GLY A C 1
ATOM 2744 O O . GLY A 1 342 ? -2.807 32.508 -26.137 1.00 32.97 342 GLY A O 1
ATOM 2745 N N . GLU A 1 343 ? -1.013 32.652 -27.354 1.00 34.41 343 GLU A N 1
ATOM 2746 C CA . GLU A 1 343 ? -0.331 33.315 -28.462 1.00 34.41 343 GLU A CA 1
ATOM 2747 C C . GLU A 1 343 ? 1.084 32.720 -28.587 1.00 34.41 343 GLU A C 1
ATOM 2749 O O . GLU A 1 343 ? 1.949 32.977 -27.749 1.00 34.41 343 GLU A O 1
ATOM 2754 N N . ASP A 1 344 ? 1.309 31.899 -29.613 1.00 35.81 344 ASP A N 1
ATOM 2755 C CA . ASP A 1 344 ? 2.594 31.960 -30.304 1.00 35.81 344 ASP A CA 1
ATOM 2756 C C . ASP A 1 344 ? 2.444 33.103 -31.315 1.00 35.81 344 ASP A C 1
ATOM 2758 O O . ASP A 1 344 ? 1.405 33.213 -31.965 1.00 35.81 344 ASP A O 1
ATOM 2762 N N . GLU A 1 345 ? 3.443 33.980 -31.315 1.00 36.53 345 GLU A N 1
ATOM 2763 C CA . GLU A 1 345 ? 3.857 34.909 -32.370 1.00 36.53 345 GLU A CA 1
ATOM 2764 C C . GLU A 1 345 ? 2.837 35.167 -33.496 1.00 36.53 345 GLU A C 1
ATOM 2766 O O . GLU A 1 345 ? 2.573 34.321 -34.347 1.00 36.53 345 GLU A O 1
ATOM 2771 N N . LEU A 1 346 ? 2.317 36.399 -33.520 1.00 31.53 346 LEU A N 1
ATOM 2772 C CA . LEU A 1 346 ? 1.728 36.994 -34.714 1.00 31.53 346 LEU A CA 1
ATOM 2773 C C . LEU A 1 346 ? 2.786 37.006 -35.825 1.00 31.53 346 LEU A C 1
ATOM 2775 O O . LEU A 1 346 ? 3.653 37.878 -35.837 1.00 31.53 346 LEU A O 1
ATOM 2779 N N . ASP A 1 347 ? 2.678 36.059 -36.748 1.00 28.44 347 ASP A N 1
ATOM 2780 C CA . ASP A 1 347 ? 3.058 36.280 -38.135 1.00 28.44 347 ASP A CA 1
ATOM 2781 C C . ASP A 1 347 ? 1.863 35.907 -39.020 1.00 28.44 347 ASP A C 1
ATOM 2783 O O . ASP A 1 347 ? 1.222 34.864 -38.854 1.00 28.44 347 ASP A O 1
ATOM 2787 N N . ASP A 1 348 ? 1.509 36.848 -39.885 1.00 30.23 348 ASP A N 1
ATOM 2788 C CA . ASP A 1 348 ? 0.343 36.833 -40.754 1.00 30.23 348 ASP A CA 1
ATOM 2789 C C . ASP A 1 348 ? 0.389 35.646 -41.727 1.00 30.23 348 ASP A C 1
ATOM 2791 O O . ASP A 1 348 ? 1.335 35.520 -42.502 1.00 30.23 348 ASP A O 1
ATOM 2795 N N . GLN A 1 349 ? -0.677 34.842 -41.781 1.00 29.12 349 GLN A N 1
ATOM 2796 C CA . GLN A 1 349 ? -1.473 34.653 -43.003 1.00 29.12 349 GLN A CA 1
ATOM 2797 C C . GLN A 1 349 ? -2.630 33.666 -42.801 1.00 29.12 349 GLN A C 1
ATOM 2799 O O . GLN A 1 349 ? -2.521 32.609 -42.185 1.00 29.12 349 GLN A O 1
ATOM 2804 N N . GLN A 1 350 ? -3.761 34.101 -43.345 1.00 34.09 350 GLN A N 1
ATOM 2805 C CA . GLN A 1 350 ? -5.056 33.454 -43.475 1.00 34.09 350 GLN A CA 1
ATOM 2806 C C . GLN A 1 350 ? -4.954 31.986 -43.924 1.00 34.09 350 GLN A C 1
ATOM 2808 O O . GLN A 1 350 ? -4.327 31.719 -44.938 1.00 34.09 350 GLN A O 1
ATOM 2813 N N . ASP A 1 351 ? -5.669 31.075 -43.257 1.00 27.55 351 ASP A N 1
ATOM 2814 C CA . ASP A 1 351 ? -6.533 30.127 -43.970 1.00 27.55 351 ASP A CA 1
ATOM 2815 C C . ASP A 1 351 ? -7.605 29.525 -43.054 1.00 27.55 351 ASP A C 1
ATOM 2817 O O . ASP A 1 351 ? -7.374 29.089 -41.925 1.00 27.55 351 ASP A O 1
ATOM 2821 N N . ASN A 1 352 ? -8.827 29.581 -43.569 1.00 33.56 352 ASN A N 1
ATOM 2822 C CA . ASN A 1 352 ? -10.091 29.320 -42.906 1.00 33.56 352 ASN A CA 1
ATOM 2823 C C . ASN A 1 352 ? -10.650 28.001 -43.448 1.00 33.56 352 ASN A C 1
ATOM 2825 O O . ASN A 1 352 ? -11.245 28.024 -44.520 1.00 33.56 352 ASN A O 1
ATOM 2829 N N . ILE A 1 353 ? -10.455 26.873 -42.751 1.00 29.83 353 ILE A N 1
ATOM 2830 C CA . ILE A 1 353 ? -11.109 25.592 -43.075 1.00 29.83 353 ILE A CA 1
ATOM 2831 C C . ILE A 1 353 ? -11.466 24.827 -41.776 1.00 29.83 353 ILE A C 1
ATOM 2833 O O . ILE A 1 353 ? -10.603 24.482 -40.970 1.00 29.83 353 ILE A O 1
ATOM 2837 N N . ASP A 1 354 ? -12.772 24.590 -41.619 1.00 26.48 354 ASP A N 1
ATOM 2838 C CA . ASP A 1 354 ? -13.482 23.541 -40.865 1.00 26.48 354 ASP A CA 1
ATOM 2839 C C . ASP A 1 354 ? -13.426 23.503 -39.323 1.00 26.48 354 ASP A C 1
ATOM 2841 O O . ASP A 1 354 ? -12.784 22.676 -38.668 1.00 26.48 354 ASP A O 1
ATOM 2845 N N . ALA A 1 355 ? -14.270 24.346 -38.725 1.00 28.23 355 ALA A N 1
ATOM 2846 C CA . ALA A 1 355 ? -14.653 24.313 -37.319 1.00 28.23 355 ALA A CA 1
ATOM 2847 C C . ALA A 1 355 ? -15.769 23.284 -37.036 1.00 28.23 355 ALA A C 1
ATOM 2849 O O . ALA A 1 355 ? -16.889 23.672 -36.733 1.00 28.23 355 ALA A O 1
ATOM 2850 N N . GLU A 1 356 ? -15.481 21.977 -37.085 1.00 28.94 356 GLU A N 1
ATOM 2851 C CA . GLU A 1 356 ? -16.450 20.965 -36.597 1.00 28.94 356 GLU A CA 1
ATOM 2852 C C . GLU A 1 356 ? -15.845 19.711 -35.922 1.00 28.94 356 GLU A C 1
ATOM 2854 O O . GLU A 1 356 ? -16.569 18.792 -35.551 1.00 28.94 356 GLU A O 1
ATOM 2859 N N . GLN A 1 357 ? -14.531 19.677 -35.642 1.00 27.58 357 GLN A N 1
ATOM 2860 C CA . GLN A 1 357 ? -13.878 18.540 -34.952 1.00 27.58 357 GLN A CA 1
ATOM 2861 C C . GLN A 1 357 ? -13.051 18.888 -33.697 1.00 27.58 357 GLN A C 1
ATOM 2863 O O . GLN A 1 357 ? -12.145 18.148 -33.314 1.00 27.58 357 GLN A O 1
ATOM 2868 N N . ARG A 1 358 ? -13.348 19.979 -32.980 1.00 30.31 358 ARG A N 1
ATOM 2869 C CA . ARG A 1 358 ? -12.715 20.232 -31.668 1.00 30.31 358 ARG A CA 1
ATOM 2870 C C . ARG A 1 358 ? -13.592 19.725 -30.528 1.00 30.31 358 ARG A C 1
ATOM 2872 O O . ARG A 1 358 ? -14.414 20.446 -29.971 1.00 30.31 358 ARG A O 1
ATOM 2879 N N . GLY A 1 359 ? -13.382 18.457 -30.179 1.00 29.30 359 GLY A N 1
ATOM 2880 C CA . GLY A 1 359 ? -13.881 17.866 -28.944 1.00 29.30 359 GLY A CA 1
ATOM 2881 C C . GLY A 1 359 ? -13.412 18.654 -27.716 1.00 29.30 359 GLY A C 1
ATOM 2882 O O . GLY A 1 359 ? -12.239 18.988 -27.576 1.00 29.30 359 GLY A O 1
ATOM 2883 N N . SER A 1 360 ? -14.369 18.945 -26.839 1.00 29.69 360 SER A N 1
ATOM 2884 C CA . SER A 1 360 ? -14.227 19.534 -25.506 1.00 29.69 360 SER A CA 1
ATOM 2885 C C . SER A 1 360 ? -12.976 19.037 -24.755 1.00 29.69 360 SER A C 1
ATOM 2887 O O . SER A 1 360 ? -12.913 17.895 -24.297 1.00 29.69 360 SER A O 1
ATOM 2889 N N . GLY A 1 361 ? -11.970 19.907 -24.630 1.00 32.53 361 GLY A N 1
ATOM 2890 C CA . GLY A 1 361 ? -10.707 19.643 -23.940 1.00 32.53 361 GLY A CA 1
ATOM 2891 C C . GLY A 1 361 ? -10.862 19.614 -22.420 1.00 32.53 361 GLY A C 1
ATOM 2892 O O . GLY A 1 361 ? -10.520 20.571 -21.731 1.00 32.53 361 GLY A O 1
ATOM 2893 N N . SER A 1 362 ? -11.358 18.502 -21.882 1.00 35.94 362 SER A N 1
ATOM 2894 C CA . SER A 1 362 ? -11.157 18.145 -20.478 1.00 35.94 362 SER A CA 1
ATOM 2895 C C . SER A 1 362 ? -9.819 17.411 -20.354 1.00 35.94 362 SER A C 1
ATOM 2897 O O . SER A 1 362 ? -9.672 16.300 -20.860 1.00 35.94 362 SER A O 1
ATOM 2899 N N . THR A 1 363 ? -8.828 18.016 -19.695 1.00 49.16 363 THR A N 1
ATOM 2900 C CA . THR A 1 363 ? -7.521 17.409 -19.374 1.00 49.16 363 THR A CA 1
ATOM 2901 C C . THR A 1 363 ? -7.661 16.341 -18.283 1.00 49.16 363 THR A C 1
ATOM 2903 O O . THR A 1 363 ? -7.159 16.470 -17.167 1.00 49.16 363 THR A O 1
ATOM 2906 N N . ALA A 1 364 ? -8.409 15.277 -18.569 1.00 57.81 364 ALA A N 1
ATOM 2907 C CA . ALA A 1 364 ? -8.583 14.145 -17.670 1.00 57.81 364 ALA A CA 1
ATOM 2908 C C . ALA A 1 364 ? -7.259 13.370 -17.528 1.00 57.81 364 ALA A C 1
ATOM 2910 O O . ALA A 1 364 ? -6.680 12.936 -18.524 1.00 57.81 364 ALA A O 1
ATOM 2911 N N . ILE A 1 365 ? -6.782 13.176 -16.291 1.00 69.44 365 ILE A N 1
ATOM 2912 C CA . ILE A 1 365 ? -5.631 12.301 -16.011 1.00 69.44 365 ILE A CA 1
ATOM 2913 C C . ILE A 1 365 ? -5.977 10.883 -16.482 1.00 69.44 365 ILE A C 1
ATOM 2915 O O . ILE A 1 365 ? -6.971 10.296 -16.049 1.00 69.44 365 ILE A O 1
ATOM 2919 N N . SER A 1 366 ? -5.155 10.344 -17.380 1.00 82.44 366 SER A N 1
ATOM 2920 C CA . SER A 1 366 ? -5.320 8.999 -17.930 1.00 82.44 366 SER A CA 1
ATOM 2921 C C . SER A 1 366 ? -4.780 7.942 -16.969 1.00 82.44 366 SER A C 1
ATOM 2923 O O . SER A 1 366 ? -3.763 8.162 -16.319 1.00 82.44 366 SER A O 1
ATOM 2925 N N . ALA A 1 367 ? -5.379 6.747 -16.966 1.00 90.25 367 ALA A N 1
ATOM 2926 C CA . ALA A 1 367 ? -4.848 5.571 -16.265 1.00 90.25 367 ALA A CA 1
ATOM 2927 C C . ALA A 1 367 ? -3.383 5.259 -16.639 1.00 90.25 367 ALA A C 1
ATOM 2929 O O . ALA A 1 367 ? -2.623 4.695 -15.855 1.00 90.25 367 ALA A O 1
ATOM 2930 N N . LYS A 1 368 ? -2.949 5.699 -17.827 1.00 93.75 368 LYS A N 1
ATOM 2931 C CA . LYS A 1 368 ? -1.570 5.584 -18.312 1.00 93.75 368 LYS A CA 1
ATOM 2932 C C . LYS A 1 368 ? -0.542 6.293 -17.421 1.00 93.75 368 LYS A C 1
ATOM 2934 O O . LYS A 1 368 ? 0.640 5.968 -17.536 1.00 93.75 368 LYS A O 1
ATOM 2939 N N . CYS A 1 369 ? -0.932 7.220 -16.539 1.00 93.00 369 CYS A N 1
ATOM 2940 C CA . CYS A 1 369 ? 0.005 7.834 -15.594 1.00 93.00 369 CYS A CA 1
ATOM 2941 C C . CYS A 1 369 ? 0.601 6.810 -14.617 1.00 93.00 369 CYS A C 1
ATOM 2943 O O . CYS A 1 369 ? 1.777 6.902 -14.283 1.00 93.00 369 CYS A O 1
ATOM 2945 N N . ASP A 1 370 ? -0.170 5.793 -14.221 1.00 96.38 370 ASP A N 1
ATOM 2946 C CA . ASP A 1 370 ? 0.315 4.739 -13.324 1.00 96.38 370 ASP A CA 1
ATOM 2947 C C . ASP A 1 370 ? 1.399 3.895 -14.007 1.00 96.38 370 ASP A C 1
ATOM 2949 O O . ASP A 1 370 ? 2.375 3.511 -13.371 1.00 96.38 370 ASP A O 1
ATOM 2953 N N . ILE A 1 371 ? 1.278 3.669 -15.322 1.00 97.69 371 ILE A N 1
ATOM 2954 C CA . ILE A 1 371 ? 2.253 2.900 -16.116 1.00 97.69 371 ILE A CA 1
ATOM 2955 C C . ILE A 1 371 ? 3.598 3.615 -16.215 1.00 97.69 371 ILE A C 1
ATOM 2957 O O . ILE A 1 371 ? 4.643 2.969 -16.210 1.00 97.69 371 ILE A O 1
ATOM 2961 N N . TRP A 1 372 ? 3.586 4.947 -16.241 1.00 95.50 372 TRP A N 1
ATOM 2962 C CA . TRP A 1 372 ? 4.819 5.714 -16.123 1.00 95.50 372 TRP A CA 1
ATOM 2963 C C . TRP A 1 372 ? 5.505 5.447 -14.780 1.00 95.50 372 TRP A C 1
ATOM 2965 O O . TRP A 1 372 ? 6.692 5.135 -14.759 1.00 95.50 372 TRP A O 1
ATOM 2975 N N . GLY A 1 373 ? 4.751 5.490 -13.674 1.00 96.25 373 GLY A N 1
ATOM 2976 C CA . GLY A 1 373 ? 5.263 5.154 -12.342 1.00 96.25 373 GLY A CA 1
ATOM 2977 C C . GLY A 1 373 ? 5.859 3.743 -12.281 1.00 96.25 373 GLY A C 1
ATOM 2978 O O . GLY A 1 373 ? 6.962 3.570 -11.770 1.00 96.25 373 GLY A O 1
ATOM 2979 N N . VAL A 1 374 ? 5.202 2.749 -12.896 1.00 98.25 374 VAL A N 1
ATOM 2980 C CA . VAL A 1 374 ? 5.754 1.386 -13.047 1.00 98.25 374 VAL A CA 1
ATOM 2981 C C . VAL A 1 374 ? 7.085 1.400 -13.807 1.00 98.25 374 VAL A C 1
ATOM 2983 O O . VAL A 1 374 ? 8.042 0.757 -13.378 1.00 98.25 374 VAL A O 1
ATOM 2986 N N . GLY A 1 375 ? 7.179 2.160 -14.901 1.00 97.56 375 GLY A N 1
ATOM 2987 C CA . GLY A 1 375 ? 8.419 2.326 -15.662 1.00 97.56 375 GLY A CA 1
ATOM 2988 C C . GLY A 1 375 ? 9.552 2.947 -14.840 1.00 97.56 375 GLY A C 1
ATOM 2989 O O . GLY A 1 375 ? 10.692 2.495 -14.937 1.00 97.56 375 GLY A O 1
ATOM 2990 N N . VAL A 1 376 ? 9.245 3.932 -13.989 1.00 96.38 376 VAL A N 1
ATOM 2991 C CA . VAL A 1 376 ? 10.220 4.550 -13.075 1.00 96.38 376 VAL A CA 1
ATOM 2992 C C . VAL A 1 376 ? 10.719 3.538 -12.040 1.00 96.38 376 VAL A C 1
ATOM 2994 O O . VAL A 1 376 ? 11.927 3.444 -11.828 1.00 96.38 376 VAL A O 1
ATOM 2997 N N . ILE A 1 377 ? 9.822 2.741 -11.445 1.00 98.06 377 ILE A N 1
ATOM 2998 C CA . ILE A 1 377 ? 10.192 1.662 -10.510 1.00 98.06 377 ILE A CA 1
ATOM 2999 C C . ILE A 1 377 ? 11.084 0.627 -11.209 1.00 98.06 377 ILE A C 1
ATOM 3001 O O . ILE A 1 377 ? 12.129 0.259 -10.678 1.00 98.06 377 ILE A O 1
ATOM 3005 N N . CYS A 1 378 ? 10.708 0.188 -12.413 1.00 98.12 378 CYS A N 1
ATOM 3006 C CA . CYS A 1 378 ? 11.476 -0.778 -13.199 1.00 98.12 378 CYS A CA 1
ATOM 3007 C C . CYS A 1 378 ? 12.882 -0.253 -13.524 1.00 98.12 378 CYS A C 1
ATOM 3009 O O . CYS A 1 378 ? 13.870 -0.956 -13.321 1.00 98.12 378 CYS A O 1
ATOM 3011 N N . HIS A 1 379 ? 12.991 1.010 -13.947 1.00 96.81 379 HIS A N 1
ATOM 3012 C CA . HIS A 1 379 ? 14.275 1.656 -14.207 1.00 96.81 379 HIS A CA 1
ATOM 3013 C C . HIS A 1 379 ? 15.151 1.727 -12.948 1.00 96.81 379 HIS A C 1
ATOM 3015 O O . HIS A 1 379 ? 16.352 1.447 -13.010 1.00 96.81 379 HIS A O 1
ATOM 3021 N N . LEU A 1 380 ? 14.563 2.100 -11.806 1.00 95.88 380 LEU A N 1
ATOM 3022 C CA . LEU A 1 380 ? 15.268 2.163 -10.527 1.00 95.88 380 LEU A CA 1
ATOM 3023 C C . LEU A 1 380 ? 15.803 0.787 -10.117 1.00 95.88 380 LEU A C 1
ATOM 3025 O O . LEU A 1 380 ? 16.965 0.683 -9.741 1.00 95.88 380 LEU A O 1
ATOM 3029 N N . LEU A 1 381 ? 14.993 -0.266 -10.241 1.00 96.31 381 LEU A N 1
ATOM 3030 C CA . LEU A 1 381 ? 15.398 -1.635 -9.918 1.00 96.31 381 LEU A CA 1
ATOM 3031 C C . LEU A 1 381 ? 16.528 -2.140 -10.828 1.00 96.31 381 LEU A C 1
ATOM 3033 O O . LEU A 1 381 ? 17.499 -2.703 -10.332 1.00 96.31 381 LEU A O 1
ATOM 3037 N N . LEU A 1 382 ? 16.436 -1.902 -12.141 1.00 95.56 382 LEU A N 1
ATOM 3038 C CA . LEU A 1 382 ? 17.434 -2.377 -13.110 1.00 95.56 382 LEU A CA 1
ATOM 3039 C C . LEU A 1 382 ? 18.755 -1.605 -13.048 1.00 95.56 382 LEU A C 1
ATOM 3041 O O . LEU A 1 382 ? 19.807 -2.164 -13.337 1.00 95.56 382 LEU A O 1
ATOM 3045 N N . THR A 1 383 ? 18.718 -0.312 -12.717 1.00 93.50 383 THR A N 1
ATOM 3046 C CA . THR A 1 383 ? 19.893 0.564 -12.870 1.00 93.50 383 THR A CA 1
ATOM 3047 C C . THR A 1 383 ? 20.399 1.176 -11.569 1.00 93.50 383 THR A C 1
ATOM 3049 O O . THR A 1 383 ? 21.451 1.818 -11.584 1.00 93.50 383 THR A O 1
ATOM 3052 N N . GLY A 1 384 ? 19.648 1.083 -10.473 1.00 91.81 384 GLY A N 1
ATOM 3053 C CA . GLY A 1 384 ? 19.966 1.730 -9.200 1.00 91.81 384 GLY A CA 1
ATOM 3054 C C . GLY A 1 384 ? 19.917 3.259 -9.206 1.00 91.81 384 GLY A C 1
ATOM 3055 O O . GLY A 1 384 ? 20.359 3.873 -8.241 1.00 91.81 384 GLY A O 1
ATOM 3056 N N . LYS A 1 385 ? 19.403 3.907 -10.263 1.00 89.94 385 LYS A N 1
ATOM 3057 C CA . LYS A 1 385 ? 19.113 5.352 -10.233 1.00 89.94 385 LYS A CA 1
ATOM 3058 C C . LYS A 1 385 ? 17.742 5.669 -10.791 1.00 89.94 385 LYS A C 1
ATOM 3060 O O . LYS A 1 385 ? 17.177 4.918 -11.584 1.00 89.94 385 LYS A O 1
ATOM 3065 N N . MET A 1 386 ? 17.250 6.838 -10.413 1.00 89.56 386 MET A N 1
ATOM 3066 C CA . MET A 1 386 ? 16.049 7.408 -10.997 1.00 89.56 386 MET A CA 1
ATOM 3067 C C . MET A 1 386 ? 16.302 7.801 -12.464 1.00 89.56 386 MET A C 1
ATOM 3069 O O . MET A 1 386 ? 17.393 8.276 -12.787 1.00 89.56 386 MET A O 1
ATOM 3073 N N . PRO A 1 387 ? 15.317 7.617 -13.364 1.00 88.25 387 PRO A N 1
ATOM 3074 C CA . PRO A 1 387 ? 15.431 8.054 -14.758 1.00 88.25 387 PRO A CA 1
ATOM 3075 C C . PRO A 1 387 ? 15.454 9.583 -14.878 1.00 88.25 387 PRO A C 1
ATOM 3077 O O . PRO A 1 387 ? 16.077 10.124 -15.786 1.00 88.25 387 PRO A O 1
ATOM 3080 N N . PHE A 1 388 ? 14.801 10.273 -13.940 1.00 82.31 388 PHE A N 1
ATOM 3081 C CA . PHE A 1 388 ? 14.783 11.726 -13.835 1.00 82.31 388 PHE A CA 1
ATOM 3082 C C . PHE A 1 388 ? 15.091 12.101 -12.390 1.00 82.31 388 PHE A C 1
ATOM 3084 O O . PHE A 1 388 ? 14.339 11.752 -11.480 1.00 82.31 388 PHE A O 1
ATOM 3091 N N . GLU A 1 389 ? 16.196 12.803 -12.177 1.00 70.38 389 GLU A N 1
ATOM 3092 C CA . GLU A 1 389 ? 16.602 13.273 -10.859 1.00 70.38 389 GLU A CA 1
ATOM 3093 C C . GLU A 1 389 ? 17.055 14.723 -10.981 1.00 70.38 389 GLU A C 1
ATOM 3095 O O . GLU A 1 389 ? 18.090 15.032 -11.568 1.00 70.38 389 GLU A O 1
ATOM 3100 N N . SER A 1 390 ? 16.238 15.633 -10.463 1.00 73.50 390 SER A N 1
ATOM 3101 C CA . SER A 1 390 ? 16.633 17.021 -10.270 1.00 73.50 390 SER A CA 1
ATOM 3102 C C . SER A 1 390 ? 15.959 17.554 -9.010 1.00 73.50 390 SER A C 1
ATOM 3104 O O . SER A 1 390 ? 14.770 17.289 -8.800 1.00 73.50 390 SER A O 1
ATOM 3106 N N . PRO A 1 391 ? 16.671 18.348 -8.191 1.00 69.00 391 PRO A N 1
ATOM 3107 C CA . PRO A 1 391 ? 16.062 19.060 -7.073 1.00 69.00 391 PRO A CA 1
ATOM 3108 C C . PRO A 1 391 ? 15.044 20.119 -7.538 1.00 69.00 391 PRO A C 1
ATOM 3110 O O . PRO A 1 391 ? 14.282 20.635 -6.722 1.00 69.00 391 PRO A O 1
ATOM 3113 N N . ASN A 1 392 ? 15.000 20.451 -8.835 1.00 75.88 392 ASN A N 1
ATOM 3114 C CA . ASN A 1 392 ? 14.085 21.430 -9.408 1.00 75.88 392 ASN A CA 1
ATOM 3115 C C . ASN A 1 392 ? 13.098 20.780 -10.395 1.00 75.88 392 ASN A C 1
ATOM 3117 O O . ASN A 1 392 ? 13.459 20.351 -11.492 1.00 75.88 392 ASN A O 1
ATOM 3121 N N . VAL A 1 393 ? 11.811 20.795 -10.035 1.00 69.88 393 VAL A N 1
ATOM 3122 C CA . VAL A 1 393 ? 10.697 20.287 -10.864 1.00 69.88 393 VAL A CA 1
ATOM 3123 C C . VAL A 1 393 ? 10.653 20.937 -12.251 1.00 69.88 393 VAL A C 1
ATOM 3125 O O . VAL A 1 393 ? 10.299 20.288 -13.235 1.00 69.88 393 VAL A O 1
ATOM 3128 N N . GLY A 1 394 ? 11.026 22.216 -12.351 1.00 72.75 394 GLY A N 1
ATOM 3129 C CA . GLY A 1 394 ? 11.069 22.946 -13.613 1.00 72.75 394 GLY A CA 1
ATOM 3130 C C . GLY A 1 394 ? 12.082 22.369 -14.603 1.00 72.75 394 GLY A C 1
ATOM 3131 O O . GLY A 1 394 ? 11.824 22.391 -15.808 1.00 72.75 394 GLY A O 1
ATOM 3132 N N . ASP A 1 395 ? 13.190 21.806 -14.116 1.00 79.69 395 ASP A N 1
ATOM 3133 C CA . ASP A 1 395 ? 14.210 21.184 -14.963 1.00 79.69 395 ASP A CA 1
ATOM 3134 C C . ASP A 1 395 ? 13.740 19.833 -15.490 1.00 79.69 395 ASP A C 1
ATOM 3136 O O . ASP A 1 395 ? 13.824 19.598 -16.698 1.00 79.69 395 ASP A O 1
ATOM 3140 N N . VAL A 1 396 ? 13.131 19.014 -14.624 1.00 77.56 396 VAL A N 1
ATOM 3141 C CA . VAL A 1 396 ? 12.482 17.753 -15.022 1.00 77.56 396 VAL A CA 1
ATOM 3142 C C . VAL A 1 396 ? 11.433 18.020 -16.105 1.00 77.56 396 VAL A C 1
ATOM 3144 O O . VAL A 1 396 ? 11.441 17.397 -17.165 1.00 77.56 396 VAL A O 1
ATOM 3147 N N . LEU A 1 397 ? 10.572 19.021 -15.902 1.00 76.75 397 LEU A N 1
ATOM 3148 C CA . LEU A 1 397 ? 9.560 19.415 -16.883 1.00 76.75 397 LEU A CA 1
ATOM 3149 C C . LEU A 1 397 ? 10.159 19.940 -18.190 1.00 76.75 397 LEU A C 1
ATOM 3151 O O . LEU A 1 397 ? 9.629 19.672 -19.270 1.00 76.75 397 LEU A O 1
ATOM 3155 N N . ARG A 1 398 ? 11.244 20.716 -18.124 1.00 81.19 398 ARG A N 1
ATOM 3156 C CA . ARG A 1 398 ? 11.934 21.216 -19.318 1.00 81.19 398 ARG A CA 1
ATOM 3157 C C . ARG A 1 398 ? 12.508 20.059 -20.127 1.00 81.19 398 ARG A C 1
ATOM 3159 O O . ARG A 1 398 ? 12.384 20.067 -21.350 1.00 81.19 398 ARG A O 1
ATOM 3166 N N . GLU A 1 399 ? 13.108 19.079 -19.461 1.00 79.69 399 GLU A N 1
ATOM 3167 C CA . GLU A 1 399 ? 13.630 17.874 -20.094 1.00 79.69 399 GLU A CA 1
ATOM 3168 C C . GLU A 1 399 ? 12.509 17.044 -20.729 1.00 79.69 399 GLU A C 1
ATOM 3170 O O . GLU A 1 399 ? 12.563 16.767 -21.927 1.00 79.69 399 GLU A O 1
ATOM 3175 N N . MET A 1 400 ? 11.433 16.760 -19.990 1.00 77.44 400 MET A N 1
ATOM 3176 C CA . MET A 1 400 ? 10.270 16.036 -20.513 1.00 77.44 400 MET A CA 1
ATOM 3177 C C . MET A 1 400 ? 9.644 16.733 -21.729 1.00 77.44 400 MET A C 1
ATOM 3179 O O . MET A 1 400 ? 9.306 16.078 -22.716 1.00 77.44 400 MET A O 1
ATOM 3183 N N . ARG A 1 401 ? 9.545 18.071 -21.720 1.00 81.06 401 ARG A N 1
ATOM 3184 C CA . ARG A 1 401 ? 9.065 18.846 -22.879 1.00 81.06 401 ARG A CA 1
ATOM 3185 C C . ARG A 1 401 ? 10.008 18.756 -24.074 1.00 81.06 401 ARG A C 1
ATOM 3187 O O . ARG A 1 401 ? 9.526 18.674 -25.201 1.00 81.06 401 ARG A O 1
ATOM 3194 N N . LYS A 1 402 ? 11.329 18.765 -23.858 1.00 80.12 402 LYS A N 1
ATOM 3195 C CA . LYS A 1 402 ? 12.315 18.562 -24.934 1.00 80.12 402 LYS A CA 1
ATOM 3196 C C . LYS A 1 402 ? 12.149 17.180 -25.566 1.00 80.12 402 LYS A C 1
ATOM 3198 O O . LYS A 1 402 ? 12.029 17.101 -26.785 1.00 80.12 402 LYS A O 1
ATOM 3203 N N . ILE A 1 403 ? 12.053 16.133 -24.745 1.00 78.62 403 ILE A N 1
ATOM 3204 C CA . ILE A 1 403 ? 11.826 14.750 -25.193 1.00 78.62 403 ILE A CA 1
ATOM 3205 C C . ILE A 1 403 ? 10.527 14.662 -26.006 1.00 78.62 403 ILE A C 1
ATOM 3207 O O . ILE A 1 403 ? 10.530 14.127 -27.115 1.00 78.62 403 ILE A O 1
ATOM 3211 N N . ARG A 1 404 ? 9.437 15.276 -25.515 1.00 76.31 404 ARG A N 1
ATOM 3212 C CA . ARG A 1 404 ? 8.146 15.329 -26.223 1.00 76.31 404 ARG A CA 1
ATOM 3213 C C . ARG A 1 404 ? 8.266 15.952 -27.612 1.00 76.31 404 ARG A C 1
ATOM 3215 O O . ARG A 1 404 ? 7.778 15.373 -28.575 1.00 76.31 404 ARG A O 1
ATOM 3222 N N . ARG A 1 405 ? 8.902 17.126 -27.714 1.00 76.94 405 ARG A N 1
ATOM 3223 C CA . ARG A 1 405 ? 9.065 17.850 -28.990 1.00 76.94 405 ARG A CA 1
ATOM 3224 C C . ARG A 1 405 ? 9.918 17.073 -29.983 1.00 76.94 405 ARG A C 1
ATOM 3226 O O . ARG A 1 405 ? 9.615 17.058 -31.166 1.00 76.94 405 ARG A O 1
ATOM 3233 N N . GLN A 1 406 ? 10.980 16.440 -29.497 1.00 75.31 406 GLN A N 1
ATOM 3234 C CA . GLN A 1 406 ? 11.946 15.740 -30.338 1.00 75.31 406 GLN A CA 1
ATOM 3235 C C . GLN A 1 406 ? 11.505 14.322 -30.720 1.00 75.31 406 GLN A C 1
ATOM 3237 O O . GLN A 1 406 ? 12.197 13.689 -31.510 1.00 75.31 406 GLN A O 1
ATOM 3242 N N . ARG A 1 407 ? 10.399 13.804 -30.153 1.00 69.81 407 ARG A N 1
ATOM 3243 C CA . ARG A 1 407 ? 9.968 12.397 -30.295 1.00 69.81 407 ARG A CA 1
ATOM 3244 C C . ARG A 1 407 ? 11.113 11.400 -30.053 1.00 69.81 407 ARG A C 1
ATOM 3246 O O . ARG A 1 407 ? 11.175 10.344 -30.674 1.00 69.81 407 ARG A O 1
ATOM 3253 N N . SER A 1 408 ? 12.039 11.752 -29.163 1.00 66.75 408 SER A N 1
ATOM 3254 C CA . SER A 1 408 ? 13.203 10.929 -28.847 1.00 66.75 408 SER A CA 1
ATOM 3255 C C . SER A 1 408 ? 12.915 10.049 -27.634 1.00 66.75 408 SER A C 1
ATOM 3257 O O . SER A 1 408 ? 12.068 10.371 -26.805 1.00 66.75 408 SER A O 1
ATOM 3259 N N . THR A 1 409 ? 13.636 8.939 -27.486 1.00 62.72 409 THR A N 1
ATOM 3260 C CA . THR A 1 409 ? 13.526 8.058 -26.307 1.00 62.72 409 THR A CA 1
ATOM 3261 C C . THR A 1 409 ? 14.225 8.620 -25.060 1.00 62.72 409 THR A C 1
ATOM 3263 O O . THR A 1 409 ? 14.304 7.932 -24.049 1.00 62.72 409 THR A O 1
ATOM 3266 N N . GLY A 1 410 ? 14.726 9.862 -25.128 1.00 66.81 410 GLY A N 1
ATOM 3267 C CA . GLY A 1 410 ? 15.493 10.545 -24.084 1.00 66.81 410 GLY A CA 1
ATOM 3268 C C . GLY A 1 410 ? 16.812 9.861 -23.704 1.00 66.81 410 GLY A C 1
ATOM 3269 O O . GLY A 1 410 ? 17.047 8.688 -23.983 1.00 66.81 410 GLY A O 1
ATOM 3270 N N . LYS A 1 411 ? 17.715 10.609 -23.056 1.00 72.88 411 LYS A N 1
ATOM 3271 C CA . LYS A 1 411 ? 19.004 10.061 -22.587 1.00 72.88 411 LYS A CA 1
ATOM 3272 C C . LYS A 1 411 ? 18.847 9.106 -21.398 1.00 72.88 411 LYS A C 1
ATOM 3274 O O . LYS A 1 411 ? 19.718 8.270 -21.182 1.00 72.88 411 LYS A O 1
ATOM 3279 N N . TYR A 1 412 ? 17.729 9.193 -20.677 1.00 76.12 412 TYR A N 1
ATOM 3280 C CA . TYR A 1 412 ? 17.422 8.395 -19.487 1.00 76.12 412 TYR A CA 1
ATOM 3281 C C . TYR A 1 412 ? 17.264 6.886 -19.754 1.00 76.12 412 TYR A C 1
ATOM 3283 O O . TYR A 1 412 ? 17.217 6.119 -18.806 1.00 76.12 412 TYR A O 1
ATOM 3291 N N . LEU A 1 413 ? 17.210 6.439 -21.016 1.00 79.69 413 LEU A N 1
ATOM 3292 C CA . LEU A 1 413 ? 17.178 5.016 -21.402 1.00 79.69 413 LEU A CA 1
ATOM 3293 C C . LEU A 1 413 ? 18.483 4.536 -22.057 1.00 79.69 413 LEU A C 1
ATOM 3295 O O . LEU A 1 413 ? 18.478 3.597 -22.855 1.00 79.69 413 LEU A O 1
ATOM 3299 N N . SER A 1 414 ? 19.596 5.219 -21.786 1.00 80.50 414 SER A N 1
ATOM 3300 C CA . SER A 1 414 ? 20.891 4.960 -22.421 1.00 80.50 414 SER A CA 1
ATOM 3301 C C . SER A 1 414 ? 22.065 5.204 -21.467 1.00 80.50 414 SER A C 1
ATOM 3303 O O . SER A 1 414 ? 21.909 5.846 -20.429 1.00 80.50 414 SER A O 1
ATOM 3305 N N . GLY A 1 415 ? 23.250 4.701 -21.826 1.00 83.56 415 GLY A N 1
ATOM 3306 C CA . GLY A 1 415 ? 24.493 4.853 -21.061 1.00 83.56 415 GLY A CA 1
ATOM 3307 C C . GLY A 1 415 ? 24.977 3.550 -20.424 1.00 83.56 415 GLY A C 1
ATOM 3308 O O . GLY A 1 415 ? 24.322 2.515 -20.523 1.00 83.56 415 GLY A O 1
ATOM 3309 N N . ASP A 1 416 ? 26.119 3.605 -19.737 1.00 85.12 416 ASP A N 1
ATOM 3310 C CA . ASP A 1 416 ? 26.873 2.403 -19.343 1.00 85.12 416 ASP A CA 1
ATOM 3311 C C . ASP A 1 416 ? 26.098 1.438 -18.442 1.00 85.12 416 ASP A C 1
ATOM 3313 O O . ASP A 1 416 ? 26.257 0.220 -18.526 1.00 85.12 416 ASP A O 1
ATOM 3317 N N . ARG A 1 417 ? 25.180 1.963 -17.622 1.00 85.12 417 ARG A N 1
ATOM 3318 C CA . ARG A 1 417 ? 24.335 1.140 -16.743 1.00 85.12 417 ARG A CA 1
ATOM 3319 C C . ARG A 1 417 ? 23.231 0.381 -17.481 1.00 85.12 417 ARG A C 1
ATOM 3321 O O . ARG A 1 417 ? 22.559 -0.423 -16.859 1.00 85.12 417 ARG A O 1
ATOM 3328 N N . PHE A 1 418 ? 23.072 0.585 -18.787 1.00 88.19 418 PHE A N 1
ATOM 3329 C CA . PHE A 1 418 ? 22.187 -0.206 -19.644 1.00 88.19 418 PHE A CA 1
ATOM 3330 C C . PHE A 1 418 ? 22.937 -1.274 -20.446 1.00 88.19 418 PHE A C 1
ATOM 3332 O O . PHE A 1 418 ? 22.294 -2.125 -21.054 1.00 88.19 418 PHE A O 1
ATOM 3339 N N . ASN A 1 419 ? 24.274 -1.261 -20.470 1.00 88.50 419 ASN A N 1
ATOM 3340 C CA . ASN A 1 419 ? 25.049 -2.156 -21.337 1.00 88.50 419 ASN A CA 1
ATOM 3341 C C . ASN A 1 419 ? 24.849 -3.637 -20.988 1.00 88.50 419 ASN A C 1
ATOM 3343 O O . ASN A 1 419 ? 24.869 -4.479 -21.879 1.00 88.50 419 ASN A O 1
ATOM 3347 N N . HIS A 1 420 ? 24.615 -3.942 -19.711 1.00 88.19 420 HIS A N 1
ATOM 3348 C CA . HIS A 1 420 ? 24.375 -5.301 -19.225 1.00 88.19 420 HIS A CA 1
ATOM 3349 C C . HIS A 1 420 ? 22.912 -5.757 -19.357 1.00 88.19 420 HIS A C 1
ATOM 3351 O O . HIS A 1 420 ? 22.626 -6.929 -19.132 1.00 88.19 420 HIS A O 1
ATOM 3357 N N . LEU A 1 421 ? 21.993 -4.848 -19.706 1.00 93.88 421 LEU A N 1
ATOM 3358 C CA . LEU A 1 421 ? 20.570 -5.153 -19.824 1.00 93.88 421 LEU A CA 1
ATOM 3359 C C . LEU A 1 421 ? 20.245 -5.751 -21.194 1.00 93.88 421 LEU A C 1
ATOM 3361 O O . LEU A 1 421 ? 20.767 -5.313 -22.226 1.00 93.88 421 LEU A O 1
ATOM 3365 N N . SER A 1 422 ? 19.313 -6.699 -21.213 1.00 95.00 422 SER A N 1
ATOM 3366 C CA . SER A 1 422 ? 18.769 -7.289 -22.428 1.00 95.00 422 SER A CA 1
ATOM 3367 C C . SER A 1 422 ? 18.022 -6.248 -23.267 1.00 95.00 422 SER A C 1
ATOM 3369 O O . SER A 1 422 ? 17.399 -5.316 -22.748 1.00 95.00 422 SER A O 1
ATOM 3371 N N . GLU A 1 423 ? 18.027 -6.410 -24.594 1.00 93.62 423 GLU A N 1
ATOM 3372 C CA . GLU A 1 423 ? 17.234 -5.526 -25.463 1.00 93.62 423 GLU A CA 1
ATOM 3373 C C . GLU A 1 423 ? 15.730 -5.622 -25.177 1.00 93.62 423 GLU A C 1
ATOM 3375 O O . GLU A 1 423 ? 15.011 -4.637 -25.343 1.00 93.62 423 GLU A O 1
ATOM 3380 N N . ALA A 1 424 ? 15.262 -6.766 -24.668 1.00 95.50 424 ALA A N 1
ATOM 3381 C CA . ALA A 1 424 ? 13.889 -6.934 -24.209 1.00 95.50 424 ALA A CA 1
ATOM 3382 C C . ALA A 1 424 ? 13.579 -6.020 -23.006 1.00 95.50 424 ALA A C 1
ATOM 3384 O O . ALA A 1 424 ? 12.596 -5.283 -23.055 1.00 95.50 424 ALA A O 1
ATOM 3385 N N . ALA A 1 425 ? 14.446 -5.970 -21.984 1.00 95.75 425 ALA A N 1
ATOM 3386 C CA . ALA A 1 425 ? 14.278 -5.074 -20.832 1.00 95.75 425 ALA A CA 1
ATOM 3387 C C . ALA A 1 425 ? 14.262 -3.597 -21.253 1.00 95.75 425 ALA A C 1
ATOM 3389 O O . ALA A 1 425 ? 13.414 -2.811 -20.823 1.00 95.75 425 ALA A O 1
ATOM 3390 N N . LYS A 1 426 ? 15.178 -3.215 -22.153 1.00 94.69 426 LYS A N 1
ATOM 3391 C CA . LYS A 1 426 ? 15.233 -1.853 -22.705 1.00 94.69 426 LYS A CA 1
ATOM 3392 C C . LYS A 1 426 ? 13.970 -1.521 -23.495 1.00 94.69 426 LYS A C 1
ATOM 3394 O O . LYS A 1 426 ? 13.448 -0.416 -23.367 1.00 94.69 426 LYS A O 1
ATOM 3399 N N . SER A 1 427 ? 13.467 -2.458 -24.301 1.00 94.69 427 SER A N 1
ATOM 3400 C CA . SER A 1 427 ? 12.219 -2.300 -25.054 1.00 94.69 427 SER A CA 1
ATOM 3401 C C . SER A 1 427 ? 11.016 -2.108 -24.125 1.00 94.69 427 SER A C 1
ATOM 3403 O O . SER A 1 427 ? 10.240 -1.171 -24.319 1.00 94.69 427 SER A O 1
ATOM 3405 N N . PHE A 1 428 ? 10.914 -2.916 -23.068 1.00 96.81 428 PHE A N 1
ATOM 3406 C CA . PHE A 1 428 ? 9.876 -2.786 -22.047 1.00 96.81 428 PHE A CA 1
ATOM 3407 C C . PHE A 1 428 ? 9.898 -1.399 -21.379 1.00 96.81 428 PHE A C 1
ATOM 3409 O O . PHE A 1 428 ? 8.870 -0.717 -21.308 1.00 96.81 428 PHE A O 1
ATOM 3416 N N . LEU A 1 429 ? 11.081 -0.925 -20.962 1.00 96.06 429 LEU A N 1
ATOM 3417 C CA . LEU A 1 429 ? 11.251 0.419 -20.398 1.00 96.06 429 LEU A CA 1
ATOM 3418 C C . LEU A 1 429 ? 10.841 1.520 -21.383 1.00 96.06 429 LEU A C 1
ATOM 3420 O O . LEU A 1 429 ? 10.137 2.453 -20.992 1.00 96.06 429 LEU A O 1
ATOM 3424 N N . ARG A 1 430 ? 11.223 1.403 -22.665 1.00 94.06 430 ARG A N 1
ATOM 3425 C CA . ARG A 1 430 ? 10.793 2.341 -23.718 1.00 94.06 430 ARG A CA 1
ATOM 3426 C C . ARG A 1 430 ? 9.272 2.364 -23.857 1.00 94.06 430 ARG A C 1
A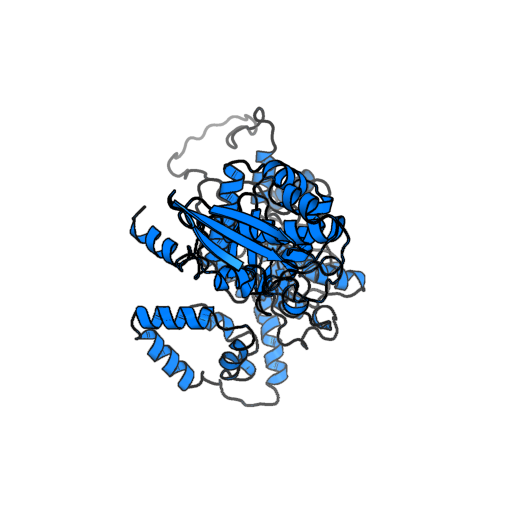TOM 3428 O O . ARG A 1 430 ? 8.724 3.435 -24.086 1.00 94.06 430 ARG A O 1
ATOM 3435 N N . GLY A 1 431 ? 8.584 1.233 -23.714 1.00 94.88 431 GLY A N 1
ATOM 3436 C CA . GLY A 1 431 ? 7.121 1.159 -23.779 1.00 94.88 431 GLY A CA 1
ATOM 3437 C C . GLY A 1 431 ? 6.405 1.803 -22.585 1.00 94.88 431 GLY A C 1
ATOM 3438 O O . GLY A 1 431 ? 5.396 2.497 -22.757 1.00 94.88 431 GLY A O 1
ATOM 3439 N N . CYS A 1 432 ? 6.939 1.625 -21.374 1.00 95.88 432 CYS A N 1
ATOM 3440 C CA . CYS A 1 432 ? 6.375 2.204 -20.150 1.00 95.88 432 CYS A CA 1
ATOM 3441 C C . CYS A 1 432 ? 6.677 3.704 -19.993 1.00 95.88 432 CYS A C 1
ATOM 3443 O O . CYS A 1 432 ? 5.828 4.455 -19.513 1.00 95.88 432 CYS A O 1
ATOM 3445 N N . LEU A 1 433 ? 7.855 4.165 -20.425 1.00 93.56 433 LEU A N 1
ATOM 3446 C CA . LEU A 1 433 ? 8.320 5.549 -20.266 1.00 93.56 433 LEU A CA 1
ATOM 3447 C C . LEU A 1 433 ? 8.150 6.396 -21.537 1.00 93.56 433 LEU A C 1
ATOM 3449 O O . LEU A 1 433 ? 8.971 7.264 -21.833 1.00 93.56 433 LEU A O 1
ATOM 3453 N N . GLN A 1 434 ? 7.067 6.174 -22.286 1.00 91.06 434 GLN A N 1
ATOM 3454 C CA . GLN A 1 434 ? 6.653 7.074 -23.366 1.00 91.06 434 GLN A CA 1
ATOM 3455 C C . GLN A 1 434 ? 6.073 8.371 -22.799 1.00 91.06 434 GLN A C 1
ATOM 3457 O O . GLN A 1 434 ? 5.180 8.352 -21.944 1.00 91.06 434 GLN A O 1
ATOM 3462 N N . VAL A 1 435 ? 6.540 9.513 -23.307 1.00 87.38 435 VAL A N 1
ATOM 3463 C CA . VAL A 1 435 ? 6.065 10.829 -22.850 1.00 87.38 435 VAL A CA 1
ATOM 3464 C C . VAL A 1 435 ? 4.605 11.064 -23.231 1.00 87.38 435 VAL A C 1
ATOM 3466 O O . VAL A 1 435 ? 3.850 11.606 -22.429 1.00 87.38 435 VAL A O 1
ATOM 3469 N N . LEU A 1 436 ? 4.184 10.620 -24.418 1.00 86.62 436 LEU A N 1
ATOM 3470 C CA . LEU A 1 436 ? 2.789 10.700 -24.848 1.00 86.62 436 LEU A CA 1
ATOM 3471 C C . LEU A 1 436 ? 1.980 9.522 -24.271 1.00 86.62 436 LEU A C 1
ATOM 3473 O O . LEU A 1 436 ? 2.315 8.368 -24.549 1.00 86.62 436 LEU A O 1
ATOM 3477 N N . PRO A 1 437 ? 0.884 9.769 -23.524 1.00 90.00 437 PRO A N 1
ATOM 3478 C CA . PRO A 1 437 ? 0.058 8.696 -22.961 1.00 90.00 437 PRO A CA 1
ATOM 3479 C C . PRO A 1 437 ? -0.584 7.760 -24.001 1.00 90.00 437 PRO A C 1
ATOM 3481 O O . PRO A 1 437 ? -0.915 6.616 -23.671 1.00 90.00 437 PRO A O 1
ATOM 3484 N N . SER A 1 438 ? -0.778 8.227 -25.242 1.00 90.44 438 SER A N 1
ATOM 3485 C CA . SER A 1 438 ? -1.304 7.419 -26.354 1.00 90.44 438 SER A CA 1
ATOM 3486 C C . SER A 1 438 ? -0.352 6.284 -26.732 1.00 90.44 438 SER A C 1
ATOM 3488 O O . SER A 1 438 ? -0.790 5.144 -26.856 1.00 90.44 438 SER A O 1
ATOM 3490 N N . GLU A 1 439 ? 0.946 6.587 -26.806 1.00 90.62 439 GLU A N 1
ATOM 3491 C CA . GLU A 1 439 ? 2.010 5.647 -27.180 1.00 90.62 439 GLU A CA 1
ATOM 3492 C C . GLU A 1 439 ? 2.446 4.759 -26.011 1.00 90.62 439 GLU A C 1
ATOM 3494 O O . GLU A 1 439 ? 2.989 3.671 -26.203 1.00 90.62 439 GLU A O 1
ATOM 3499 N N . ARG A 1 440 ? 2.201 5.215 -24.778 1.00 94.38 440 ARG A N 1
ATOM 3500 C CA . ARG A 1 440 ? 2.546 4.484 -23.557 1.00 94.38 440 ARG A CA 1
ATOM 3501 C C . ARG A 1 440 ? 1.764 3.179 -23.451 1.00 94.38 440 ARG A C 1
ATOM 3503 O O . ARG A 1 440 ? 0.570 3.132 -23.758 1.00 94.38 440 ARG A O 1
ATOM 3510 N N . PHE A 1 441 ? 2.402 2.128 -22.947 1.00 96.62 441 PHE A N 1
ATOM 3511 C CA . PHE A 1 441 ? 1.728 0.859 -22.671 1.00 96.62 441 PHE A CA 1
ATOM 3512 C C . PHE A 1 441 ? 0.503 1.027 -21.759 1.00 96.62 441 PHE A C 1
ATOM 3514 O O . PHE A 1 441 ? 0.446 1.915 -20.912 1.00 96.62 441 PHE A O 1
ATOM 3521 N N . SER A 1 442 ? -0.505 0.175 -21.949 1.00 95.31 442 SER A N 1
ATOM 3522 C CA . SER A 1 442 ? -1.499 -0.111 -20.908 1.00 95.31 442 SER A CA 1
ATOM 3523 C C . SER A 1 442 ? -0.938 -1.154 -19.936 1.00 95.31 442 SER A C 1
ATOM 3525 O O . SER A 1 442 ? 0.002 -1.865 -20.289 1.00 95.31 442 SER A O 1
ATOM 3527 N N . ALA A 1 443 ? -1.538 -1.296 -18.748 1.00 92.12 443 ALA A N 1
ATOM 3528 C CA . ALA A 1 443 ? -1.148 -2.344 -17.798 1.00 92.12 443 ALA A CA 1
ATOM 3529 C C . ALA A 1 443 ? -1.210 -3.738 -18.441 1.00 92.12 443 ALA A C 1
ATOM 3531 O O . ALA A 1 443 ? -0.258 -4.507 -18.358 1.00 92.12 443 ALA A O 1
ATOM 3532 N N . ARG A 1 444 ? -2.303 -4.017 -19.167 1.00 91.06 444 ARG A N 1
ATOM 3533 C CA . ARG A 1 444 ? -2.484 -5.262 -19.918 1.00 91.06 444 ARG A CA 1
ATOM 3534 C C . ARG A 1 444 ? -1.378 -5.489 -20.949 1.00 91.06 444 ARG A C 1
ATOM 3536 O O . ARG A 1 444 ? -0.774 -6.550 -20.953 1.00 91.06 444 ARG A O 1
ATOM 3543 N N . ARG A 1 445 ? -1.078 -4.483 -21.781 1.00 93.88 445 ARG A N 1
ATOM 3544 C CA . ARG A 1 445 ? -0.020 -4.589 -22.799 1.00 93.88 445 ARG A CA 1
ATOM 3545 C C . ARG A 1 445 ? 1.357 -4.807 -22.173 1.00 93.88 445 ARG A C 1
ATOM 3547 O O . ARG A 1 445 ? 2.145 -5.547 -22.737 1.00 93.88 445 ARG A O 1
ATOM 3554 N N . ALA A 1 446 ? 1.641 -4.166 -21.039 1.00 93.81 446 ALA A N 1
ATOM 3555 C CA . ALA A 1 446 ? 2.895 -4.364 -20.322 1.00 93.81 446 ALA A CA 1
ATOM 3556 C C . ALA A 1 446 ? 3.012 -5.795 -19.766 1.00 93.81 446 ALA A C 1
ATOM 3558 O O . ALA A 1 446 ? 4.079 -6.385 -19.867 1.00 93.81 446 ALA A O 1
ATOM 3559 N N . LEU A 1 447 ? 1.925 -6.378 -19.241 1.00 89.56 447 LEU A N 1
ATOM 3560 C CA . LEU A 1 447 ? 1.902 -7.781 -18.794 1.00 89.56 447 LEU A CA 1
ATOM 3561 C C . LEU A 1 447 ? 2.143 -8.777 -19.935 1.00 89.56 447 LEU A C 1
ATOM 3563 O O . LEU A 1 447 ? 2.791 -9.796 -19.722 1.00 89.56 447 LEU A O 1
ATOM 3567 N N . ASP A 1 448 ? 1.638 -8.475 -21.131 1.00 88.81 448 ASP A N 1
ATOM 3568 C CA . ASP A 1 448 ? 1.801 -9.311 -22.325 1.00 88.81 448 ASP A CA 1
ATOM 3569 C C . ASP A 1 448 ? 3.157 -9.069 -23.047 1.00 88.81 448 ASP A C 1
ATOM 3571 O O . ASP A 1 448 ? 3.394 -9.622 -24.123 1.00 88.81 448 ASP A O 1
ATOM 3575 N N . ASP A 1 449 ? 4.052 -8.234 -22.497 1.00 93.69 449 ASP A N 1
ATOM 3576 C CA . ASP A 1 449 ? 5.337 -7.904 -23.123 1.00 93.69 449 ASP A CA 1
ATOM 3577 C C . ASP A 1 449 ? 6.324 -9.082 -23.103 1.00 93.69 449 ASP A C 1
ATOM 3579 O O . ASP A 1 449 ? 6.415 -9.862 -22.148 1.00 93.69 449 ASP A O 1
ATOM 3583 N N . GLN A 1 450 ? 7.121 -9.178 -24.169 1.00 92.06 450 GLN A N 1
ATOM 3584 C CA . GLN A 1 450 ? 8.068 -10.266 -24.373 1.00 92.06 450 GLN A CA 1
ATOM 3585 C C . GLN A 1 450 ? 9.112 -10.365 -23.254 1.00 92.06 450 GLN A C 1
ATOM 3587 O O . GLN A 1 450 ? 9.544 -11.471 -22.936 1.00 92.06 450 GLN A O 1
ATOM 3592 N N . TRP A 1 451 ? 9.530 -9.251 -22.645 1.00 95.38 451 TRP A N 1
ATOM 3593 C CA . TRP A 1 451 ? 10.503 -9.290 -21.555 1.00 95.38 451 TRP A CA 1
ATOM 3594 C C . TRP A 1 451 ? 9.963 -10.053 -20.341 1.00 95.38 451 TRP A C 1
ATOM 3596 O O . TRP A 1 451 ? 10.616 -10.988 -19.878 1.00 95.38 451 TRP A O 1
ATOM 3606 N N . LEU A 1 452 ? 8.746 -9.732 -19.888 1.00 89.50 452 LEU A N 1
ATOM 3607 C CA . LEU A 1 452 ? 8.097 -10.448 -18.786 1.00 89.50 452 LEU A CA 1
ATOM 3608 C C . LEU A 1 452 ? 7.827 -11.905 -19.163 1.00 89.50 452 LEU A C 1
ATOM 3610 O O . LEU A 1 452 ? 8.195 -12.806 -18.414 1.00 89.50 452 LEU A O 1
ATOM 3614 N N . ALA A 1 453 ? 7.284 -12.158 -20.356 1.00 85.38 453 ALA A N 1
ATOM 3615 C CA . ALA A 1 453 ? 7.056 -13.521 -20.827 1.00 85.38 453 ALA A CA 1
ATOM 3616 C C . ALA A 1 453 ? 8.353 -14.355 -20.848 1.00 85.38 453 ALA A C 1
ATOM 3618 O O . ALA A 1 453 ? 8.355 -15.516 -20.448 1.00 85.38 453 ALA A O 1
ATOM 3619 N N . ASN A 1 454 ? 9.478 -13.776 -21.272 1.00 85.94 454 ASN A N 1
ATOM 3620 C CA . ASN A 1 454 ? 10.765 -14.467 -21.313 1.00 85.94 454 ASN A CA 1
ATOM 3621 C C . ASN A 1 454 ? 11.331 -14.755 -19.921 1.00 85.94 454 ASN A C 1
ATOM 3623 O O . ASN A 1 454 ? 11.962 -15.795 -19.739 1.00 85.94 454 ASN A O 1
ATOM 3627 N N . MET A 1 455 ? 11.164 -13.838 -18.968 1.00 85.81 455 MET A N 1
ATOM 3628 C CA . MET A 1 455 ? 11.724 -13.998 -17.626 1.00 85.81 455 MET A CA 1
ATOM 3629 C C . MET A 1 455 ? 10.901 -14.964 -16.779 1.00 85.81 455 MET A C 1
ATOM 3631 O O . MET A 1 455 ? 11.478 -15.855 -16.166 1.00 85.81 455 MET A O 1
ATOM 3635 N N . LEU A 1 456 ? 9.571 -14.862 -16.821 1.00 77.06 456 LEU A N 1
ATOM 3636 C CA . LEU A 1 456 ? 8.682 -15.683 -15.993 1.00 77.06 456 LEU A CA 1
ATOM 3637 C C . LEU A 1 456 ? 8.537 -17.131 -16.504 1.00 77.06 456 LEU A C 1
ATOM 3639 O O . LEU A 1 456 ? 8.165 -18.017 -15.746 1.00 77.06 456 LEU A O 1
ATOM 3643 N N . ASN A 1 457 ? 8.843 -17.396 -17.782 1.00 68.81 457 ASN A N 1
ATOM 3644 C CA . ASN A 1 457 ? 8.780 -18.743 -18.375 1.00 68.81 457 ASN A CA 1
ATOM 3645 C C . ASN A 1 457 ? 10.106 -19.527 -18.298 1.00 68.81 457 ASN A C 1
ATOM 3647 O O . ASN A 1 457 ? 10.154 -20.679 -18.732 1.00 68.81 457 ASN A O 1
ATOM 3651 N N . LYS A 1 458 ? 11.209 -18.917 -17.842 1.00 56.00 458 LYS A N 1
ATOM 3652 C CA . LYS A 1 458 ? 12.527 -19.580 -17.808 1.00 56.00 458 LYS A CA 1
ATOM 3653 C C . LYS A 1 458 ? 12.663 -20.598 -16.676 1.00 56.00 458 LYS A C 1
ATOM 3655 O O . LYS A 1 458 ? 13.395 -21.568 -16.861 1.00 56.00 458 LYS A O 1
ATOM 3660 N N . ASP A 1 459 ? 11.947 -20.416 -15.572 1.00 48.56 459 ASP A N 1
ATOM 3661 C CA . ASP A 1 459 ? 12.008 -21.334 -14.429 1.00 48.56 459 ASP A CA 1
ATOM 3662 C C . ASP A 1 459 ? 11.357 -22.693 -14.746 1.00 48.56 459 ASP A C 1
ATOM 3664 O O . ASP A 1 459 ? 11.905 -23.732 -14.391 1.00 48.56 459 ASP A O 1
ATOM 3668 N N . GLU A 1 460 ? 10.301 -22.723 -15.568 1.00 45.28 460 GLU A N 1
ATOM 3669 C CA . GLU A 1 460 ? 9.659 -23.975 -16.015 1.00 45.28 460 GLU A CA 1
ATOM 3670 C C . GLU A 1 460 ? 10.572 -24.867 -16.865 1.00 45.28 460 GLU A C 1
ATOM 3672 O O . GLU A 1 460 ? 10.455 -26.089 -16.837 1.00 45.28 460 GLU A O 1
ATOM 3677 N N . ARG A 1 461 ? 11.499 -24.283 -17.637 1.00 42.28 461 ARG A N 1
ATOM 3678 C CA . ARG A 1 461 ? 12.410 -25.072 -18.485 1.00 42.28 461 ARG A CA 1
ATOM 3679 C C . ARG A 1 461 ? 13.519 -25.752 -17.689 1.00 42.28 461 ARG A C 1
ATOM 3681 O O . ARG A 1 461 ? 14.078 -26.720 -18.181 1.00 42.28 461 ARG A O 1
ATOM 3688 N N . ARG A 1 462 ? 13.842 -25.251 -16.491 1.00 42.97 462 ARG A N 1
ATOM 3689 C CA . ARG A 1 462 ? 14.838 -25.870 -15.603 1.00 42.97 462 ARG A CA 1
ATOM 3690 C C . ARG A 1 462 ? 14.260 -27.047 -14.819 1.00 42.97 462 ARG A C 1
ATOM 3692 O O . ARG A 1 462 ? 14.997 -27.976 -14.529 1.00 42.97 462 ARG A O 1
ATOM 3699 N N . GLU A 1 463 ? 12.960 -27.031 -14.527 1.00 44.84 463 GLU A N 1
ATOM 3700 C CA . GLU A 1 463 ? 12.257 -28.155 -13.886 1.00 44.84 463 GLU A CA 1
ATOM 3701 C C . GLU A 1 463 ? 11.746 -29.199 -14.905 1.00 44.84 463 GLU A C 1
ATOM 3703 O O . GLU A 1 463 ? 11.545 -30.363 -14.563 1.00 44.84 463 GLU A O 1
ATOM 3708 N N . GLY A 1 464 ? 11.574 -28.811 -16.175 1.00 40.50 464 GLY A N 1
ATOM 3709 C CA . GLY A 1 464 ? 11.015 -29.655 -17.238 1.00 40.50 464 GLY A CA 1
ATOM 3710 C C . GLY A 1 464 ? 11.965 -30.655 -17.913 1.00 40.50 464 GLY A C 1
ATOM 3711 O O . GLY A 1 464 ? 11.500 -31.426 -18.749 1.00 40.50 464 GLY A O 1
ATOM 3712 N N . GLU A 1 465 ? 13.263 -30.682 -17.590 1.00 43.59 465 GLU A N 1
ATOM 3713 C CA . GLU A 1 465 ? 14.196 -31.668 -18.173 1.00 43.59 465 GLU A CA 1
ATOM 3714 C C . GLU A 1 465 ? 14.175 -33.035 -17.457 1.00 43.59 465 GLU A C 1
ATOM 3716 O O . GLU A 1 465 ? 14.678 -34.009 -18.014 1.00 43.59 465 GLU A O 1
ATOM 3721 N N . GLU A 1 466 ? 13.512 -33.164 -16.297 1.00 44.72 466 GLU A N 1
ATOM 3722 C CA . GLU A 1 466 ? 13.379 -34.451 -15.584 1.00 44.72 466 GLU A CA 1
ATOM 3723 C C . GLU A 1 466 ? 11.962 -35.049 -15.557 1.00 44.72 466 GLU A C 1
ATOM 3725 O O . GLU A 1 466 ? 11.804 -36.197 -15.148 1.00 44.72 466 GLU A O 1
ATOM 3730 N N . ASN A 1 467 ? 10.925 -34.361 -16.050 1.00 39.72 467 ASN A N 1
ATOM 3731 C CA . ASN A 1 467 ? 9.570 -34.922 -16.083 1.00 39.72 467 ASN A CA 1
ATOM 3732 C C . ASN A 1 467 ? 8.864 -34.693 -17.424 1.00 39.72 467 ASN A C 1
ATOM 3734 O O . ASN A 1 467 ? 8.348 -33.615 -17.710 1.00 39.72 467 ASN A O 1
ATOM 3738 N N . ASN A 1 468 ? 8.731 -35.773 -18.199 1.00 45.84 468 ASN A N 1
ATOM 3739 C CA . ASN A 1 468 ? 7.692 -35.919 -19.220 1.00 45.84 468 ASN A CA 1
ATOM 3740 C C . ASN A 1 468 ? 6.309 -35.960 -18.532 1.00 45.84 468 ASN A C 1
ATOM 3742 O O . ASN A 1 468 ? 5.732 -37.030 -18.349 1.00 45.84 468 ASN A O 1
ATOM 3746 N N . GLY A 1 469 ? 5.798 -34.810 -18.091 1.00 37.59 469 GLY A N 1
ATOM 3747 C CA . GLY A 1 469 ? 4.524 -34.684 -17.379 1.00 37.59 469 GLY A CA 1
ATOM 3748 C C . GLY A 1 469 ? 3.466 -33.996 -18.235 1.00 37.59 469 GLY A C 1
ATOM 3749 O O . GLY A 1 469 ? 3.673 -32.884 -18.710 1.00 37.59 469 GLY A O 1
ATOM 3750 N N . ALA A 1 470 ? 2.337 -34.670 -18.452 1.00 36.56 470 ALA A N 1
ATOM 3751 C CA . ALA A 1 470 ? 1.169 -34.164 -19.167 1.00 36.56 470 ALA A CA 1
ATOM 3752 C C . ALA A 1 470 ? 0.715 -32.780 -18.661 1.00 36.56 470 ALA A C 1
ATOM 3754 O O . ALA A 1 470 ? 0.883 -32.455 -17.491 1.00 36.56 470 ALA A O 1
ATOM 3755 N N . ALA A 1 471 ? 0.080 -31.979 -19.522 1.00 39.38 471 ALA A N 1
ATOM 3756 C CA . ALA A 1 471 ? -0.621 -30.772 -19.087 1.00 39.38 471 ALA A CA 1
ATOM 3757 C C . ALA A 1 471 ? -1.695 -31.152 -18.045 1.00 39.38 471 ALA A C 1
ATOM 3759 O O . ALA A 1 471 ? -2.738 -31.706 -18.396 1.00 39.38 471 ALA A O 1
ATOM 3760 N N . GLU A 1 472 ? -1.417 -30.918 -16.761 1.00 45.41 472 GLU A N 1
ATOM 3761 C CA . GLU A 1 472 ? -2.290 -31.347 -15.668 1.00 45.41 472 GLU A CA 1
ATOM 3762 C C . GLU A 1 472 ? -3.524 -30.440 -15.552 1.00 45.41 472 GLU A C 1
ATOM 3764 O O . GLU A 1 472 ? -3.441 -29.224 -15.369 1.00 45.41 472 GLU A O 1
ATOM 3769 N N . VAL A 1 473 ? -4.695 -31.062 -15.684 1.00 51.59 473 VAL A N 1
ATOM 3770 C CA . VAL A 1 473 ? -6.025 -30.444 -15.622 1.00 51.59 473 VAL A CA 1
ATOM 3771 C C . VAL A 1 473 ? -6.399 -30.157 -14.160 1.00 51.59 473 VAL A C 1
ATOM 3773 O O . VAL A 1 473 ? -6.070 -30.943 -13.273 1.00 51.59 473 VAL A O 1
ATOM 3776 N N . LEU A 1 474 ? -7.116 -29.051 -13.896 1.00 49.94 474 LEU A N 1
ATOM 3777 C CA . LEU A 1 474 ? -7.688 -28.755 -12.570 1.00 49.94 474 LEU A CA 1
ATOM 3778 C C . LEU A 1 474 ? -8.439 -29.987 -12.018 1.00 49.94 474 LEU A C 1
ATOM 3780 O O . LEU A 1 474 ? -9.239 -30.565 -12.761 1.00 49.94 474 LEU A O 1
ATOM 3784 N N . PRO A 1 475 ? -8.248 -30.373 -10.740 1.00 59.22 475 PRO A N 1
ATOM 3785 C CA . PRO A 1 475 ? -8.924 -31.539 -10.178 1.00 59.22 475 PRO A CA 1
ATOM 3786 C C . PRO A 1 475 ? -10.442 -31.443 -10.339 1.00 59.22 475 PRO A C 1
ATOM 3788 O O . PRO A 1 475 ? -11.040 -30.389 -10.101 1.00 59.22 475 PRO A O 1
ATOM 3791 N N . TRP A 1 476 ? -11.073 -32.555 -10.719 1.00 61.94 476 TRP A N 1
ATOM 3792 C CA . TRP A 1 476 ? -12.511 -32.618 -10.997 1.00 61.94 476 TRP A CA 1
ATOM 3793 C C . TRP A 1 476 ? -13.367 -32.086 -9.839 1.00 61.94 476 TRP A C 1
ATOM 3795 O O . TRP A 1 476 ? -14.360 -31.399 -10.067 1.00 61.94 476 TRP A O 1
ATOM 3805 N N . ASP A 1 477 ? -12.943 -32.311 -8.597 1.00 53.03 477 ASP A N 1
ATOM 3806 C CA . ASP A 1 477 ? -13.656 -31.848 -7.404 1.00 53.03 477 ASP A CA 1
ATOM 3807 C C . ASP A 1 477 ? -13.684 -30.317 -7.275 1.00 53.03 477 ASP A C 1
ATOM 3809 O O . ASP A 1 477 ? -14.667 -29.745 -6.791 1.00 53.03 477 ASP A O 1
ATOM 3813 N N . VAL A 1 478 ? -12.642 -29.631 -7.760 1.00 60.16 478 VAL A N 1
ATOM 3814 C CA . VAL A 1 478 ? -12.593 -28.162 -7.831 1.00 60.16 478 VAL A CA 1
ATOM 3815 C C . VAL A 1 478 ? -13.557 -27.669 -8.907 1.00 60.16 478 VAL A C 1
ATOM 3817 O O . VAL A 1 478 ? -14.365 -26.778 -8.640 1.00 60.16 478 VAL A O 1
ATOM 3820 N N . LEU A 1 479 ? -13.545 -28.288 -10.092 1.00 64.38 479 LEU A N 1
ATOM 3821 C CA . LEU A 1 479 ? -14.453 -27.946 -11.194 1.00 64.38 479 LEU A CA 1
ATOM 3822 C C . LEU A 1 479 ? -15.924 -28.174 -10.821 1.00 64.38 479 LEU A C 1
ATOM 3824 O O . LEU A 1 479 ? -16.774 -27.320 -11.076 1.00 64.38 479 LEU A O 1
ATOM 3828 N N . GLU A 1 480 ? -16.233 -29.285 -10.159 1.00 64.00 480 GLU A N 1
ATOM 3829 C CA . GLU A 1 480 ? -17.582 -29.593 -9.688 1.00 64.00 480 GLU A CA 1
ATOM 3830 C C . GLU A 1 480 ? -18.011 -28.640 -8.557 1.00 64.00 480 GLU A C 1
ATOM 3832 O O . GLU A 1 480 ? -19.165 -28.207 -8.516 1.00 64.00 480 GLU A O 1
ATOM 3837 N N . SER A 1 481 ? -17.087 -28.213 -7.689 1.00 66.44 481 SER A N 1
ATOM 3838 C CA . SER A 1 481 ? -17.351 -27.175 -6.681 1.00 66.44 481 SER A CA 1
ATOM 3839 C C . SER A 1 481 ? -17.634 -25.807 -7.316 1.00 66.44 481 SER A C 1
ATOM 3841 O O . SER A 1 481 ? -18.588 -25.132 -6.919 1.00 66.44 481 SER A O 1
ATOM 3843 N N . MET A 1 482 ? -16.886 -25.426 -8.359 1.00 72.38 482 MET A N 1
ATOM 3844 C CA . MET A 1 482 ? -17.151 -24.218 -9.154 1.00 72.38 482 MET A CA 1
ATOM 3845 C C . MET A 1 482 ? -18.506 -24.305 -9.867 1.00 72.38 482 MET A C 1
ATOM 3847 O O . MET A 1 482 ? -19.276 -23.343 -9.842 1.00 72.38 482 MET A O 1
ATOM 3851 N N . ARG A 1 483 ? -18.855 -25.471 -10.433 1.00 70.50 483 ARG A N 1
ATOM 3852 C CA . ARG A 1 483 ? -20.161 -25.715 -11.068 1.00 70.50 483 ARG A CA 1
ATOM 3853 C C . ARG A 1 483 ? -21.305 -25.551 -10.071 1.00 70.50 483 ARG A C 1
ATOM 3855 O O . ARG A 1 483 ? -22.273 -24.849 -10.362 1.00 70.50 483 ARG A O 1
ATOM 3862 N N . ARG A 1 484 ? -21.175 -26.133 -8.873 1.00 69.69 484 ARG A N 1
ATOM 3863 C CA . ARG A 1 484 ? -22.150 -26.007 -7.774 1.00 69.69 484 ARG A CA 1
ATOM 3864 C C . ARG A 1 484 ? -22.294 -24.566 -7.291 1.00 69.69 484 ARG A C 1
ATOM 3866 O O . ARG A 1 484 ? -23.414 -24.134 -7.016 1.00 69.69 484 ARG A O 1
ATOM 3873 N N . TYR A 1 485 ? -21.199 -23.807 -7.231 1.00 74.19 485 TYR A N 1
ATOM 3874 C CA . TYR A 1 485 ? -21.248 -22.380 -6.920 1.00 74.19 485 TYR A CA 1
ATOM 3875 C C . TYR A 1 485 ? -21.965 -21.586 -8.019 1.00 74.19 485 TYR A C 1
ATOM 3877 O O . TYR A 1 485 ? -22.843 -20.780 -7.713 1.00 74.19 485 TYR A O 1
ATOM 3885 N N . ALA A 1 486 ? -21.666 -21.842 -9.296 1.00 69.19 486 ALA A N 1
ATOM 3886 C CA . ALA A 1 486 ? -22.265 -21.136 -10.429 1.00 69.19 486 ALA A CA 1
ATOM 3887 C C . ALA A 1 486 ? -23.801 -21.237 -10.439 1.00 69.19 486 ALA A C 1
ATOM 3889 O O . ALA A 1 486 ? -24.481 -20.228 -10.654 1.00 69.19 486 ALA A O 1
ATOM 3890 N N . VAL A 1 487 ? -24.353 -22.410 -10.109 1.00 79.88 487 VAL A N 1
ATOM 3891 C CA . VAL A 1 487 ? -25.809 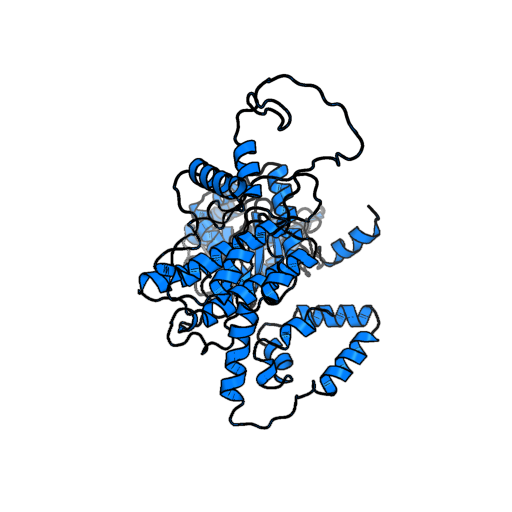-22.650 -10.043 1.00 79.88 487 VAL A CA 1
ATOM 3892 C C . VAL A 1 487 ? -26.446 -22.317 -8.687 1.00 79.88 487 VAL A C 1
ATOM 3894 O O . VAL A 1 487 ? -27.665 -22.399 -8.544 1.00 79.88 487 VAL A O 1
ATOM 3897 N N . ALA A 1 488 ? -25.665 -21.918 -7.677 1.00 74.62 488 ALA A N 1
ATOM 3898 C CA . ALA A 1 488 ? -26.204 -21.577 -6.365 1.00 74.62 488 ALA A CA 1
ATOM 3899 C C . ALA A 1 488 ? -27.069 -20.301 -6.402 1.00 74.62 488 ALA A C 1
ATOM 3901 O O . ALA A 1 488 ? -26.811 -19.352 -7.153 1.00 74.62 488 ALA A O 1
ATOM 3902 N N . ASN A 1 489 ? -28.093 -20.262 -5.543 1.00 71.50 489 ASN A N 1
ATOM 3903 C CA . ASN A 1 489 ? -28.936 -19.081 -5.377 1.00 71.50 489 ASN A CA 1
ATOM 3904 C C . ASN A 1 489 ? -28.161 -17.919 -4.725 1.00 71.50 489 ASN A C 1
ATOM 3906 O O . ASN A 1 489 ? -27.091 -18.096 -4.138 1.00 71.50 489 ASN A O 1
ATOM 3910 N N . SER A 1 490 ? -28.709 -16.709 -4.830 1.00 59.78 490 SER A N 1
ATOM 3911 C CA . SER A 1 490 ? -28.069 -15.483 -4.337 1.00 59.78 490 SER A CA 1
ATOM 3912 C C . SER A 1 490 ? -27.745 -15.521 -2.840 1.00 59.78 490 SER A C 1
ATOM 3914 O O . SER A 1 490 ? -26.713 -14.988 -2.441 1.00 59.78 490 SER A O 1
ATOM 3916 N N . LEU A 1 491 ? -28.576 -16.181 -2.024 1.00 56.06 491 LEU A N 1
ATOM 3917 C CA . LEU A 1 491 ? -28.358 -16.324 -0.583 1.00 56.06 491 LEU A CA 1
ATOM 3918 C C . LEU A 1 491 ? -27.165 -17.239 -0.271 1.00 56.06 491 LEU A C 1
ATOM 3920 O O . LEU A 1 491 ? -26.300 -16.860 0.512 1.00 56.06 491 LEU A O 1
ATOM 3924 N N . ARG A 1 492 ? -27.072 -18.408 -0.920 1.00 56.53 492 ARG A N 1
ATOM 3925 C CA . ARG A 1 492 ? -25.919 -19.314 -0.783 1.00 56.53 492 ARG A CA 1
ATOM 3926 C C . ARG A 1 492 ? -24.638 -18.668 -1.284 1.00 56.53 492 ARG A C 1
ATOM 3928 O O . ARG A 1 492 ? -23.625 -18.768 -0.606 1.00 56.53 492 ARG A O 1
ATOM 3935 N N . LYS A 1 493 ? -24.678 -17.973 -2.424 1.00 59.56 493 LYS A N 1
ATOM 3936 C CA . LYS A 1 493 ? -23.518 -17.226 -2.939 1.00 59.56 493 LYS A CA 1
ATOM 3937 C C . LYS A 1 493 ? -23.068 -16.145 -1.960 1.00 59.56 493 LYS A C 1
ATOM 3939 O O . LYS A 1 493 ? -21.879 -16.021 -1.702 1.00 59.56 493 LYS A O 1
ATOM 3944 N N . ALA A 1 494 ? -24.008 -15.403 -1.370 1.00 47.88 494 ALA A N 1
ATOM 3945 C CA . ALA A 1 494 ? -23.697 -14.397 -0.360 1.00 47.88 494 ALA A CA 1
ATOM 3946 C C . ALA A 1 494 ? -23.080 -15.016 0.904 1.00 47.88 494 ALA A C 1
ATOM 3948 O O . ALA A 1 494 ? -22.059 -14.522 1.368 1.00 47.88 494 ALA A O 1
ATOM 3949 N N . ALA A 1 495 ? -23.642 -16.113 1.418 1.00 47.03 495 ALA A N 1
ATOM 3950 C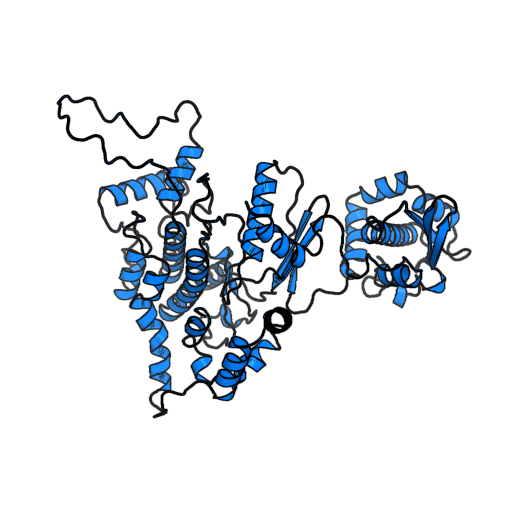 CA . ALA A 1 495 ? -23.114 -16.812 2.589 1.00 47.03 495 ALA A CA 1
ATOM 3951 C C . ALA A 1 495 ? -21.718 -17.402 2.333 1.00 47.03 495 ALA A C 1
ATOM 3953 O O . ALA A 1 495 ? -20.815 -17.199 3.136 1.00 47.03 495 ALA A O 1
ATOM 3954 N N . LEU A 1 496 ? -21.513 -18.064 1.189 1.00 60.34 496 LEU A N 1
ATOM 3955 C CA . LEU A 1 496 ? -20.209 -18.601 0.791 1.00 60.34 496 LEU A CA 1
ATOM 3956 C C . LEU A 1 496 ? -19.172 -17.491 0.610 1.00 60.34 496 LEU A C 1
ATOM 3958 O O . LEU A 1 496 ? -18.045 -17.651 1.055 1.00 60.34 496 LEU A O 1
ATOM 3962 N N . ASN A 1 497 ? -19.558 -16.348 0.036 1.00 56.31 497 ASN A N 1
ATOM 3963 C CA . ASN A 1 497 ? -18.667 -15.194 -0.077 1.00 56.31 497 ASN A CA 1
ATOM 3964 C C . ASN A 1 497 ? -18.344 -14.577 1.286 1.00 56.31 497 ASN A C 1
ATOM 3966 O O . ASN A 1 497 ? -17.214 -14.155 1.487 1.00 56.31 497 ASN A O 1
ATOM 3970 N N . MET A 1 498 ? -19.299 -14.529 2.222 1.00 48.50 498 MET A N 1
ATOM 3971 C CA . MET A 1 498 ? -19.042 -14.064 3.589 1.00 48.50 498 MET A CA 1
ATOM 3972 C C . MET A 1 498 ? -18.050 -14.978 4.306 1.00 48.50 498 MET A C 1
ATOM 3974 O O . MET A 1 498 ? -17.089 -14.479 4.884 1.00 48.50 498 MET A O 1
ATOM 3978 N N . VAL A 1 499 ? -18.245 -16.297 4.204 1.00 54.97 499 VAL A N 1
ATOM 3979 C CA . VAL A 1 499 ? -17.321 -17.296 4.756 1.00 54.97 499 VAL A CA 1
ATOM 3980 C C . VAL A 1 499 ? -15.947 -17.158 4.104 1.00 54.97 499 VAL A C 1
ATOM 3982 O O . VAL A 1 499 ? -14.973 -16.961 4.816 1.00 54.97 499 VAL A O 1
ATOM 3985 N N . ALA A 1 500 ? -15.867 -17.150 2.770 1.00 56.09 500 ALA A N 1
ATOM 3986 C CA . ALA A 1 500 ? -14.608 -17.024 2.034 1.00 56.09 500 ALA A CA 1
ATOM 3987 C C . ALA A 1 500 ? -13.859 -15.719 2.350 1.00 56.09 500 ALA A C 1
ATOM 3989 O O . ALA A 1 500 ? -12.645 -15.736 2.510 1.00 56.09 500 ALA A O 1
ATOM 3990 N N . SER A 1 501 ? -14.576 -14.599 2.498 1.00 47.12 501 SER A N 1
ATOM 3991 C CA . SER A 1 501 ? -13.987 -13.303 2.865 1.00 47.12 501 SER A CA 1
ATOM 3992 C C . SER A 1 501 ? -13.509 -13.217 4.319 1.00 47.12 501 SER A C 1
ATOM 3994 O O . SER A 1 501 ? -12.775 -12.291 4.661 1.00 47.12 501 SER A O 1
ATOM 3996 N N . GLY A 1 502 ? -13.961 -14.145 5.168 1.00 39.03 502 GLY A N 1
ATOM 3997 C CA . GLY A 1 502 ? -13.576 -14.266 6.572 1.00 39.03 502 GLY A CA 1
ATOM 3998 C C . GLY A 1 502 ? -12.550 -15.368 6.844 1.00 39.03 502 GLY A C 1
ATOM 3999 O O . GLY A 1 502 ? -12.125 -15.491 7.989 1.00 39.03 502 GLY A O 1
ATOM 4000 N N . LEU A 1 503 ? -12.159 -16.156 5.832 1.00 47.75 503 LEU A N 1
ATOM 4001 C CA . LEU A 1 503 ? -11.089 -17.147 5.961 1.00 47.75 503 LEU A CA 1
ATOM 4002 C C . LEU A 1 503 ? -9.752 -16.439 6.190 1.00 47.75 503 LEU A C 1
ATOM 4004 O O . LEU A 1 503 ? -9.420 -15.465 5.510 1.00 47.75 503 LEU A O 1
ATOM 4008 N N . THR A 1 504 ? -8.977 -16.954 7.136 1.00 47.50 504 THR A N 1
ATOM 4009 C CA . THR A 1 504 ? -7.666 -16.401 7.493 1.00 47.50 504 THR A CA 1
ATOM 4010 C C . THR A 1 504 ? -6.594 -16.789 6.471 1.00 47.50 504 THR A C 1
ATOM 4012 O O . THR A 1 504 ? -6.700 -17.796 5.760 1.00 47.50 504 THR A O 1
ATOM 4015 N N . SER A 1 505 ? -5.481 -16.050 6.449 1.00 46.69 505 SER A N 1
ATOM 4016 C CA . SER A 1 505 ? -4.300 -16.358 5.621 1.00 46.69 505 SER A CA 1
ATOM 4017 C C . SER A 1 505 ? -3.711 -17.758 5.876 1.00 46.69 505 SER A C 1
ATOM 4019 O O . SER A 1 505 ? -2.954 -18.256 5.047 1.00 46.69 505 SER A O 1
ATOM 4021 N N . ARG A 1 506 ? -4.050 -18.408 7.004 1.00 41.16 506 ARG A N 1
ATOM 4022 C CA . ARG A 1 506 ? -3.638 -19.781 7.363 1.00 41.16 506 ARG A CA 1
ATOM 4023 C C . ARG A 1 506 ? -4.554 -20.875 6.803 1.00 41.16 506 ARG A C 1
ATOM 4025 O O . ARG A 1 506 ? -4.100 -22.004 6.651 1.00 41.16 506 ARG A O 1
ATOM 4032 N N . GLU A 1 507 ? -5.798 -20.555 6.454 1.00 42.12 507 GLU A N 1
ATOM 4033 C CA . GLU A 1 507 ? -6.772 -21.500 5.877 1.00 42.12 507 GLU A CA 1
ATOM 4034 C C . GLU A 1 507 ? -6.763 -21.469 4.340 1.00 42.12 507 GLU A C 1
ATOM 4036 O O . GLU A 1 507 ? -7.061 -22.465 3.683 1.00 42.12 507 GLU A O 1
ATOM 4041 N N . PHE A 1 508 ? -6.327 -20.355 3.746 1.00 41.25 508 PHE A N 1
ATOM 4042 C CA . PHE A 1 508 ? -6.125 -20.222 2.299 1.00 41.25 508 PHE A CA 1
ATOM 4043 C C . PHE A 1 508 ? -5.140 -21.247 1.689 1.00 41.25 508 PHE A C 1
ATOM 4045 O O . PHE A 1 508 ? -5.426 -21.780 0.614 1.00 41.25 508 PHE A O 1
ATOM 4052 N N . PRO A 1 509 ? -4.012 -21.598 2.341 1.00 38.72 509 PRO A N 1
ATOM 4053 C CA . PRO A 1 509 ? -3.115 -22.655 1.882 1.00 38.72 509 PRO A CA 1
ATOM 4054 C C . PRO A 1 509 ? -3.782 -24.034 1.784 1.00 38.72 509 PRO A C 1
ATOM 4056 O O . PRO A 1 509 ? -3.356 -24.835 0.957 1.00 38.72 509 PRO A O 1
ATOM 4059 N N . LEU A 1 510 ? -4.849 -24.317 2.546 1.00 38.31 510 LEU A N 1
ATOM 4060 C CA . LEU A 1 510 ? -5.600 -25.582 2.451 1.00 38.31 510 LEU A CA 1
ATOM 4061 C C . LEU A 1 510 ? -6.514 -25.643 1.210 1.00 38.31 510 LEU A C 1
ATOM 4063 O O . LEU A 1 510 ? -6.769 -26.720 0.685 1.00 38.31 510 LEU A O 1
ATOM 4067 N N . LEU A 1 511 ? -6.940 -24.492 0.678 1.00 40.66 511 LEU A N 1
ATOM 4068 C CA . LEU A 1 511 ? -7.622 -24.386 -0.622 1.00 40.66 511 LEU A CA 1
ATOM 4069 C C . LEU A 1 511 ? -6.634 -24.376 -1.803 1.00 40.66 511 LEU A C 1
ATOM 4071 O O . LEU A 1 511 ? -6.959 -24.848 -2.889 1.00 40.66 511 LEU A O 1
ATOM 4075 N N . VAL A 1 512 ? -5.412 -23.875 -1.589 1.00 36.16 512 VAL A N 1
ATOM 4076 C CA . VAL A 1 512 ? -4.333 -23.823 -2.597 1.00 36.16 512 VAL A CA 1
ATOM 4077 C C . VAL A 1 512 ? -3.544 -25.139 -2.688 1.00 36.16 512 VAL A C 1
ATOM 4079 O O . VAL A 1 512 ? -2.956 -25.424 -3.726 1.00 36.16 512 VAL A O 1
ATOM 4082 N N . THR A 1 513 ? -3.554 -25.983 -1.654 1.00 37.53 513 THR A N 1
ATOM 4083 C CA . THR A 1 513 ? -2.893 -27.308 -1.662 1.00 37.53 513 THR A CA 1
ATOM 4084 C C . THR A 1 513 ? -3.597 -28.342 -2.536 1.00 37.53 513 THR A C 1
ATOM 4086 O O . THR A 1 513 ? -2.966 -29.330 -2.899 1.00 37.53 513 THR A O 1
ATOM 4089 N N . VAL A 1 514 ? -4.852 -28.098 -2.930 1.00 39.44 514 VAL A N 1
ATOM 4090 C CA . VAL A 1 514 ? -5.584 -28.919 -3.912 1.00 39.44 514 VAL A CA 1
ATOM 4091 C C . VAL A 1 514 ? -5.119 -28.626 -5.348 1.00 39.44 514 VAL A C 1
ATOM 4093 O O . VAL A 1 514 ? -5.389 -29.403 -6.256 1.00 39.44 514 VAL A O 1
ATOM 4096 N N . LEU A 1 515 ? -4.387 -27.531 -5.579 1.00 35.94 515 LEU A N 1
ATOM 4097 C CA . LEU A 1 515 ? -3.809 -27.225 -6.885 1.00 35.94 515 LEU A CA 1
ATOM 4098 C C . LEU A 1 515 ? -2.404 -27.858 -7.016 1.00 35.94 515 LEU A C 1
ATOM 4100 O O . LEU A 1 515 ? -1.624 -27.783 -6.056 1.00 35.94 515 LEU A O 1
ATOM 4104 N N . PRO A 1 516 ? -2.064 -28.470 -8.174 1.00 34.41 516 PRO A N 1
ATOM 4105 C CA . PRO A 1 516 ? -0.782 -29.148 -8.386 1.00 34.41 516 PRO A CA 1
ATOM 4106 C C . PRO A 1 516 ? 0.430 -28.258 -8.085 1.00 34.41 516 PRO A C 1
ATOM 4108 O O . PRO A 1 516 ? 0.345 -27.031 -8.116 1.00 34.41 516 PRO A O 1
ATOM 4111 N N . SER A 1 517 ? 1.587 -28.861 -7.816 1.00 35.97 517 SER A N 1
ATOM 4112 C CA . SER A 1 517 ? 2.836 -28.177 -7.434 1.00 35.97 517 SER A CA 1
ATOM 4113 C C . SER A 1 517 ? 3.258 -27.044 -8.388 1.00 35.97 517 SER A C 1
ATOM 4115 O O . SER A 1 517 ? 3.743 -26.024 -7.908 1.00 35.97 517 SER A O 1
ATOM 4117 N N . HIS A 1 518 ? 2.962 -27.140 -9.689 1.00 37.78 518 HIS A N 1
ATOM 4118 C CA . HIS A 1 518 ? 3.230 -26.087 -10.687 1.00 37.78 518 HIS A CA 1
ATOM 4119 C C . HIS A 1 518 ? 2.133 -25.004 -10.782 1.00 37.78 518 HIS A C 1
ATOM 4121 O O . HIS A 1 518 ? 2.338 -23.949 -11.366 1.00 37.78 518 HIS A O 1
ATOM 4127 N N . ALA A 1 519 ? 0.962 -25.198 -10.169 1.00 35.91 519 ALA A N 1
ATOM 4128 C CA . ALA A 1 519 ? -0.036 -24.135 -9.992 1.00 35.91 519 ALA A CA 1
ATOM 4129 C C . ALA A 1 519 ? 0.299 -23.207 -8.805 1.00 35.91 519 ALA A C 1
ATOM 4131 O O . ALA A 1 519 ? -0.372 -22.191 -8.588 1.00 35.91 519 ALA A O 1
ATOM 4132 N N . ARG A 1 520 ? 1.338 -23.554 -8.029 1.00 37.69 520 ARG A N 1
ATOM 4133 C CA . ARG A 1 520 ? 1.938 -22.695 -6.996 1.00 37.69 520 ARG A CA 1
ATOM 4134 C C . ARG A 1 520 ? 2.908 -21.679 -7.597 1.00 37.69 520 ARG A C 1
ATOM 4136 O O . ARG A 1 520 ? 3.070 -20.606 -7.019 1.00 37.69 520 ARG A O 1
ATOM 4143 N N . THR A 1 521 ? 3.487 -21.980 -8.759 1.00 36.06 521 THR A N 1
ATOM 4144 C CA . THR A 1 521 ? 4.228 -21.015 -9.571 1.00 36.06 521 THR A CA 1
ATOM 4145 C C . THR A 1 521 ? 3.246 -20.219 -10.441 1.00 36.06 521 THR A C 1
ATOM 4147 O O . THR A 1 521 ? 2.106 -20.609 -10.689 1.00 36.06 521 THR A O 1
ATOM 4150 N N . GLN A 1 522 ? 3.639 -18.999 -10.787 1.00 39.06 522 GLN A N 1
ATOM 4151 C CA . GLN A 1 522 ? 2.799 -17.820 -11.045 1.00 39.06 522 GLN A CA 1
ATOM 4152 C C . GLN A 1 522 ? 1.721 -17.893 -12.151 1.00 39.06 522 GLN A C 1
ATOM 4154 O O 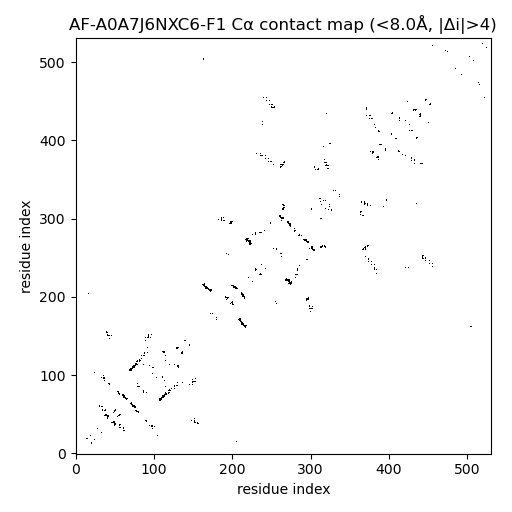. GLN A 1 522 ? 1.014 -16.906 -12.360 1.00 39.06 522 GLN A O 1
ATOM 4159 N N . LYS A 1 523 ? 1.531 -19.020 -12.844 1.00 36.72 523 LYS A N 1
ATOM 4160 C CA . LYS A 1 523 ? 0.712 -19.089 -14.064 1.00 36.72 523 LYS A CA 1
ATOM 4161 C C . LYS A 1 523 ? -0.772 -19.398 -13.906 1.00 36.72 523 LYS A C 1
ATOM 4163 O O . LYS A 1 523 ? -1.531 -19.055 -14.808 1.00 36.72 523 LYS A O 1
ATOM 4168 N N . VAL A 1 524 ? -1.243 -19.964 -12.793 1.00 32.84 524 VAL A N 1
ATOM 4169 C CA . VAL A 1 524 ? -2.690 -20.268 -12.646 1.00 32.84 524 VAL A CA 1
ATOM 4170 C C . VAL A 1 524 ? -3.470 -19.130 -11.966 1.00 32.84 524 VAL A C 1
ATOM 4172 O O . VAL A 1 524 ? -4.696 -19.063 -12.041 1.00 32.84 524 VAL A O 1
ATOM 4175 N N . ARG A 1 525 ? -2.781 -18.152 -11.366 1.00 35.78 525 ARG A N 1
ATOM 4176 C CA . ARG A 1 525 ? -3.440 -17.040 -10.657 1.00 35.78 525 ARG A CA 1
ATOM 4177 C C . ARG A 1 525 ? -4.163 -16.021 -11.553 1.00 35.78 525 ARG A C 1
ATOM 4179 O O . ARG A 1 525 ? -5.259 -15.635 -11.149 1.00 35.78 525 ARG A O 1
ATOM 4186 N N . PRO A 1 526 ? -3.672 -15.628 -12.749 1.00 33.66 526 PRO A N 1
ATOM 4187 C CA . PRO A 1 526 ? -4.385 -14.660 -13.592 1.00 33.66 526 PRO A CA 1
ATOM 4188 C C . PRO A 1 526 ? -5.663 -15.225 -14.233 1.00 33.66 526 PRO A C 1
ATOM 4190 O O . PRO A 1 526 ? -6.600 -14.477 -14.505 1.00 33.66 526 PRO A O 1
ATOM 4193 N N . ALA A 1 527 ? -5.728 -16.543 -14.464 1.00 29.92 527 ALA A N 1
ATOM 4194 C CA . ALA A 1 527 ? -6.890 -17.189 -15.082 1.00 29.92 527 ALA A CA 1
ATOM 4195 C C . ALA A 1 527 ? -8.099 -17.275 -14.132 1.00 29.92 527 ALA A C 1
ATOM 4197 O O . ALA A 1 527 ? -9.240 -17.241 -14.584 1.00 29.92 527 ALA A O 1
ATOM 4198 N N . LEU A 1 528 ? -7.859 -17.315 -12.817 1.00 31.47 528 LEU A N 1
ATOM 4199 C CA . LEU A 1 528 ? -8.909 -17.295 -11.792 1.00 31.47 528 LEU A CA 1
ATOM 4200 C C . LEU A 1 528 ? -9.356 -15.877 -11.399 1.00 31.47 528 LEU A C 1
ATOM 4202 O O . LEU A 1 528 ? -10.325 -15.743 -10.664 1.00 31.47 528 LEU A O 1
ATOM 4206 N N . THR A 1 529 ? -8.680 -14.822 -11.875 1.00 31.09 529 THR A N 1
ATOM 4207 C CA . THR A 1 529 ? -9.066 -13.415 -11.624 1.00 31.09 529 THR A CA 1
ATOM 4208 C C . THR A 1 529 ? -9.952 -12.818 -12.728 1.00 31.09 529 THR A C 1
ATOM 4210 O O . THR A 1 529 ? -10.373 -11.669 -12.619 1.00 31.09 529 THR A O 1
ATOM 4213 N N . LEU A 1 530 ? -10.215 -13.575 -13.802 1.00 27.56 530 LEU A N 1
ATOM 4214 C CA . LEU A 1 530 ? -11.042 -13.170 -14.951 1.00 27.56 530 LEU A CA 1
ATOM 4215 C C . LEU A 1 530 ? -12.456 -13.794 -14.956 1.00 27.56 530 LEU A C 1
ATOM 4217 O O . LEU A 1 530 ? -13.197 -13.606 -15.921 1.00 27.56 530 LEU A O 1
ATOM 4221 N N . LEU A 1 531 ? -12.840 -14.485 -13.879 1.00 25.16 531 LEU A N 1
ATOM 4222 C CA . LEU A 1 531 ? -14.199 -14.954 -13.573 1.00 25.16 531 LEU A CA 1
ATOM 4223 C C . LEU A 1 531 ? -14.626 -14.391 -12.216 1.00 25.16 531 LEU A C 1
ATOM 4225 O O . LEU A 1 531 ? -15.837 -14.106 -12.064 1.00 25.16 531 LEU A O 1
#

Radius of gyration: 29.75 Å; Cα contacts (8 Å, |Δi|>4): 666; chains: 1; bounding box: 64×73×98 Å

Mean predicted aligned error: 17.45 Å

Solvent-accessible surface area (backbone atoms only — not comparable to full-atom values): 31027 Å² total; per-residue (Å²): 132,68,76,74,65,56,57,66,52,50,77,72,49,72,40,87,86,50,72,64,50,97,64,56,82,51,81,88,40,31,68,56,54,35,70,72,47,37,41,29,34,39,91,92,43,76,91,45,28,27,40,82,69,59,25,40,55,60,86,39,35,46,58,48,76,44,97,87,63,35,37,36,38,41,38,39,30,43,61,95,51,76,47,71,69,59,40,46,50,50,44,49,35,51,50,51,50,48,52,69,74,52,72,78,50,98,63,57,74,47,77,41,44,34,60,41,88,94,63,41,96,58,40,71,63,48,30,54,47,57,56,31,67,66,60,41,51,55,50,59,68,35,70,71,53,36,51,54,38,46,51,27,49,60,78,28,48,81,74,68,59,94,59,42,36,77,53,89,62,44,71,54,68,94,55,49,77,67,54,51,51,45,53,52,47,18,53,54,52,46,65,71,55,86,49,95,27,35,50,43,56,74,47,72,48,77,52,99,54,34,38,39,44,29,25,53,48,54,60,24,62,32,46,38,57,43,52,52,55,30,51,75,72,71,48,80,54,53,69,53,61,46,37,52,53,50,48,42,52,36,53,35,49,31,53,34,47,77,68,43,32,32,54,54,55,45,54,47,76,40,28,32,23,43,43,58,57,76,43,74,60,37,82,90,36,58,84,75,50,93,55,78,43,50,20,41,68,71,41,81,65,35,44,58,65,88,59,98,68,71,70,56,77,57,55,73,82,33,51,25,63,71,50,50,51,48,36,57,59,70,70,49,58,80,93,69,70,71,66,100,72,79,82,78,78,96,70,93,76,91,85,91,80,82,96,82,78,82,74,84,85,70,80,67,77,56,63,44,41,36,34,25,10,51,25,40,52,52,42,25,51,64,55,75,43,66,63,60,82,64,100,44,68,67,57,53,50,51,50,51,52,50,29,56,75,66,74,50,84,53,72,66,78,58,61,80,73,48,70,86,54,53,71,46,55,55,49,52,42,55,35,23,59,36,73,51,64,86,76,20,36,48,47,62,56,54,65,71,28,66,40,43,52,58,43,73,54,50,63,57,61,72,63,50,79,81,50,101,66,75,92,80,71,80,51,66,70,58,55,51,48,52,52,54,54,74,73,43,53,72,66,57,48,48,52,52,48,54,51,61,73,66,56,50,85,79,54,50,56,67,67,53,66,72,45,57,82,71,54,74,43,86,74,51,60,67,69,67,72,77,114

Sequence (531 aa):
MSKKRINRFQNRRLHVRNIHKPWADSLLTHSRVFEIIRGLRDPEHPTLSLEQLRVVTAEQIRVSKGIDGITKIDVEFTPTIPTCSVATLIGLTIRTKLQKCVCGANGDIKINVNIKEGTHDQEEQVNKQLNDKERCQAAIENPNLQKVIRQGIFESDPPLPDDLQLIPSLSKRDLTAWQEKNLLNEVEIFLSVDHPNICRLAYVFEAPTMVHLVMELCRGPDLHEMIYQRFNSGGYFAEPEVADIIAQVLYAINYLHTSNIVHRDIKPSHFMFTCGCPVITDPRHVYDCPDRRLKLFDFGLARRIGSSKSLGGGTLSYMAPECLEIEWESRKPLQRRVSVFGEDELDDQQDNIDAEQRGSGSTAISAKCDIWGVGVICHLLLTGKMPFESPNVGDVLREMRKIRRQRSTGKYLSGDRFNHLSEAAKSFLRGCLQVLPSERFSARRALDDQWLANMLNKDERREGEENNGAAEVLPWDVLESMRRYAVANSLRKAALNMVASGLTSREFPLLVTVLPSHARTQKVRPALTLL

Nearest PDB structures (foldseek):
  3is5-assembly1_C  TM=8.340E-01  e=4.244E-14  Toxoplasma gondii ME49
  7oai-assembly1_A  TM=7.290E-01  e=1.137E-14  Homo sapiens
  3is5-assembly1_D  TM=8.899E-01  e=1.302E-12  Toxoplasma gondii ME49
  3is5-assembly1_E  TM=8.592E-01  e=6.566E-13  Toxoplasma gondii ME49
  6s73-assembly1_A  TM=8.654E-01  e=3.117E-10  Homo sapiens

pLDDT: mean 72.2, std 20.63, range [24.98, 98.25]

Organism: Perkinsus olseni (NCBI:txid32597)

Secondary structure (DSSP, 8-state):
--THHHHHHHHH-S-SSS---TTSSS---HHHHHHHHTTPEETTEEEEETTTTTSS-GGGEEEEE-TTSPEEEEEEE--SS--HHHHHHHHHHHHHHHHHHHBTBSS-EEEEEEEPTTS-TTHHHHHHHHH-HHHHHHHHHSHHHHHHHHHHHHTTSPPP-TTEEEPPPEE-TT--HHHHHHHHHHHHHHHT---TTB--EEEEEE-SSEEEEEEE---SPBHHHHHHHHHHTT----HHHHHHHHHHHHHHHHHHHHTTEE-S---GGGEEES---GGGT-TTSTTS-TT--EEE---TT-EETT-S-----S-GGG--HHHHHHHHHHTS-GGG---SS--S----------TT-------PPPTHHHHHHHHHHHHHHHHSS-SS--S-HHHHHHHHHHHHHHT---GGG-SGGGTTS-HHHHHHHHHHT-SSTTTSPPHHHHHT-HHHHHHHTHHHHHHTTS-----PPPPHHHHHHHHHHHTS-HHHHHHHHHHHHH--TTTHHHHHTTS-GGGSSTTSTTGGG--

Foldseek 3Di:
DDPVVVVVVVVQPCDPDFHPPVCLPPDDALVNLCLLQQLFDQLVGLPDGQVRLVQFDSVQWDWDQDPVREIEIEGEGADPDQDLVRVLLSLLLSVVSCCVPNVRRPHHYQYQYFYDPPRHPCRVVSSVQSRPPVNSVVQCPDPVSVVSSCSRNVSRPDDDPPFKDKDDKAWPPPDDPVLVVLVVQLVVLQCVDDDQQAWHFPDWDDDPTIIITMITDAQAAFQVVLLVLQVVVVHAFDLLLLLVVLLSVLRVLLRQVVVQKAQQAQARNQKTFRDHDPLCSPPVRVPVDLRRHIHGYGRSPMDGFPPQDDDADYDLLLFALLSLVRVVLVPDDPVPNDPPDDDDDDDDDDDDDDDDPDDDDDSTDDSLRNLSSSLQNSLCRQQVDGLDDDPDSVVSNVQLVVCVVVVHLGCSLDDDSCPPPDVQSSVLSSQSNRNDSVSHDDSVRSSVGPSSVVSLCPVVVVVPPPDPDPPDDQDPVVVVVVVCLVPDDPVVVVVVVVVVVPDHPVCVVVVVVSPDPCCSRDPVRVVVVVD

InterPro domains:
  IPR000719 Protein kinase domain [PF00069] (171-331)
  IPR000719 Protein kinase domain [PF00069] (363-452)
  IPR000719 Protein kinase domain [PS50011] (95-452)
  IPR011009 Protein kinase-like domain superfamily [SSF56112] (176-457)
  IPR034904 Fe-S cluster assembly domain superfamily [G3DSA:3.30.300.130] (25-121)
  IPR034904 Fe-S cluster assembly domain superfamily [SSF117916] (29-128)
  IPR050205 Calcium-dependent Serine/Threonine Protein Kinases [PTHR24349] (169-498)